Protein AF-A0A3M0ZTR0-F1 (afdb_monomer)

Foldseek 3Di:
DDDDDDDPPALADRLLVVLCVVPVPDQDFFDLLLQLLLLLLLLLLLVLCVVVVNADPLLNVLLNVLSVCSNVPVRVVNRRHHLPTWLLCQSSNSSSLSNSQQSSCVVVVHDGPPCVSPPSCVRSVQLAASLQSLLQSLLLSLLLLCVPFQLVLLVVVLVVLLVVLVVQVPAKDFDDDPNDTHDIDTPSVVSNVLSVLSVVLSVQLVVLNVVSLEGLRQCHPQHPSPNHDPCSQVSSQVSSCVVSVHRHYHHPGNLCSFQFNVSLLSNLVSLLSNLVSLLVVLVVVQQCCPDDPPHNNVDHDDADDDPDPPDPPDGHSVVSVLSNVLSVLSNVLSVVLVVQRVQGDRRHRRNSSSSSRSSSSSSNSSSVD

pLDDT: mean 97.6, std 2.54, range [79.19, 98.94]

Secondary structure (DSSP, 8-state):
-------TT-SS-HHHHHHHHH--S-S----HHHHHHHHHHHHHHHHHHHHTT-S-HHHHHHHHHHHHHHHTTTTGGG----SSS-TT-HHHHHHHHHHHHHHHHHHTTPPTT-TTT--IIIIITTT--HHHHHHHHHHHHHHHHIIIIIHHHHHHHHHHHHHHHHHTTT-EEEEEETTEEEEEEEHHHHHHHHHHHHHHHHHHHHHHHHHHTEE-TT-TTTTS-TTS-TTHHHHHHHHHHHHHTS--EE-S-HHHHHH--HHHHHHHHHHHHHHHHHHHHHHHHHHHT--SSSS---S-----S-S-SSSTT----HHHHHHHHHHHHHHHHHHHHHHHHHTEETTEES-HHHHHHHHHHHHHHHHH-

Structure (mmCIF, N/CA/C/O backbone):
data_AF-A0A3M0ZTR0-F1
#
_entry.id   AF-A0A3M0ZTR0-F1
#
loop_
_atom_site.group_PDB
_atom_site.id
_atom_site.type_symbol
_atom_site.label_atom_id
_atom_site.label_alt_id
_atom_site.label_comp_id
_atom_site.label_asym_id
_atom_site.label_entity_id
_atom_site.label_seq_id
_atom_site.pdbx_PDB_ins_code
_atom_site.Cartn_x
_atom_site.Cartn_y
_atom_site.Cartn_z
_atom_site.occupancy
_atom_site.B_iso_or_equiv
_atom_site.auth_seq_id
_atom_site.auth_comp_id
_atom_site.auth_asym_id
_atom_site.auth_atom_id
_atom_site.pdbx_PDB_model_num
ATOM 1 N N . MET A 1 1 ? -28.632 1.135 16.410 1.00 79.75 1 MET A N 1
ATOM 2 C CA . MET A 1 1 ? -29.666 1.414 15.386 1.00 79.75 1 MET A CA 1
ATOM 3 C C . MET A 1 1 ? -30.698 0.276 15.312 1.00 79.75 1 MET A C 1
ATOM 5 O O . MET A 1 1 ? -31.203 -0.009 14.234 1.00 79.75 1 MET A O 1
ATOM 9 N N . GLY A 1 2 ? -31.023 -0.368 16.443 1.00 91.38 2 GLY A N 1
ATOM 10 C CA . GLY A 1 2 ? -31.858 -1.576 16.468 1.00 91.38 2 GLY A CA 1
ATOM 11 C C . GLY A 1 2 ? -31.108 -2.860 16.096 1.00 91.38 2 GLY A C 1
ATOM 12 O O . GLY A 1 2 ? -29.885 -2.843 15.910 1.00 91.38 2 GLY A O 1
ATOM 13 N N . GLU A 1 3 ? -31.865 -3.948 16.003 1.00 92.38 3 GLU A N 1
ATOM 14 C CA . GLU A 1 3 ? -31.409 -5.298 15.648 1.00 92.38 3 GLU A CA 1
ATOM 15 C C . GLU A 1 3 ? -30.917 -5.377 14.191 1.00 92.38 3 GLU A C 1
ATOM 17 O O . GLU A 1 3 ? -31.199 -4.492 13.376 1.00 92.38 3 GLU A O 1
ATOM 22 N N . MET A 1 4 ? -30.099 -6.389 13.890 1.00 94.44 4 MET A N 1
ATOM 23 C CA . MET A 1 4 ? -29.533 -6.647 12.564 1.00 94.44 4 MET A CA 1
ATOM 24 C C . MET A 1 4 ? -29.267 -8.145 12.413 1.00 94.44 4 MET A C 1
ATOM 26 O O . MET A 1 4 ? -28.553 -8.707 13.240 1.00 94.44 4 MET A O 1
ATOM 30 N N . GLU A 1 5 ? -29.791 -8.764 11.358 1.00 94.38 5 GLU A N 1
ATOM 31 C CA . GLU A 1 5 ? -29.457 -10.147 11.001 1.00 94.38 5 GLU A CA 1
ATOM 32 C C . GLU A 1 5 ? -28.071 -10.201 10.355 1.00 94.38 5 GLU A C 1
ATOM 34 O O . GLU A 1 5 ? -27.748 -9.361 9.513 1.00 94.38 5 GLU A O 1
ATOM 39 N N . VAL A 1 6 ? -27.254 -11.172 10.758 1.00 95.69 6 VAL A N 1
ATOM 40 C CA . VAL A 1 6 ? -25.873 -11.385 10.302 1.00 95.69 6 VAL A CA 1
ATOM 41 C C . VAL A 1 6 ? -25.719 -12.874 9.962 1.00 95.69 6 VAL A C 1
ATOM 43 O O . VAL A 1 6 ? -26.340 -13.682 10.650 1.00 95.69 6 VAL A O 1
ATOM 46 N N . PRO A 1 7 ? -24.951 -13.264 8.924 1.00 95.19 7 PRO A N 1
ATOM 47 C CA . PRO A 1 7 ? -24.752 -14.678 8.600 1.00 95.19 7 PRO A CA 1
ATOM 48 C C . PRO A 1 7 ? -24.148 -15.481 9.760 1.00 95.19 7 PRO A C 1
ATOM 50 O O . PRO A 1 7 ? -23.220 -15.008 10.412 1.00 95.19 7 PRO A O 1
ATOM 53 N N . ASP A 1 8 ? -24.625 -16.713 9.963 1.00 93.12 8 ASP A N 1
ATOM 54 C CA . ASP A 1 8 ? -24.207 -17.581 11.080 1.00 93.12 8 ASP A CA 1
ATOM 55 C C . ASP A 1 8 ? -22.705 -17.898 11.082 1.00 93.12 8 ASP A C 1
ATOM 57 O O . ASP A 1 8 ? -22.109 -18.135 12.128 1.00 93.12 8 ASP A O 1
ATOM 61 N N . ASP A 1 9 ? -22.079 -17.918 9.905 1.00 94.12 9 ASP A N 1
ATOM 62 C CA . ASP A 1 9 ? -20.667 -18.245 9.746 1.00 94.12 9 ASP A CA 1
ATOM 63 C C . ASP A 1 9 ? -19.750 -17.012 9.774 1.00 94.12 9 ASP A C 1
ATOM 65 O O . ASP A 1 9 ? -18.550 -17.157 9.526 1.00 94.12 9 ASP A O 1
ATOM 69 N N . ALA A 1 10 ? -20.285 -15.810 10.028 1.00 96.38 10 ALA A N 1
ATOM 70 C CA . ALA A 1 10 ? -19.553 -14.550 9.984 1.00 96.38 10 ALA A CA 1
ATOM 71 C C . ALA A 1 10 ? -19.001 -14.123 11.352 1.00 96.38 10 ALA A C 1
ATOM 73 O O . ALA A 1 10 ? -19.743 -13.910 12.303 1.00 96.38 10 ALA A O 1
ATOM 74 N N . LEU A 1 11 ? -17.696 -13.832 11.418 1.00 97.50 11 LEU A N 1
ATOM 75 C CA . LEU A 1 11 ? -17.093 -13.214 12.605 1.00 97.50 11 LEU A CA 1
ATOM 76 C C . LEU A 1 11 ? -17.418 -11.718 12.752 1.00 97.50 11 LEU A C 1
ATOM 78 O O . LEU A 1 11 ? -17.311 -11.177 13.848 1.00 97.50 11 LEU A O 1
ATOM 82 N N . TYR A 1 12 ? -17.805 -11.018 11.684 1.00 97.94 12 TYR A N 1
ATOM 83 C CA . TYR A 1 12 ? -18.178 -9.599 11.758 1.00 97.94 12 TYR A CA 1
ATOM 84 C C . TYR A 1 12 ? -19.602 -9.417 12.286 1.00 97.94 12 TYR A C 1
ATOM 86 O O . TYR A 1 12 ? -20.407 -10.323 12.162 1.00 97.94 12 TYR A O 1
ATOM 94 N N . GLY A 1 13 ? -19.942 -8.241 12.820 1.00 97.25 13 GLY A N 1
ATOM 95 C CA . GLY A 1 13 ? -21.218 -8.000 13.493 1.00 97.25 13 GLY A CA 1
ATOM 96 C C . GLY A 1 13 ? -22.156 -7.035 12.764 1.00 97.25 13 GLY A C 1
ATOM 97 O O . GLY A 1 13 ? -22.056 -6.764 11.564 1.00 97.25 13 GLY A O 1
ATOM 98 N N . ALA A 1 14 ? -23.100 -6.490 13.534 1.00 96.88 14 ALA A N 1
ATOM 99 C CA . ALA A 1 14 ? -24.184 -5.652 13.033 1.00 96.88 14 ALA A CA 1
ATOM 100 C C . ALA A 1 14 ? -23.709 -4.386 12.297 1.00 96.88 14 ALA A C 1
ATOM 102 O O . ALA A 1 14 ? -24.375 -3.941 11.361 1.00 96.88 14 ALA A O 1
ATOM 103 N N . SER A 1 15 ? -22.597 -3.773 12.711 1.00 97.56 15 SER A N 1
ATOM 104 C CA . SER A 1 15 ? -22.095 -2.538 12.088 1.00 97.56 15 SER A CA 1
ATOM 105 C C . SER A 1 15 ? -21.523 -2.829 10.706 1.00 97.56 15 SER A C 1
ATOM 107 O O . SER A 1 15 ? -21.798 -2.096 9.755 1.00 97.56 15 SER A O 1
ATOM 109 N N . THR A 1 16 ? -20.782 -3.931 10.589 1.00 98.25 16 THR A N 1
ATOM 110 C CA . THR A 1 16 ? -20.243 -4.412 9.316 1.00 98.25 16 THR A CA 1
ATOM 111 C C . THR A 1 16 ? -21.357 -4.797 8.361 1.00 98.25 16 THR A C 1
ATOM 113 O O . THR A 1 16 ? -21.372 -4.329 7.225 1.00 98.25 16 THR A O 1
ATOM 116 N N . GLN A 1 17 ? -22.345 -5.565 8.824 1.00 97.94 17 GLN A N 1
ATOM 117 C CA . GLN A 1 17 ? -23.449 -5.982 7.967 1.00 97.94 17 GLN A CA 1
ATOM 118 C C . GLN A 1 17 ? -24.281 -4.789 7.472 1.00 97.94 17 GLN A C 1
ATOM 120 O O . GLN A 1 17 ? -24.676 -4.739 6.308 1.00 97.94 17 GLN A O 1
ATOM 125 N N . ARG A 1 18 ? -24.490 -3.765 8.311 1.00 97.69 18 ARG A N 1
ATOM 126 C CA . ARG A 1 18 ? -25.102 -2.504 7.859 1.00 97.69 18 ARG A CA 1
ATOM 127 C C . ARG A 1 18 ? -24.265 -1.81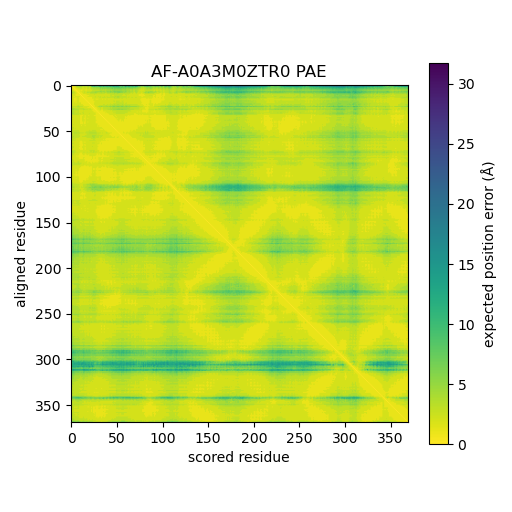8 6.784 1.00 97.69 18 ARG A C 1
ATOM 129 O O . ARG A 1 18 ? -24.832 -1.310 5.825 1.00 97.69 18 ARG A O 1
ATOM 136 N N . ALA A 1 19 ? -22.939 -1.804 6.919 1.00 97.69 19 ALA A N 1
ATOM 137 C CA . ALA A 1 19 ? -22.062 -1.236 5.899 1.00 97.69 19 ALA A CA 1
ATOM 138 C C . ALA A 1 19 ? -22.154 -2.003 4.570 1.00 97.69 19 ALA A C 1
ATOM 140 O O . ALA A 1 19 ? -22.252 -1.370 3.524 1.00 97.69 19 ALA A O 1
ATOM 141 N N . VAL A 1 20 ? -22.204 -3.339 4.608 1.00 97.44 20 VAL A N 1
ATOM 142 C CA . VAL A 1 20 ? -22.400 -4.180 3.412 1.00 97.44 20 VAL A CA 1
ATOM 143 C C . VAL A 1 20 ? -23.689 -3.809 2.677 1.00 97.44 20 VAL A C 1
ATOM 145 O O . VAL A 1 20 ? -23.669 -3.640 1.460 1.00 97.44 20 VAL A O 1
ATOM 148 N N . LEU A 1 21 ? -24.797 -3.627 3.402 1.00 97.06 21 LEU A N 1
ATOM 149 C CA . LEU A 1 21 ? -26.080 -3.254 2.796 1.00 97.06 21 LEU A CA 1
ATOM 150 C C . LEU A 1 21 ? -26.131 -1.796 2.318 1.00 97.06 21 LEU A C 1
ATOM 152 O O . LEU A 1 21 ? -26.802 -1.502 1.332 1.00 97.06 21 LEU A O 1
ATOM 156 N N . ASN A 1 22 ? -25.440 -0.885 3.004 1.00 97.31 22 ASN A N 1
ATOM 157 C CA . ASN A 1 22 ? -25.443 0.539 2.666 1.00 97.31 22 ASN A CA 1
ATOM 158 C C . ASN A 1 22 ? -24.520 0.883 1.488 1.00 97.31 22 ASN A C 1
ATOM 160 O O . ASN A 1 22 ? -24.757 1.884 0.813 1.00 97.31 22 ASN A O 1
ATOM 164 N N . PHE A 1 23 ? -23.475 0.085 1.247 1.00 97.38 23 PHE A N 1
ATOM 165 C CA . PHE A 1 23 ? -22.444 0.371 0.246 1.00 97.38 23 PHE A CA 1
ATOM 166 C C . PHE A 1 23 ? -22.261 -0.760 -0.792 1.00 97.38 23 PHE A C 1
ATOM 168 O O . PHE A 1 23 ? -21.149 -1.268 -0.948 1.00 97.38 23 PHE A O 1
ATOM 175 N N . PRO A 1 24 ? -23.304 -1.159 -1.550 1.00 96.31 24 PRO A N 1
ATOM 176 C CA . PRO A 1 24 ? -23.200 -2.191 -2.586 1.00 96.31 24 PRO A CA 1
ATOM 177 C C . PRO A 1 24 ? -22.641 -1.619 -3.904 1.00 96.31 24 PRO A C 1
ATOM 179 O O . PRO A 1 24 ? -23.262 -1.738 -4.959 1.00 96.31 24 PRO A O 1
ATOM 182 N N . ILE A 1 25 ? -21.502 -0.922 -3.842 1.00 98.12 25 ILE A N 1
ATOM 183 C CA . ILE A 1 25 ? -20.968 -0.148 -4.974 1.00 98.12 25 ILE A CA 1
ATOM 184 C C . ILE A 1 25 ? -20.142 -1.024 -5.923 1.00 98.12 25 ILE A C 1
ATOM 186 O O . ILE A 1 25 ? -20.227 -0.863 -7.140 1.00 98.12 25 ILE A O 1
ATOM 190 N N . SER A 1 26 ? -19.330 -1.938 -5.388 1.00 97.50 26 SER A N 1
ATOM 191 C CA . SER A 1 26 ? -18.408 -2.765 -6.163 1.00 97.50 26 SER A CA 1
ATOM 192 C C . SER A 1 26 ? -18.121 -4.118 -5.488 1.00 97.50 26 SER A C 1
ATOM 194 O O . SER A 1 26 ? -18.749 -4.520 -4.506 1.00 97.50 26 SER A O 1
ATOM 196 N N . SER A 1 27 ? -17.157 -4.859 -6.033 1.00 95.75 27 SER A N 1
ATOM 197 C CA . SER A 1 27 ? -16.574 -6.042 -5.391 1.00 95.75 27 SER A CA 1
ATOM 198 C C . SER A 1 27 ? -15.198 -5.766 -4.778 1.00 95.75 27 SER A C 1
ATOM 200 O O . SER A 1 27 ? -14.538 -6.697 -4.324 1.00 95.75 27 SER A O 1
ATOM 202 N N . LEU A 1 28 ? -14.729 -4.513 -4.795 1.00 97.94 28 LEU A N 1
ATOM 203 C CA . LEU A 1 28 ? -13.403 -4.159 -4.299 1.00 97.94 28 LEU A CA 1
ATOM 204 C C . LEU A 1 28 ? -13.374 -4.232 -2.778 1.00 97.94 28 LEU A C 1
ATOM 206 O O . LEU A 1 28 ? -14.295 -3.768 -2.104 1.00 97.94 28 LEU A O 1
ATOM 210 N N . ARG A 1 29 ? -12.298 -4.803 -2.243 1.00 97.31 29 ARG A N 1
ATOM 211 C CA . ARG A 1 29 ? -12.030 -4.939 -0.809 1.00 97.31 29 ARG A CA 1
ATOM 212 C C . ARG A 1 29 ? -10.601 -4.505 -0.527 1.00 97.31 29 ARG A C 1
ATOM 214 O O . ARG A 1 29 ? -9.778 -4.431 -1.441 1.00 97.31 29 ARG A O 1
ATOM 221 N N . PHE A 1 30 ? -10.314 -4.200 0.732 1.00 98.12 30 PHE A N 1
ATOM 222 C CA . PHE A 1 30 ? -8.949 -3.889 1.132 1.00 98.12 30 PHE A CA 1
ATOM 223 C C . PHE A 1 30 ? -8.031 -5.095 0.895 1.00 98.12 30 PHE A C 1
ATOM 225 O O . PHE A 1 30 ? -8.417 -6.216 1.233 1.00 98.12 30 PHE A O 1
ATOM 232 N N . PRO A 1 31 ? -6.827 -4.888 0.333 1.00 96.88 31 PRO A N 1
ATOM 233 C CA . PRO A 1 31 ? -5.868 -5.968 0.174 1.00 96.88 31 PRO A CA 1
ATOM 234 C C . PRO A 1 31 ? -5.384 -6.451 1.544 1.00 96.88 31 PRO A C 1
ATOM 236 O O . PRO A 1 31 ? -5.426 -5.728 2.546 1.00 96.88 31 PRO A O 1
ATOM 239 N N . ARG A 1 32 ? -4.864 -7.678 1.580 1.00 96.50 32 ARG A N 1
ATOM 240 C CA . ARG A 1 32 ? -4.410 -8.342 2.807 1.00 96.50 32 ARG A CA 1
ATOM 241 C C . ARG A 1 32 ? -3.397 -7.521 3.612 1.00 96.50 32 ARG A C 1
ATOM 243 O O . ARG A 1 32 ? -3.468 -7.527 4.837 1.00 96.50 32 ARG A O 1
ATOM 250 N N . GLY A 1 33 ? -2.492 -6.789 2.953 1.00 97.81 33 GLY A N 1
ATOM 251 C CA . GLY A 1 33 ? -1.525 -5.910 3.627 1.00 97.81 33 GLY A CA 1
ATOM 252 C C . GLY A 1 33 ? -2.196 -4.882 4.549 1.00 97.81 33 GLY A C 1
ATOM 253 O O . GLY A 1 33 ? -1.742 -4.657 5.671 1.00 97.81 33 GLY A O 1
ATOM 254 N N . PHE A 1 34 ? -3.346 -4.341 4.137 1.00 98.81 34 PHE A N 1
ATOM 255 C CA . PHE A 1 34 ? -4.139 -3.410 4.941 1.00 98.81 34 PHE A CA 1
ATOM 256 C C . PHE A 1 34 ? -4.844 -4.101 6.118 1.00 98.81 34 PHE A C 1
ATOM 258 O O . PHE A 1 34 ? -4.825 -3.592 7.238 1.00 98.81 34 PHE A O 1
ATOM 265 N N . ILE A 1 35 ? -5.426 -5.284 5.893 1.00 98.81 35 ILE A N 1
ATOM 266 C CA . ILE A 1 35 ? -6.074 -6.085 6.948 1.00 98.81 35 ILE A CA 1
ATOM 267 C C . ILE A 1 35 ? -5.048 -6.488 8.017 1.00 98.81 35 ILE A C 1
ATOM 269 O O . ILE A 1 35 ? -5.287 -6.313 9.214 1.00 98.81 35 ILE A O 1
ATOM 273 N N . LYS A 1 36 ? -3.862 -6.932 7.589 1.00 98.75 36 LYS A N 1
ATOM 274 C CA . LYS A 1 36 ? -2.732 -7.225 8.474 1.00 98.75 36 LYS A CA 1
ATOM 275 C C . LYS A 1 36 ? -2.337 -5.998 9.298 1.00 98.75 36 LYS A C 1
ATOM 277 O O . LYS A 1 36 ? -2.152 -6.122 10.506 1.00 98.75 36 LYS A O 1
ATOM 282 N N . ALA A 1 37 ? -2.245 -4.817 8.680 1.00 98.88 37 ALA A N 1
ATOM 283 C CA . ALA A 1 37 ? -1.935 -3.575 9.389 1.00 98.88 37 ALA A CA 1
ATOM 284 C C . ALA A 1 37 ? -2.986 -3.232 10.460 1.00 98.88 37 ALA A C 1
ATOM 286 O O . ALA A 1 37 ? -2.616 -2.839 11.567 1.00 98.88 37 ALA A O 1
ATOM 287 N N . LEU A 1 38 ? -4.279 -3.449 10.189 1.00 98.81 38 LEU A N 1
ATOM 288 C CA . LEU A 1 38 ? -5.326 -3.314 11.209 1.00 98.81 38 LEU A CA 1
ATOM 289 C C . LEU A 1 38 ? -5.109 -4.291 12.368 1.00 98.81 38 LEU A C 1
ATOM 291 O O . LEU A 1 38 ? -5.151 -3.868 13.521 1.00 98.81 38 LEU A O 1
ATOM 295 N N . GLY A 1 39 ? -4.821 -5.564 12.084 1.00 98.81 39 GLY A N 1
ATOM 296 C CA . GLY A 1 39 ? -4.494 -6.558 13.112 1.00 98.81 39 GLY A CA 1
ATOM 297 C C . GLY A 1 39 ? -3.314 -6.128 13.994 1.00 98.81 39 GLY A C 1
ATOM 298 O O . GLY A 1 39 ? -3.417 -6.173 15.222 1.00 98.81 39 GLY A O 1
ATOM 299 N N . ILE A 1 40 ? -2.234 -5.622 13.382 1.00 98.94 40 ILE A N 1
ATOM 300 C CA . ILE A 1 40 ? -1.063 -5.075 14.090 1.00 98.94 40 ILE A CA 1
ATOM 301 C C . ILE A 1 40 ? -1.472 -3.908 14.996 1.00 98.94 40 ILE A C 1
ATOM 303 O O . ILE A 1 40 ? -1.132 -3.907 16.179 1.00 98.94 40 ILE A O 1
ATOM 307 N N . ILE A 1 41 ? -2.234 -2.934 14.485 1.00 98.94 41 ILE A N 1
ATOM 308 C CA . ILE A 1 41 ? -2.685 -1.782 15.281 1.00 98.94 41 ILE A CA 1
ATOM 309 C C . ILE A 1 41 ? -3.514 -2.247 16.480 1.00 98.94 41 ILE A C 1
ATOM 311 O O . ILE A 1 41 ? -3.264 -1.804 17.600 1.00 98.94 41 ILE A O 1
ATOM 315 N N . LYS A 1 42 ? -4.476 -3.156 16.275 1.00 98.88 42 LYS A N 1
ATOM 316 C CA . LYS A 1 42 ? -5.366 -3.625 17.347 1.00 98.88 42 LYS A CA 1
ATOM 317 C C . LYS A 1 42 ? -4.615 -4.419 18.416 1.00 98.88 42 LYS A C 1
ATOM 319 O O . LYS A 1 42 ? -4.839 -4.186 19.605 1.00 98.88 42 LYS A O 1
ATOM 324 N N . LYS A 1 43 ? -3.669 -5.280 18.026 1.00 98.88 43 LYS A N 1
ATOM 325 C CA . LYS A 1 43 ? -2.787 -6.003 18.962 1.00 98.88 43 LYS A CA 1
ATOM 326 C C . LYS A 1 43 ? -1.928 -5.044 19.787 1.00 98.88 43 LYS A C 1
ATOM 328 O O . LYS A 1 43 ? -1.851 -5.158 21.013 1.00 98.88 43 LYS A O 1
ATOM 333 N N . SER A 1 44 ? -1.319 -4.067 19.126 1.00 98.88 44 SER A N 1
ATOM 334 C CA . SER A 1 44 ? -0.460 -3.070 19.764 1.00 98.88 44 SER A CA 1
ATOM 335 C C . SER A 1 44 ? -1.235 -2.139 20.693 1.00 98.88 44 SER A C 1
ATOM 337 O O . SER A 1 44 ? -0.777 -1.851 21.799 1.00 98.88 44 SER A O 1
ATOM 339 N N . ALA A 1 45 ? -2.447 -1.735 20.308 1.00 98.88 45 ALA A N 1
ATOM 340 C CA . ALA A 1 45 ? -3.344 -0.963 21.159 1.00 98.88 45 ALA A CA 1
ATOM 341 C C . ALA A 1 45 ? -3.769 -1.755 22.406 1.00 98.88 45 ALA A C 1
ATOM 343 O O . ALA A 1 45 ? -3.700 -1.227 23.516 1.00 98.88 45 ALA A O 1
ATOM 344 N N . ALA A 1 46 ? -4.140 -3.032 22.258 1.00 98.88 46 ALA A N 1
ATOM 345 C CA . ALA A 1 46 ? -4.456 -3.903 23.393 1.00 98.88 46 ALA A CA 1
ATOM 346 C C . ALA A 1 46 ? -3.254 -4.054 24.344 1.00 98.88 46 ALA A C 1
ATOM 348 O O . ALA A 1 46 ? -3.405 -3.965 25.563 1.00 98.88 46 ALA A O 1
ATOM 349 N N . THR A 1 47 ? -2.047 -4.199 23.789 1.00 98.81 47 THR A N 1
ATOM 350 C CA . THR A 1 47 ? -0.792 -4.292 24.551 1.00 98.81 47 THR A CA 1
ATOM 351 C C . THR A 1 47 ? -0.501 -3.009 25.328 1.00 98.81 47 THR A C 1
ATOM 353 O O . THR A 1 47 ? -0.185 -3.066 26.520 1.00 98.81 47 THR A O 1
ATOM 356 N N . ALA A 1 48 ? -0.662 -1.846 24.693 1.00 98.75 48 ALA A N 1
ATOM 357 C CA . ALA A 1 48 ? -0.504 -0.548 25.339 1.00 98.75 48 ALA A CA 1
ATOM 358 C C . ALA A 1 48 ? -1.543 -0.342 26.453 1.00 98.75 48 ALA A C 1
ATOM 360 O O . ALA A 1 48 ? -1.180 0.013 27.573 1.00 98.75 48 ALA A O 1
ATOM 361 N N . ASN A 1 49 ? -2.819 -0.633 26.191 1.00 98.81 49 ASN A N 1
ATOM 362 C CA . ASN A 1 49 ? -3.888 -0.499 27.182 1.00 98.81 49 ASN A CA 1
ATOM 363 C C . ASN A 1 49 ? -3.688 -1.438 28.383 1.00 98.81 49 ASN A C 1
ATOM 365 O O . ASN A 1 49 ? -3.898 -1.020 29.522 1.00 98.81 49 ASN A O 1
ATOM 369 N N . ARG A 1 50 ? -3.205 -2.669 28.168 1.00 98.75 50 ARG A N 1
ATOM 370 C CA . ARG A 1 50 ? -2.817 -3.587 29.253 1.00 98.75 50 ARG A CA 1
ATOM 371 C C . ARG A 1 50 ? -1.648 -3.032 30.067 1.00 98.75 50 ARG A C 1
ATOM 373 O O . ARG A 1 50 ? -1.685 -3.052 31.294 1.00 98.75 50 ARG A O 1
ATOM 380 N N . ALA A 1 51 ? -0.614 -2.504 29.410 1.00 98.50 51 ALA A N 1
ATOM 381 C CA . ALA A 1 51 ? 0.534 -1.892 30.087 1.00 98.50 51 ALA A CA 1
ATOM 382 C C . ALA A 1 51 ? 0.153 -0.651 30.917 1.00 98.50 51 ALA A C 1
ATOM 384 O O . ALA A 1 51 ? 0.822 -0.341 31.901 1.00 98.50 51 ALA A O 1
ATOM 385 N N . LEU A 1 52 ? -0.929 0.032 30.540 1.00 98.50 52 LEU A N 1
ATOM 386 C CA . LEU A 1 52 ? -1.496 1.177 31.253 1.00 98.50 52 LEU A CA 1
ATOM 387 C C . LEU A 1 52 ? -2.520 0.790 32.332 1.00 98.50 52 LEU A C 1
ATOM 389 O O . LEU A 1 52 ? -3.037 1.673 33.012 1.00 98.50 52 LEU A O 1
ATOM 393 N N . GLY A 1 53 ? -2.820 -0.503 32.498 1.00 98.38 53 GLY A N 1
ATOM 394 C CA . GLY A 1 53 ? -3.816 -0.991 33.456 1.00 98.38 53 GLY A CA 1
ATOM 395 C C . GLY A 1 53 ? -5.269 -0.697 33.064 1.00 98.38 53 GLY A C 1
ATOM 396 O O . GLY A 1 53 ? -6.148 -0.782 33.915 1.00 98.38 53 GLY A O 1
ATOM 397 N N . LEU A 1 54 ? -5.527 -0.343 31.801 1.00 98.25 54 LEU A N 1
ATOM 398 C CA . LEU A 1 54 ? -6.865 -0.029 31.285 1.00 98.25 54 LEU A CA 1
ATOM 399 C C . LEU A 1 54 ? -7.605 -1.275 30.780 1.00 98.25 54 LEU A C 1
ATOM 401 O O . LEU A 1 54 ? -8.829 -1.334 30.851 1.00 98.25 54 LEU A O 1
ATOM 405 N N . LEU A 1 55 ? -6.866 -2.272 30.281 1.00 98.56 55 LEU A N 1
ATOM 406 C CA . LEU A 1 55 ? -7.422 -3.519 29.757 1.00 98.56 55 LEU A CA 1
ATOM 407 C C . LEU A 1 55 ? -7.083 -4.697 30.691 1.00 98.56 55 LEU A C 1
ATOM 409 O O . LEU A 1 55 ? -5.895 -4.951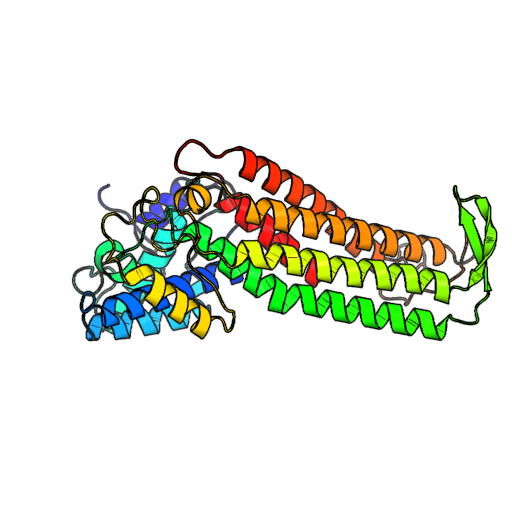 30.912 1.00 98.56 55 LEU A O 1
ATOM 413 N N . PRO A 1 56 ? -8.089 -5.425 31.218 1.00 98.38 56 PRO A N 1
ATOM 414 C CA . PRO A 1 56 ? -7.878 -6.632 32.016 1.00 98.38 56 PRO A CA 1
ATOM 415 C C . PRO A 1 56 ? -7.071 -7.716 31.285 1.00 98.38 56 PRO A C 1
ATOM 417 O O . PRO A 1 56 ? -7.156 -7.858 30.065 1.00 98.38 56 PRO A O 1
ATOM 420 N N . GLU A 1 57 ? -6.291 -8.491 32.044 1.00 98.19 57 GLU A N 1
ATOM 421 C CA . GLU A 1 57 ? -5.335 -9.475 31.512 1.00 98.19 57 GLU A CA 1
ATOM 422 C C . GLU A 1 57 ? -6.002 -10.610 30.716 1.00 98.19 57 GLU A C 1
ATOM 424 O O . GLU A 1 57 ? -5.471 -11.053 29.701 1.00 98.19 57 GLU A O 1
ATOM 429 N N . ASP A 1 58 ? -7.165 -11.079 31.161 1.00 97.94 58 ASP A N 1
ATOM 430 C CA . ASP A 1 58 ? -7.959 -12.113 30.492 1.00 97.94 58 ASP A CA 1
ATOM 431 C C . ASP A 1 58 ? -8.437 -11.651 29.107 1.00 97.94 58 ASP A C 1
ATOM 433 O O . ASP A 1 58 ? -8.198 -12.335 28.110 1.00 97.94 58 ASP A O 1
ATOM 437 N N . LYS A 1 59 ? -9.009 -10.443 29.025 1.00 98.56 59 LYS A N 1
ATOM 438 C CA . LYS A 1 59 ? -9.440 -9.835 27.757 1.00 98.56 59 LYS A CA 1
ATOM 439 C C . LYS A 1 59 ? -8.256 -9.534 26.848 1.00 98.56 59 LYS A C 1
ATOM 441 O O . LYS A 1 59 ? -8.330 -9.772 25.647 1.00 98.56 59 LYS A O 1
ATOM 446 N N . PHE A 1 60 ? -7.153 -9.037 27.412 1.00 98.69 60 PHE A N 1
ATOM 447 C CA . PHE A 1 60 ? -5.921 -8.790 26.666 1.00 98.69 60 PHE A CA 1
ATOM 448 C C . PHE A 1 60 ? -5.420 -10.058 25.967 1.00 98.69 60 PHE A C 1
ATOM 450 O O . PHE A 1 60 ? -5.121 -9.997 24.776 1.00 98.69 60 PHE A O 1
ATOM 457 N N . LYS A 1 61 ? -5.353 -11.196 26.670 1.00 98.69 61 LYS A N 1
ATOM 458 C CA . LYS A 1 61 ? -4.891 -12.463 26.083 1.00 98.69 61 LYS A CA 1
ATOM 459 C C . LYS A 1 61 ? -5.754 -12.885 24.897 1.00 98.69 61 LYS A C 1
ATOM 461 O O . LYS A 1 61 ? -5.208 -13.107 23.820 1.00 98.69 61 LYS A O 1
ATOM 466 N N . ALA A 1 62 ? -7.075 -12.905 25.071 1.00 98.75 62 ALA A N 1
ATOM 467 C CA . ALA A 1 62 ? -8.004 -13.312 24.019 1.00 98.75 62 ALA A CA 1
ATOM 468 C C . ALA A 1 62 ? -7.982 -12.361 22.807 1.00 98.75 62 ALA A C 1
ATOM 470 O O . ALA A 1 62 ? -7.933 -12.811 21.664 1.00 98.75 62 ALA A O 1
ATOM 471 N N . ILE A 1 63 ? -7.947 -11.042 23.039 1.00 98.88 63 ILE A N 1
ATOM 472 C CA . ILE A 1 63 ? -7.837 -10.042 21.964 1.00 98.88 63 ILE A CA 1
ATOM 473 C C . ILE A 1 63 ? -6.494 -10.174 21.236 1.00 98.88 63 ILE A C 1
ATOM 475 O O . ILE A 1 63 ? -6.452 -10.111 20.012 1.00 98.88 63 ILE A O 1
ATOM 479 N N . SER A 1 64 ? -5.390 -10.362 21.962 1.00 98.81 64 SER A N 1
ATOM 480 C CA . SER A 1 64 ? -4.052 -10.501 21.373 1.00 98.81 64 SER A CA 1
ATOM 481 C C . SER A 1 64 ? -3.928 -11.752 20.495 1.00 98.81 64 SER A C 1
ATOM 483 O O . SER A 1 64 ? -3.318 -11.702 19.422 1.00 98.81 64 SER A O 1
ATOM 485 N N . GLU A 1 65 ? -4.536 -12.861 20.920 1.00 98.81 65 GLU A N 1
ATOM 486 C CA . GLU A 1 65 ? -4.612 -14.097 20.139 1.00 98.81 65 GLU A CA 1
ATOM 487 C C . GLU A 1 65 ? -5.461 -13.904 18.874 1.00 98.81 65 GLU A C 1
ATOM 489 O O . GLU A 1 65 ? -4.957 -14.116 17.773 1.00 98.81 65 GLU A O 1
ATOM 494 N N . ALA A 1 66 ? -6.677 -13.358 18.999 1.00 98.81 66 ALA A N 1
ATOM 495 C CA . ALA A 1 66 ? -7.534 -13.045 17.852 1.00 98.81 66 ALA A CA 1
ATOM 496 C C . ALA A 1 66 ? -6.862 -12.086 16.848 1.00 98.81 66 ALA A C 1
ATOM 498 O O . ALA A 1 66 ? -6.950 -12.277 15.635 1.00 98.81 66 ALA A O 1
ATOM 499 N N . CYS A 1 67 ? -6.148 -11.063 17.330 1.00 98.88 67 CYS A N 1
ATOM 500 C CA . CYS A 1 67 ? -5.384 -10.171 16.460 1.00 98.88 67 CYS A CA 1
ATOM 501 C C . CYS A 1 67 ? -4.244 -10.903 15.741 1.00 98.88 67 CYS A C 1
ATOM 503 O O . CYS A 1 67 ? -4.006 -10.619 14.571 1.00 98.88 67 CYS A O 1
ATOM 505 N N . SER A 1 68 ? -3.547 -11.833 16.403 1.00 98.75 68 SER A N 1
ATOM 506 C CA . SER A 1 68 ? -2.507 -12.647 15.755 1.00 98.75 68 SER A CA 1
ATOM 507 C C . SER A 1 68 ? -3.088 -13.484 14.612 1.00 98.75 68 SER A C 1
ATOM 509 O O . SER A 1 68 ? -2.530 -13.469 13.519 1.00 98.75 68 SER A O 1
ATOM 511 N N . GLU A 1 69 ? -4.264 -14.089 14.795 1.00 98.75 69 GLU A N 1
ATOM 512 C CA . GLU A 1 69 ? -4.957 -14.823 13.725 1.00 98.75 69 GLU A CA 1
ATOM 513 C C . GLU A 1 69 ? -5.364 -13.910 12.543 1.00 98.75 69 GLU A C 1
ATOM 515 O O . GLU A 1 69 ? -5.322 -14.331 11.384 1.00 98.75 69 GLU A O 1
ATOM 520 N N . VAL A 1 70 ? -5.719 -12.641 12.798 1.00 98.75 70 VAL A N 1
ATOM 521 C CA . VAL A 1 70 ? -5.956 -11.630 11.742 1.00 98.75 70 VAL A CA 1
ATOM 522 C C . VAL A 1 70 ? -4.655 -11.244 11.028 1.00 98.75 70 VAL A C 1
ATOM 524 O O . VAL A 1 70 ? -4.644 -11.109 9.809 1.00 98.75 70 VAL A O 1
ATOM 527 N N . ILE A 1 71 ? -3.542 -11.095 11.751 1.00 98.75 71 ILE A N 1
ATOM 528 C CA . ILE A 1 71 ? -2.218 -10.790 11.173 1.00 98.75 71 ILE A CA 1
ATOM 529 C C . ILE A 1 71 ? -1.730 -11.942 10.277 1.00 98.75 71 ILE A C 1
ATOM 531 O O . ILE A 1 71 ? -1.159 -11.709 9.208 1.00 98.75 71 ILE A O 1
ATOM 535 N N . GLU A 1 72 ? -1.986 -13.180 10.697 1.00 98.31 72 GLU A N 1
ATOM 536 C CA . GLU A 1 72 ? -1.756 -14.417 9.940 1.00 98.31 72 GLU A CA 1
ATOM 537 C C . GLU A 1 72 ? -2.786 -14.628 8.820 1.00 98.31 72 GLU A C 1
ATOM 539 O O . GLU A 1 72 ? -2.616 -15.507 7.974 1.00 98.31 72 GLU A O 1
ATOM 544 N N . GLY A 1 73 ? -3.825 -13.790 8.781 1.00 98.19 73 GLY A N 1
ATOM 545 C CA . GLY A 1 73 ? -4.896 -13.739 7.793 1.00 98.19 73 GLY A CA 1
ATOM 546 C C . GLY A 1 73 ? -5.721 -15.016 7.679 1.00 98.19 73 GLY A C 1
ATOM 547 O O . GLY A 1 73 ? -6.207 -15.352 6.600 1.00 98.19 73 GLY A O 1
ATOM 548 N N . THR A 1 74 ? -5.894 -15.705 8.806 1.00 98.12 74 THR A N 1
ATOM 549 C CA . THR A 1 74 ? -6.843 -16.814 8.985 1.00 98.12 74 THR A CA 1
ATOM 550 C C . THR A 1 74 ? -8.283 -16.354 8.728 1.00 98.12 74 THR A C 1
ATOM 552 O O . THR A 1 74 ? -9.118 -17.124 8.256 1.00 98.12 74 THR A O 1
ATOM 555 N N . HIS A 1 75 ? -8.559 -15.068 8.975 1.00 98.00 75 HIS A N 1
ATOM 556 C CA . HIS A 1 75 ? -9.906 -14.490 8.988 1.00 98.00 75 HIS A CA 1
ATOM 557 C C . HIS A 1 75 ? -10.190 -13.497 7.858 1.00 98.00 75 HIS A C 1
ATOM 559 O O . HIS A 1 75 ? -11.193 -12.788 7.921 1.00 98.00 75 HIS A O 1
ATOM 565 N N . ASP A 1 76 ? -9.361 -13.446 6.809 1.00 98.12 76 ASP A N 1
ATOM 566 C CA . ASP A 1 76 ? -9.482 -12.456 5.721 1.00 98.12 76 ASP A CA 1
ATOM 567 C C . ASP A 1 76 ? -10.885 -12.436 5.083 1.00 98.12 76 ASP A C 1
ATOM 569 O O . ASP A 1 76 ? -11.406 -11.371 4.752 1.00 98.12 76 ASP A O 1
ATOM 573 N N . ARG A 1 77 ? -11.556 -13.596 4.993 1.00 97.81 77 ARG A N 1
ATOM 574 C CA . ARG A 1 77 ? -12.924 -13.714 4.445 1.00 97.81 77 ARG A CA 1
ATOM 575 C C . ARG A 1 77 ? -13.975 -12.891 5.202 1.00 97.81 77 ARG A C 1
ATOM 577 O O . ARG A 1 77 ? -15.052 -12.645 4.668 1.00 97.81 77 ARG A O 1
ATOM 584 N N . HIS A 1 78 ? -13.687 -12.494 6.442 1.00 98.50 78 HIS A N 1
ATOM 585 C CA . HIS A 1 78 ? -14.594 -11.725 7.292 1.00 98.50 78 HIS A CA 1
ATOM 586 C C . HIS A 1 78 ? -14.447 -10.209 7.131 1.00 98.50 78 HIS A C 1
ATOM 588 O O . HIS A 1 78 ? -15.207 -9.458 7.742 1.00 98.50 78 HIS A O 1
ATOM 594 N N . PHE A 1 79 ? -13.517 -9.746 6.295 1.00 98.50 79 PHE A N 1
ATOM 595 C CA . PHE A 1 79 ? -13.337 -8.334 5.970 1.00 98.50 79 PHE A CA 1
ATOM 596 C C . PHE A 1 79 ? -14.082 -8.001 4.675 1.00 98.50 79 PHE A C 1
ATOM 598 O O . PHE A 1 79 ? -13.535 -8.027 3.575 1.00 98.50 79 PHE A O 1
ATOM 605 N N . VAL A 1 80 ? -15.381 -7.734 4.813 1.00 97.94 80 VAL A N 1
ATOM 606 C CA . VAL A 1 80 ? -16.350 -7.764 3.701 1.00 97.94 80 VAL A CA 1
ATOM 607 C C . VAL A 1 80 ? -16.805 -6.387 3.220 1.00 97.94 80 VAL A C 1
ATOM 609 O O . VAL A 1 80 ? -17.628 -6.307 2.305 1.00 97.94 80 VAL A O 1
ATOM 612 N N . VAL A 1 81 ? -16.300 -5.306 3.817 1.00 98.25 81 VAL A N 1
ATOM 613 C CA . VAL A 1 81 ? -16.717 -3.931 3.498 1.00 98.25 81 VAL A CA 1
ATOM 614 C C . VAL A 1 81 ? -16.077 -3.445 2.196 1.00 98.25 81 VAL A C 1
ATOM 616 O O . VAL A 1 81 ? -14.878 -3.609 1.980 1.00 98.25 81 VAL A O 1
ATOM 619 N N . ASP A 1 82 ? -16.885 -2.815 1.343 1.00 98.50 82 ASP A N 1
ATOM 620 C CA . ASP A 1 82 ? -16.446 -2.209 0.083 1.00 98.50 82 ASP A CA 1
ATOM 621 C C . ASP A 1 82 ? -15.460 -1.057 0.284 1.00 98.50 82 ASP A C 1
ATOM 623 O O . ASP A 1 82 ? -15.565 -0.311 1.252 1.00 98.50 82 ASP A O 1
ATOM 627 N N . ILE A 1 83 ? -14.532 -0.856 -0.650 1.00 98.56 83 ILE A N 1
ATOM 628 C CA . ILE A 1 83 ? -13.674 0.336 -0.668 1.00 98.56 83 ILE A CA 1
ATOM 629 C C . ILE A 1 83 ? -14.506 1.627 -0.705 1.00 98.56 83 ILE A C 1
ATOM 631 O O . ILE A 1 83 ? -14.178 2.586 -0.010 1.00 98.56 83 ILE A O 1
ATOM 635 N N . PHE A 1 84 ? -15.613 1.661 -1.445 1.00 98.44 84 PHE A N 1
ATOM 636 C CA . PHE A 1 84 ? -16.499 2.823 -1.538 1.00 98.44 84 PHE A CA 1
ATOM 637 C C . PHE A 1 84 ? -17.493 2.877 -0.366 1.00 98.44 84 PHE A C 1
ATOM 639 O O . PHE A 1 84 ? -18.697 2.701 -0.528 1.00 98.44 84 PHE A O 1
ATOM 646 N N . GLN A 1 85 ? -16.960 3.115 0.830 1.00 98.25 85 GLN A N 1
ATOM 647 C CA . GLN A 1 85 ? -17.679 3.156 2.109 1.00 98.25 85 GLN A CA 1
ATOM 648 C C . GLN A 1 85 ? -17.644 4.560 2.744 1.00 98.25 85 GLN A C 1
ATOM 650 O O . GLN A 1 85 ? -17.356 5.556 2.082 1.00 98.25 85 GLN A O 1
ATOM 655 N N . THR A 1 86 ? -17.892 4.652 4.059 1.00 97.31 86 THR A N 1
ATOM 656 C CA . THR A 1 86 ? -17.628 5.875 4.834 1.00 97.31 86 THR A CA 1
ATOM 657 C C . THR A 1 86 ? -16.210 6.383 4.577 1.00 97.31 86 THR A C 1
ATOM 659 O O . THR A 1 86 ? -15.246 5.635 4.750 1.00 97.31 86 THR A O 1
ATOM 662 N N . GLY A 1 87 ? -16.071 7.664 4.253 1.00 97.19 87 GLY A N 1
ATOM 663 C CA . GLY A 1 87 ? -14.803 8.263 3.847 1.00 97.19 87 GLY A CA 1
ATOM 664 C C . GLY A 1 87 ? -13.658 8.216 4.866 1.00 97.19 87 GLY A C 1
ATOM 665 O O . GLY A 1 87 ? -12.486 8.238 4.502 1.00 97.19 87 GLY A O 1
ATOM 666 N N . SER A 1 88 ? -13.994 8.109 6.150 1.00 97.19 88 SER A N 1
ATOM 667 C CA . SER A 1 88 ? -13.055 7.913 7.259 1.00 97.19 88 SER A CA 1
ATOM 668 C C . SER A 1 88 ? -12.590 6.460 7.426 1.00 97.19 88 SER A C 1
ATOM 670 O O . SER A 1 88 ? -11.746 6.185 8.271 1.00 97.19 88 SER A O 1
ATOM 672 N N . GLY A 1 89 ? -13.183 5.508 6.696 1.00 98.25 89 GLY A N 1
ATOM 673 C CA . GLY A 1 89 ? -12.978 4.071 6.895 1.00 98.25 89 GLY A CA 1
ATOM 674 C C . GLY A 1 89 ? -13.585 3.517 8.192 1.00 98.25 89 GLY A C 1
ATOM 675 O O . GLY A 1 89 ? -13.213 2.425 8.620 1.00 98.25 89 GLY A O 1
ATOM 676 N N . THR A 1 90 ? -14.520 4.231 8.835 1.00 98.56 90 THR A N 1
ATOM 677 C CA . THR A 1 90 ? -15.157 3.788 10.090 1.00 98.56 90 THR A CA 1
ATOM 678 C C . THR A 1 90 ? -15.799 2.409 9.964 1.00 98.56 90 THR A C 1
ATOM 680 O O . THR A 1 90 ? -15.654 1.599 10.879 1.00 98.56 90 THR A O 1
ATOM 683 N N . SER A 1 91 ? -16.452 2.102 8.839 1.00 98.56 91 SER A N 1
ATOM 684 C CA . SER A 1 91 ? -17.029 0.772 8.607 1.00 98.56 91 SER A CA 1
ATOM 685 C C . SER A 1 91 ? -15.972 -0.336 8.634 1.00 98.56 91 SER A C 1
ATOM 687 O O . SER A 1 91 ? -16.197 -1.368 9.257 1.00 98.56 91 SER A O 1
ATOM 689 N N . THR A 1 92 ? -14.793 -0.106 8.057 1.00 98.75 92 THR A N 1
ATOM 690 C CA . THR A 1 92 ? -13.675 -1.063 8.100 1.00 98.75 92 THR A CA 1
ATOM 691 C C . THR A 1 92 ? -13.030 -1.162 9.480 1.00 98.75 92 THR A C 1
ATOM 693 O O . THR A 1 92 ? -12.729 -2.264 9.933 1.00 98.75 92 THR A O 1
ATOM 696 N N . ASN A 1 93 ? -12.863 -0.044 10.196 1.00 98.81 93 ASN A N 1
ATOM 697 C CA . ASN A 1 93 ? -12.392 -0.083 11.585 1.00 98.81 93 ASN A CA 1
ATOM 698 C C . ASN A 1 93 ? -13.342 -0.911 12.466 1.00 98.81 93 ASN A C 1
ATOM 700 O O . ASN A 1 93 ? -12.898 -1.757 13.239 1.00 98.81 93 ASN A O 1
ATOM 704 N N . MET A 1 94 ? -14.654 -0.710 12.308 1.00 98.69 94 MET A N 1
ATOM 705 C CA . MET A 1 94 ? -15.662 -1.502 13.009 1.00 98.69 94 MET A CA 1
ATOM 706 C C . MET A 1 94 ? -15.677 -2.962 12.570 1.00 98.69 94 MET A C 1
ATOM 708 O O . MET A 1 94 ? -15.854 -3.823 13.424 1.00 98.69 94 MET A O 1
ATOM 712 N N . ASN A 1 95 ? -15.425 -3.256 11.295 1.00 98.81 95 ASN A N 1
ATOM 713 C CA . ASN A 1 95 ? -15.266 -4.629 10.828 1.00 98.81 95 ASN A CA 1
ATOM 714 C C . ASN A 1 95 ? -14.120 -5.339 11.546 1.00 98.81 95 ASN A C 1
ATOM 716 O O . ASN A 1 95 ? -14.329 -6.446 12.039 1.00 98.81 95 ASN A O 1
ATOM 720 N N . ALA A 1 96 ? -12.954 -4.700 11.671 1.00 98.88 96 ALA A N 1
ATOM 721 C CA . ALA A 1 96 ? -11.850 -5.254 12.449 1.00 98.88 96 ALA A CA 1
ATOM 722 C C . ALA A 1 96 ? -12.245 -5.447 13.920 1.00 98.88 96 ALA A C 1
ATOM 724 O O . ALA A 1 96 ? -12.035 -6.522 14.476 1.00 98.88 96 ALA A O 1
ATOM 725 N N . ASN A 1 97 ? -12.866 -4.433 14.534 1.00 98.88 97 ASN A N 1
ATOM 726 C CA . ASN A 1 97 ? -13.286 -4.496 15.933 1.00 98.88 97 ASN A CA 1
ATOM 727 C C . ASN A 1 97 ? -14.268 -5.645 16.199 1.00 98.88 97 ASN A C 1
ATOM 729 O O . ASN A 1 97 ? -14.121 -6.345 17.195 1.00 98.88 97 ASN A O 1
ATOM 733 N N . GLU A 1 98 ? -15.267 -5.834 15.334 1.00 98.81 98 GLU A N 1
ATOM 734 C CA . GLU A 1 98 ? -16.281 -6.882 15.480 1.00 98.81 98 GLU A CA 1
ATOM 735 C C . GLU A 1 98 ? -15.692 -8.279 15.253 1.00 98.81 98 GLU A C 1
ATOM 737 O O . GLU A 1 98 ? -15.927 -9.156 16.079 1.00 98.81 98 GLU A O 1
ATOM 742 N N . VAL A 1 99 ? -14.873 -8.468 14.209 1.00 98.81 99 VAL A N 1
ATOM 743 C CA . VAL A 1 99 ? -14.199 -9.752 13.936 1.00 98.81 99 VAL A CA 1
ATOM 744 C C . VAL A 1 99 ? -13.313 -10.165 15.107 1.00 98.81 99 VAL A C 1
ATOM 746 O O . VAL A 1 99 ? -13.419 -11.286 15.598 1.00 98.81 99 VAL A O 1
ATOM 749 N N . ILE A 1 100 ? -12.472 -9.250 15.593 1.00 98.88 100 ILE A N 1
ATOM 750 C CA . ILE A 1 100 ? -11.561 -9.518 16.710 1.00 98.88 100 ILE A CA 1
ATOM 751 C C . ILE A 1 100 ? -12.343 -9.760 18.003 1.00 98.88 100 ILE A C 1
ATOM 753 O O . ILE A 1 100 ? -11.996 -10.666 18.755 1.00 98.88 100 ILE A O 1
ATOM 757 N N . ALA A 1 101 ? -13.397 -8.983 18.272 1.00 98.81 101 ALA A N 1
ATOM 758 C CA . ALA A 1 101 ? -14.206 -9.152 19.476 1.00 98.81 101 ALA A CA 1
ATOM 759 C C . ALA A 1 101 ? -14.904 -10.514 19.505 1.00 98.81 101 ALA A C 1
ATOM 761 O O . ALA A 1 101 ? -14.761 -11.240 20.483 1.00 98.81 101 ALA A O 1
ATOM 762 N N . ASN A 1 102 ? -15.607 -10.882 18.431 1.00 98.56 102 ASN A N 1
ATOM 763 C CA . ASN A 1 102 ? -16.297 -12.168 18.355 1.00 98.56 102 ASN A CA 1
ATOM 764 C C . ASN A 1 102 ? -15.315 -13.335 18.431 1.00 98.56 102 ASN A C 1
ATOM 766 O O . ASN A 1 102 ? -15.561 -14.289 19.164 1.00 98.56 102 ASN A O 1
ATOM 770 N N . ARG A 1 103 ? -14.156 -13.224 17.775 1.00 98.56 103 ARG A N 1
ATOM 771 C CA . ARG A 1 103 ? -13.132 -14.260 17.881 1.00 98.56 103 ARG A CA 1
ATOM 772 C C . ARG A 1 103 ? -12.547 -14.371 19.292 1.00 98.56 103 ARG A C 1
ATOM 774 O O . ARG A 1 103 ? -12.363 -15.473 19.796 1.00 98.56 103 ARG A O 1
ATOM 781 N N . ALA A 1 104 ? -12.304 -13.248 19.964 1.00 98.69 104 ALA A N 1
ATOM 782 C CA . ALA A 1 104 ? -11.854 -13.242 21.354 1.00 98.69 104 ALA A CA 1
ATOM 783 C C . ALA A 1 104 ? -12.904 -13.846 22.306 1.00 98.69 104 ALA A C 1
ATOM 785 O O . ALA A 1 104 ? -12.538 -14.544 23.248 1.00 98.69 104 ALA A O 1
ATOM 786 N N . ILE A 1 105 ? -14.198 -13.631 22.049 1.00 98.56 105 ILE A N 1
ATOM 787 C CA . ILE A 1 105 ? -15.289 -14.254 22.812 1.00 98.56 105 ILE A CA 1
ATOM 788 C C . ILE A 1 105 ? -15.252 -15.780 22.671 1.00 98.56 105 ILE A C 1
ATOM 790 O O . ILE A 1 105 ? -15.300 -16.479 23.683 1.00 98.56 105 ILE A O 1
ATOM 794 N N . GLU A 1 106 ? -15.091 -16.296 21.450 1.00 97.69 106 GLU A N 1
ATOM 795 C CA . GLU A 1 106 ? -14.943 -17.738 21.210 1.00 97.69 106 GLU A CA 1
ATOM 796 C C . GLU A 1 106 ? -13.724 -18.323 21.939 1.00 97.69 106 GLU A C 1
ATOM 798 O O . GLU A 1 106 ? -13.827 -19.380 22.559 1.00 97.69 106 GLU A O 1
ATOM 803 N N . ILE A 1 107 ? -12.580 -17.625 21.920 1.00 98.19 107 ILE A N 1
ATOM 804 C CA . ILE A 1 107 ? -11.359 -18.030 22.644 1.00 98.19 107 ILE A CA 1
ATOM 805 C C . ILE A 1 107 ? -11.612 -18.103 24.159 1.00 98.19 107 ILE A C 1
ATOM 807 O O . ILE A 1 107 ? -11.088 -18.984 24.841 1.00 98.19 107 ILE A O 1
ATOM 811 N N . MET A 1 108 ? -12.450 -17.212 24.693 1.00 98.06 108 MET A N 1
ATOM 812 C CA . MET A 1 108 ? -12.863 -17.213 26.101 1.00 98.06 108 MET A CA 1
ATOM 813 C C . MET A 1 108 ? -13.964 -18.243 26.421 1.00 98.06 108 MET A C 1
ATOM 815 O O . MET A 1 108 ? -14.376 -18.342 27.577 1.00 98.06 108 MET A O 1
ATOM 819 N N . GLY A 1 109 ? -14.434 -19.014 25.433 1.00 97.25 109 GLY A N 1
ATOM 820 C CA . GLY A 1 109 ? -15.506 -20.001 25.590 1.00 97.25 109 GLY A CA 1
ATOM 821 C C . GLY A 1 109 ? -16.908 -19.396 25.710 1.00 97.25 109 GLY A C 1
ATOM 822 O O . GLY A 1 109 ? -17.810 -20.063 26.214 1.00 97.25 109 GLY A O 1
ATOM 823 N N . GLY A 1 110 ? -17.083 -18.138 25.299 1.00 96.06 110 GLY A N 1
ATOM 824 C CA . GLY A 1 110 ? -18.375 -17.458 25.279 1.00 96.06 110 GLY A CA 1
ATOM 825 C C . GLY A 1 110 ? -19.176 -17.706 24.002 1.00 96.06 110 GLY A C 1
ATOM 826 O O . GLY A 1 110 ? -18.684 -18.280 23.031 1.00 96.06 110 GLY A O 1
ATOM 827 N N . GLU A 1 111 ? -20.421 -17.232 24.000 1.00 94.00 111 GLU A N 1
ATOM 828 C CA . GLU A 1 111 ? -21.299 -17.284 22.829 1.00 94.00 111 GLU A CA 1
ATOM 829 C C . GLU A 1 111 ? -21.078 -16.077 21.913 1.00 94.00 111 GLU A C 1
ATOM 831 O O . GLU A 1 111 ? -20.851 -14.955 22.371 1.00 94.00 111 GLU A O 1
ATOM 836 N N . TYR A 1 112 ? -21.176 -16.301 20.602 1.00 90.38 112 TYR A N 1
ATOM 837 C CA . TYR A 1 112 ? -21.021 -15.259 19.591 1.00 90.38 112 TYR A CA 1
ATOM 838 C C . TYR A 1 112 ? -21.867 -14.016 19.912 1.00 90.38 112 TYR A C 1
ATOM 840 O O . TYR A 1 112 ? -23.062 -14.103 20.196 1.00 90.38 112 TYR A O 1
ATOM 848 N N . GLY A 1 113 ? -21.251 -12.835 19.837 1.00 89.56 113 GLY A N 1
ATOM 849 C CA . GLY A 1 113 ? -21.925 -11.573 20.116 1.00 89.56 113 GLY A CA 1
ATOM 850 C C . GLY A 1 113 ? -22.099 -11.232 21.600 1.00 89.56 113 GLY A C 1
ATOM 851 O O . GLY A 1 113 ? -22.637 -10.157 21.879 1.00 89.56 113 GLY A O 1
ATOM 852 N N . ASP A 1 114 ? -21.623 -12.052 22.550 1.00 93.75 114 ASP A N 1
ATOM 853 C CA . ASP A 1 114 ? -21.618 -11.702 23.977 1.00 93.75 114 ASP A CA 1
ATOM 854 C C . ASP A 1 114 ? -20.632 -10.562 24.282 1.00 93.75 114 ASP A C 1
ATOM 856 O O . ASP A 1 114 ? -19.463 -10.733 24.646 1.00 93.75 114 ASP A O 1
ATOM 860 N N . ARG A 1 115 ? -21.143 -9.336 24.173 1.00 93.38 115 ARG A N 1
ATOM 861 C CA . ARG A 1 115 ? -20.343 -8.127 24.372 1.00 93.38 115 ARG A CA 1
ATOM 862 C C . ARG A 1 115 ? -19.943 -7.883 25.828 1.00 93.38 115 ARG A C 1
ATOM 864 O O . ARG A 1 115 ? -19.139 -6.979 26.068 1.00 93.38 115 ARG A O 1
ATOM 871 N N . SER A 1 116 ? -20.485 -8.635 26.791 1.00 94.62 116 SER A N 1
ATOM 872 C CA . SER A 1 116 ? -20.070 -8.530 28.194 1.00 94.62 116 SER A CA 1
ATOM 873 C C . SER A 1 116 ? -18.650 -9.082 28.395 1.00 94.62 116 SER A C 1
ATOM 875 O O . SER A 1 116 ? -17.852 -8.507 29.147 1.00 94.62 116 SER A O 1
ATOM 877 N N . LEU A 1 117 ? -18.291 -10.114 27.622 1.00 97.00 117 LEU A N 1
ATOM 878 C CA . LEU A 1 117 ? -16.950 -10.689 27.572 1.00 97.00 117 LEU A CA 1
ATOM 879 C C . LEU A 1 117 ? -15.993 -9.785 26.796 1.00 97.00 117 LEU A C 1
ATOM 881 O O . LEU A 1 117 ? -15.036 -9.277 27.380 1.00 97.00 117 LEU A O 1
ATOM 885 N N . VAL A 1 118 ? -16.271 -9.485 25.524 1.00 98.38 118 VAL A N 1
ATOM 886 C CA . VAL A 1 118 ? -15.453 -8.548 24.732 1.00 98.38 118 VAL A CA 1
ATOM 887 C C . VAL A 1 118 ? -16.334 -7.629 23.887 1.00 98.38 118 VAL A C 1
ATOM 889 O O . VAL A 1 118 ? -16.819 -7.974 22.818 1.00 98.38 118 VAL A O 1
ATOM 892 N N . HIS A 1 119 ? -16.518 -6.397 24.355 1.00 98.50 119 HIS A N 1
ATOM 893 C CA . HIS A 1 119 ? -17.141 -5.325 23.573 1.00 98.50 119 HIS A CA 1
ATOM 894 C C . HIS A 1 119 ? -16.203 -4.806 22.454 1.00 98.50 119 HIS A C 1
ATOM 896 O O . HIS A 1 119 ? -15.070 -4.408 22.759 1.00 98.50 119 HIS A O 1
ATOM 902 N N . PRO A 1 120 ? -16.665 -4.709 21.190 1.00 98.25 120 PRO A N 1
ATOM 903 C CA . PRO A 1 120 ? -15.847 -4.231 20.071 1.00 98.25 120 PRO A CA 1
ATOM 904 C C . PRO A 1 120 ? -15.389 -2.775 20.233 1.00 98.25 120 PRO A C 1
ATOM 906 O O . PRO A 1 120 ? -14.272 -2.442 19.850 1.00 98.25 120 PRO A O 1
ATOM 909 N N . ASN A 1 121 ? -16.197 -1.903 20.845 1.00 98.25 121 ASN A N 1
ATOM 910 C CA . ASN A 1 121 ? -15.784 -0.514 21.077 1.00 98.25 121 ASN A CA 1
ATOM 911 C C . ASN A 1 121 ? -14.997 -0.339 22.378 1.00 98.25 121 ASN A C 1
ATOM 913 O O . ASN A 1 121 ? -13.984 0.353 22.392 1.00 98.25 121 ASN A O 1
ATOM 917 N N . ASP A 1 122 ? -15.441 -0.980 23.458 1.00 98.25 122 ASP A N 1
ATOM 918 C CA . ASP A 1 122 ? -14.974 -0.619 24.803 1.00 98.25 122 ASP A CA 1
ATOM 919 C C . ASP A 1 122 ? -13.670 -1.340 25.136 1.00 98.25 122 ASP A C 1
ATOM 921 O O . ASP A 1 122 ? -12.920 -0.876 25.986 1.00 98.25 122 ASP A O 1
ATOM 925 N N . HIS A 1 123 ? -13.387 -2.457 24.453 1.00 98.69 123 HIS A N 1
ATOM 926 C CA . HIS A 1 123 ? -12.163 -3.232 24.641 1.00 98.69 123 HIS A CA 1
ATOM 927 C C . HIS A 1 123 ? -11.282 -3.221 23.389 1.00 98.69 123 HIS A C 1
ATOM 929 O O . HIS A 1 123 ? -10.125 -2.821 23.474 1.00 98.69 123 HIS A O 1
ATOM 935 N N . VAL A 1 124 ? -11.807 -3.610 22.218 1.00 98.75 124 VAL A N 1
ATOM 936 C CA . VAL A 1 124 ? -10.982 -3.710 20.994 1.00 98.75 124 VAL A CA 1
ATOM 937 C C . VAL A 1 124 ? -10.626 -2.326 20.431 1.00 98.75 124 VAL A C 1
ATOM 939 O O . VAL A 1 124 ? -9.485 -2.087 20.032 1.00 98.75 124 VAL A O 1
ATOM 942 N N . ASN A 1 125 ? -11.569 -1.381 20.459 1.00 98.81 125 ASN A N 1
ATOM 943 C CA . ASN A 1 125 ? -11.358 0.009 20.038 1.00 98.81 125 ASN A CA 1
ATOM 944 C C . ASN A 1 125 ? -10.975 0.959 21.190 1.00 98.81 125 ASN A C 1
ATOM 946 O O . ASN A 1 125 ? -11.013 2.178 21.020 1.00 98.81 125 ASN A O 1
ATOM 950 N N . MET A 1 126 ? -10.615 0.429 22.363 1.00 98.62 126 MET A N 1
ATOM 951 C CA . MET A 1 126 ? -10.228 1.241 23.519 1.00 98.62 126 MET A CA 1
ATOM 952 C C . MET A 1 126 ? -9.065 2.179 23.156 1.00 98.62 126 MET A C 1
ATOM 954 O O . MET A 1 126 ? -8.084 1.738 22.547 1.00 98.62 126 MET A O 1
ATOM 958 N N . SER A 1 127 ? -9.167 3.451 23.558 1.00 98.38 127 SER A N 1
ATOM 959 C CA . SER A 1 127 ? -8.159 4.506 23.335 1.00 98.38 127 SER A CA 1
ATOM 960 C C . SER A 1 127 ? -7.941 4.912 21.867 1.00 98.38 127 SER A C 1
ATOM 962 O O . SER A 1 127 ? -6.947 5.568 21.561 1.00 98.38 127 SER A O 1
ATOM 964 N N . GLN A 1 128 ? -8.848 4.527 20.961 1.00 98.69 128 GLN A N 1
ATOM 965 C CA . GLN A 1 128 ? -8.707 4.704 19.510 1.00 98.69 128 GLN A CA 1
ATOM 966 C C . GLN A 1 128 ? -9.928 5.382 18.878 1.00 98.69 128 GLN A C 1
ATOM 968 O O . GLN A 1 128 ? -11.046 5.332 19.395 1.00 98.69 128 GLN A O 1
ATOM 973 N N . SER A 1 129 ? -9.731 5.919 17.679 1.00 98.56 129 SER A N 1
ATOM 974 C CA . SER A 1 129 ? -10.764 6.391 16.760 1.00 98.56 129 SER A CA 1
ATOM 975 C C . SER A 1 129 ? -10.581 5.731 15.390 1.00 98.56 129 SER A C 1
ATOM 977 O O . SER A 1 129 ? -9.499 5.289 15.028 1.00 98.56 129 SER A O 1
ATOM 979 N N . SER A 1 130 ? -11.612 5.684 14.543 1.00 98.06 130 SER A N 1
ATOM 980 C CA . SER A 1 130 ? -11.347 5.365 13.129 1.00 98.06 130 SER A CA 1
ATOM 981 C C . SER A 1 130 ? -10.431 6.408 12.484 1.00 98.06 130 SER A C 1
ATOM 983 O O . SER A 1 130 ? -9.668 6.083 11.580 1.00 98.06 130 SER A O 1
ATOM 985 N N . ASN A 1 131 ? -10.501 7.650 12.968 1.00 98.50 131 ASN A N 1
ATOM 986 C CA . ASN A 1 131 ? -9.839 8.799 12.364 1.00 98.50 131 ASN A CA 1
ATOM 987 C C . ASN A 1 131 ? -8.332 8.840 12.635 1.00 98.50 131 ASN A C 1
ATOM 989 O O . ASN A 1 131 ? -7.647 9.592 11.954 1.00 98.50 131 ASN A O 1
ATOM 993 N N . ASP A 1 132 ? -7.825 8.041 13.575 1.00 98.50 132 ASP A N 1
ATOM 994 C CA . ASP A 1 132 ? -6.392 7.854 13.808 1.00 98.50 132 ASP A CA 1
ATOM 995 C C . ASP A 1 132 ? -5.913 6.427 13.472 1.00 98.50 132 ASP A C 1
ATOM 997 O O . ASP A 1 132 ? -4.774 6.245 13.040 1.00 98.50 132 ASP A O 1
ATOM 1001 N N . VAL A 1 133 ? -6.790 5.418 13.555 1.00 98.81 133 VAL A N 1
ATOM 1002 C CA . VAL A 1 133 ? -6.485 4.032 13.153 1.00 98.81 133 VAL A CA 1
ATOM 1003 C C . VAL A 1 133 ? -6.358 3.878 11.640 1.00 98.81 133 VAL A C 1
ATOM 1005 O O . VAL A 1 133 ? -5.375 3.312 11.172 1.00 98.81 133 VAL A O 1
ATOM 1008 N N . ILE A 1 134 ? -7.334 4.354 10.860 1.00 98.75 134 ILE A N 1
ATOM 1009 C CA . ILE A 1 134 ? -7.341 4.170 9.402 1.00 98.75 134 ILE A CA 1
ATOM 1010 C C . ILE A 1 134 ? -6.142 4.847 8.726 1.00 98.75 134 ILE A C 1
ATOM 1012 O O . ILE A 1 134 ? -5.445 4.138 8.003 1.00 98.75 134 ILE A O 1
ATOM 1016 N N . PRO A 1 135 ? -5.811 6.133 8.968 1.00 98.69 135 PRO A N 1
ATOM 1017 C CA . PRO A 1 135 ? -4.591 6.715 8.400 1.00 98.69 135 PRO A CA 1
ATOM 1018 C C . PRO A 1 135 ? -3.322 5.958 8.815 1.00 98.69 135 PRO A C 1
ATOM 1020 O O . PRO A 1 135 ? -2.467 5.696 7.972 1.00 98.69 135 PRO A O 1
ATOM 1023 N N . SER A 1 136 ? -3.231 5.512 10.073 1.00 98.88 136 SER A N 1
ATOM 1024 C CA . SER A 1 136 ? -2.099 4.694 10.528 1.00 98.88 136 SER A CA 1
ATOM 1025 C C . SER A 1 136 ? -2.021 3.348 9.798 1.00 98.88 136 SER A C 1
ATOM 1027 O O . SER A 1 136 ? -0.931 2.897 9.460 1.00 98.88 136 SER A O 1
ATOM 1029 N N . ALA A 1 137 ? -3.158 2.715 9.497 1.00 98.94 137 ALA A N 1
ATOM 1030 C CA . ALA A 1 137 ? -3.201 1.464 8.741 1.00 98.94 137 ALA A CA 1
ATOM 1031 C C . ALA A 1 137 ? -2.724 1.653 7.295 1.00 98.94 137 ALA A C 1
ATOM 1033 O O . ALA A 1 137 ? -2.003 0.795 6.784 1.00 98.94 137 ALA A O 1
ATOM 1034 N N . ILE A 1 138 ? -3.065 2.780 6.655 1.00 98.88 138 ILE A N 1
ATOM 1035 C CA . ILE A 1 138 ? -2.558 3.136 5.316 1.00 98.88 138 ILE A CA 1
ATOM 1036 C C . ILE A 1 138 ? -1.034 3.226 5.348 1.00 98.88 138 ILE A C 1
ATOM 1038 O O . ILE A 1 138 ? -0.359 2.620 4.521 1.00 98.88 138 ILE A O 1
ATOM 1042 N N . HIS A 1 139 ? -0.499 3.942 6.334 1.00 98.94 139 HIS A N 1
ATOM 1043 C CA . HIS A 1 139 ? 0.934 4.162 6.480 1.00 98.94 139 HIS A CA 1
ATOM 1044 C C . HIS A 1 139 ? 1.694 2.860 6.743 1.00 98.94 139 HIS A C 1
ATOM 1046 O O . HIS A 1 139 ? 2.631 2.533 6.016 1.00 98.94 139 HIS A O 1
ATOM 1052 N N . ILE A 1 140 ? 1.239 2.063 7.713 1.00 98.94 140 ILE A N 1
ATOM 1053 C CA . ILE A 1 140 ? 1.864 0.779 8.052 1.00 98.94 140 ILE A CA 1
ATOM 1054 C C . ILE A 1 140 ? 1.837 -0.171 6.854 1.00 98.94 140 ILE A C 1
ATOM 1056 O O . ILE A 1 140 ? 2.876 -0.717 6.493 1.00 98.94 140 ILE A O 1
ATOM 1060 N N . SER A 1 141 ? 0.676 -0.354 6.218 1.00 98.88 141 SER A N 1
ATOM 1061 C CA . SER A 1 141 ? 0.554 -1.276 5.081 1.00 98.88 141 SER A CA 1
ATOM 1062 C C . SER A 1 141 ? 1.409 -0.843 3.891 1.00 98.88 141 SER A C 1
ATOM 1064 O O . SER A 1 141 ? 2.164 -1.658 3.372 1.00 98.88 141 SER A O 1
ATOM 1066 N N . ALA A 1 142 ? 1.385 0.439 3.514 1.00 98.88 142 ALA A N 1
ATOM 1067 C CA . ALA A 1 142 ? 2.178 0.936 2.394 1.00 98.88 142 ALA A CA 1
ATOM 1068 C C . ALA A 1 142 ? 3.686 0.816 2.653 1.00 98.88 142 ALA A C 1
ATOM 1070 O O . ALA A 1 142 ? 4.423 0.371 1.776 1.00 98.88 142 ALA A O 1
ATOM 1071 N N . VAL A 1 143 ? 4.159 1.165 3.855 1.00 98.94 143 VAL A N 1
ATOM 1072 C CA . VAL A 1 143 ? 5.580 1.037 4.210 1.00 98.94 143 VAL A CA 1
ATOM 1073 C C . VAL A 1 143 ? 6.004 -0.431 4.232 1.00 98.94 143 VAL A C 1
ATOM 1075 O O . VAL A 1 143 ? 7.036 -0.772 3.654 1.00 98.94 143 VAL A O 1
ATOM 1078 N N . CYS A 1 144 ? 5.208 -1.315 4.839 1.00 98.75 144 CYS A N 1
ATOM 1079 C CA . CYS A 1 144 ? 5.489 -2.749 4.831 1.00 98.75 144 CYS A CA 1
ATOM 1080 C C . CYS A 1 144 ? 5.553 -3.311 3.405 1.00 98.75 144 CYS A C 1
ATOM 1082 O O . CYS A 1 144 ? 6.520 -3.996 3.080 1.00 98.75 144 CYS A O 1
ATOM 1084 N N . ASP A 1 145 ? 4.584 -2.993 2.545 1.00 98.75 145 ASP A N 1
ATOM 1085 C CA . ASP A 1 145 ? 4.526 -3.521 1.178 1.00 98.75 145 ASP A CA 1
ATOM 1086 C C . ASP A 1 145 ? 5.647 -2.948 0.298 1.00 98.75 145 ASP A C 1
ATOM 1088 O O . ASP A 1 145 ? 6.255 -3.675 -0.488 1.00 98.75 145 ASP A O 1
ATOM 1092 N N . VAL A 1 146 ? 6.014 -1.673 0.470 1.00 98.88 146 VAL A N 1
ATOM 1093 C CA . VAL A 1 146 ? 7.174 -1.094 -0.224 1.00 98.88 146 VAL A CA 1
ATOM 1094 C C . VAL A 1 146 ? 8.461 -1.826 0.153 1.00 98.88 146 VAL A C 1
ATOM 1096 O O . VAL A 1 146 ? 9.246 -2.182 -0.728 1.00 98.88 146 VAL A O 1
ATOM 1099 N N . MET A 1 147 ? 8.682 -2.060 1.447 1.00 98.69 147 MET A N 1
ATOM 1100 C CA . MET A 1 147 ? 9.911 -2.683 1.941 1.00 98.69 147 MET A CA 1
ATOM 1101 C C . MET A 1 147 ? 9.975 -4.182 1.629 1.00 98.69 147 MET A C 1
ATOM 1103 O O . MET A 1 147 ? 11.053 -4.698 1.342 1.00 98.69 147 MET A O 1
ATOM 1107 N N . ALA A 1 148 ? 8.840 -4.882 1.681 1.00 98.25 148 ALA A N 1
ATOM 1108 C CA . ALA A 1 148 ? 8.780 -6.329 1.497 1.00 98.25 148 ALA A CA 1
ATOM 1109 C C . ALA A 1 148 ? 8.622 -6.759 0.031 1.00 98.25 148 ALA A C 1
ATOM 1111 O O . ALA A 1 148 ? 9.084 -7.842 -0.326 1.00 98.25 148 ALA A O 1
ATOM 1112 N N . LEU A 1 149 ? 7.971 -5.944 -0.807 1.00 98.62 149 LEU A N 1
ATOM 1113 C CA . LEU A 1 149 ? 7.622 -6.304 -2.186 1.00 98.62 149 LEU A CA 1
ATOM 1114 C C . LEU A 1 149 ? 8.364 -5.427 -3.198 1.00 98.62 149 LEU A C 1
ATOM 1116 O O . LEU A 1 149 ? 9.156 -5.932 -3.997 1.00 98.62 149 LEU A O 1
ATOM 1120 N N . LEU A 1 150 ? 8.153 -4.110 -3.140 1.00 98.88 150 LEU A N 1
ATOM 1121 C CA . LEU A 1 150 ? 8.557 -3.213 -4.224 1.00 98.88 150 LEU A CA 1
ATOM 1122 C C . LEU A 1 150 ? 10.064 -3.001 -4.301 1.00 98.88 150 LEU A C 1
ATOM 1124 O O . LEU A 1 150 ? 10.649 -3.124 -5.376 1.00 98.88 150 LEU A O 1
ATOM 1128 N N . VAL A 1 151 ? 10.708 -2.672 -3.180 1.00 98.88 151 VAL A N 1
ATOM 1129 C CA . VAL A 1 151 ? 12.156 -2.429 -3.159 1.00 98.88 151 VAL A CA 1
ATOM 1130 C C . VAL A 1 151 ? 12.924 -3.677 -3.617 1.00 98.88 151 VAL A C 1
ATOM 1132 O O . VAL A 1 151 ? 13.701 -3.542 -4.565 1.00 98.88 151 VAL A O 1
ATOM 1135 N N . PRO A 1 152 ? 12.662 -4.891 -3.087 1.00 98.88 152 PRO A N 1
ATOM 1136 C CA . PRO A 1 152 ? 13.314 -6.105 -3.579 1.00 98.88 152 PRO A CA 1
ATOM 1137 C C . PRO A 1 152 ? 13.074 -6.379 -5.073 1.00 98.88 152 PRO A C 1
ATOM 1139 O O . PRO A 1 152 ? 13.999 -6.782 -5.785 1.00 98.88 152 PRO A O 1
ATOM 1142 N N . ALA A 1 153 ? 11.856 -6.143 -5.578 1.00 98.88 153 ALA A N 1
ATOM 1143 C CA . ALA A 1 153 ? 11.537 -6.321 -6.996 1.00 98.88 153 ALA A CA 1
ATOM 1144 C C . ALA A 1 153 ? 12.338 -5.357 -7.889 1.00 98.88 153 ALA A C 1
ATOM 1146 O O . ALA A 1 153 ? 12.962 -5.774 -8.870 1.00 98.88 153 ALA A O 1
ATOM 1147 N N . LEU A 1 154 ? 12.402 -4.078 -7.510 1.00 98.88 154 LEU A N 1
ATOM 1148 C CA . LEU A 1 154 ? 13.175 -3.070 -8.234 1.00 98.88 154 LEU A CA 1
ATOM 1149 C C . LEU A 1 154 ? 14.686 -3.323 -8.141 1.00 98.88 154 LEU A C 1
ATOM 1151 O O . LEU A 1 154 ? 15.397 -3.107 -9.122 1.00 98.88 154 LEU A O 1
ATOM 1155 N N . GLU A 1 155 ? 15.196 -3.802 -7.006 1.00 98.88 155 GLU A N 1
ATOM 1156 C CA . GLU A 1 155 ? 16.604 -4.193 -6.860 1.00 98.88 155 GLU A CA 1
ATOM 1157 C C . GLU A 1 155 ? 16.958 -5.359 -7.784 1.00 98.88 155 GLU A C 1
ATOM 1159 O O . GLU A 1 155 ? 17.979 -5.314 -8.478 1.00 98.88 155 GLU A O 1
ATOM 1164 N N . LYS A 1 156 ? 16.082 -6.367 -7.866 1.00 98.81 156 LYS A N 1
ATOM 1165 C CA . LYS A 1 156 ? 16.230 -7.489 -8.797 1.00 98.81 156 LYS A CA 1
ATOM 1166 C C . LYS A 1 156 ? 16.236 -7.014 -10.252 1.00 98.81 156 LYS A C 1
ATOM 1168 O O . LYS A 1 156 ? 17.097 -7.441 -11.026 1.00 98.81 156 LYS A O 1
ATOM 1173 N N . LEU A 1 157 ? 15.324 -6.112 -10.625 1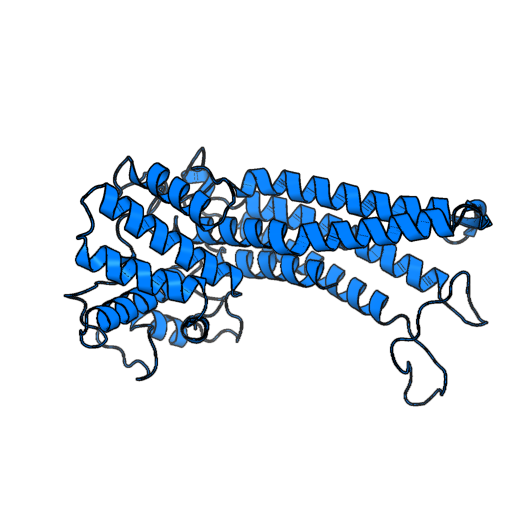.00 98.81 157 LEU A N 1
ATOM 1174 C CA . LEU A 1 157 ? 15.287 -5.521 -11.965 1.00 98.81 157 LEU A CA 1
ATOM 1175 C C . LEU A 1 157 ? 16.565 -4.723 -12.260 1.00 98.81 157 LEU A C 1
ATOM 1177 O O . LEU A 1 157 ? 17.181 -4.914 -13.309 1.00 98.81 157 LEU A O 1
ATOM 1181 N N . ALA A 1 158 ? 17.008 -3.875 -11.329 1.00 98.88 158 ALA A N 1
ATOM 1182 C CA . ALA A 1 158 ? 18.236 -3.100 -11.475 1.00 98.88 158 ALA A CA 1
ATOM 1183 C C . ALA A 1 158 ? 19.464 -4.004 -11.650 1.00 98.88 158 ALA A C 1
ATOM 1185 O O . ALA A 1 158 ? 20.277 -3.754 -12.537 1.00 98.88 158 ALA A O 1
ATOM 1186 N N . ALA A 1 159 ? 19.585 -5.071 -10.855 1.00 98.88 159 ALA A N 1
ATOM 1187 C CA . ALA A 1 159 ? 20.673 -6.038 -10.974 1.00 98.88 159 ALA A CA 1
ATOM 1188 C C . ALA A 1 159 ? 20.654 -6.769 -12.327 1.00 98.88 159 ALA A C 1
ATOM 1190 O O . ALA A 1 159 ? 21.702 -6.954 -12.943 1.00 98.88 159 ALA A O 1
ATOM 1191 N N . SER A 1 160 ? 19.469 -7.140 -12.825 1.00 98.75 160 SER A N 1
ATOM 1192 C CA . SER A 1 160 ? 19.324 -7.774 -14.141 1.00 98.75 160 SER A CA 1
ATOM 1193 C C . SER A 1 160 ? 19.723 -6.833 -15.286 1.00 98.75 160 SER A C 1
ATOM 1195 O O . SER A 1 160 ? 20.469 -7.232 -16.184 1.00 98.75 160 SER A O 1
ATOM 1197 N N . LEU A 1 161 ? 19.293 -5.567 -15.226 1.00 98.81 161 LEU A N 1
ATOM 1198 C CA . LEU A 1 161 ? 19.673 -4.537 -16.197 1.00 98.81 161 LEU A CA 1
ATOM 1199 C C . LEU A 1 161 ? 21.178 -4.246 -16.161 1.00 98.81 161 LEU A C 1
ATOM 1201 O O . LEU A 1 161 ? 21.790 -4.083 -17.214 1.00 98.81 161 LEU A O 1
ATOM 1205 N N . ASP A 1 162 ? 21.786 -4.220 -14.974 1.00 98.81 162 ASP A N 1
ATOM 1206 C CA . ASP A 1 162 ? 23.231 -4.033 -14.804 1.00 98.81 162 ASP A CA 1
ATOM 1207 C C . ASP A 1 162 ? 24.022 -5.208 -15.396 1.00 98.81 162 ASP A C 1
ATOM 1209 O O . ASP A 1 162 ? 24.969 -5.007 -16.153 1.00 98.81 162 ASP A O 1
ATOM 1213 N N . ALA A 1 163 ? 23.583 -6.445 -15.149 1.00 98.88 163 ALA A N 1
ATOM 1214 C CA . ALA A 1 163 ? 24.194 -7.629 -15.749 1.00 98.88 163 ALA A CA 1
ATOM 1215 C C . ALA A 1 163 ? 24.145 -7.574 -17.286 1.00 98.88 163 ALA A C 1
ATOM 1217 O O . ALA A 1 163 ? 25.161 -7.806 -17.945 1.00 98.88 163 ALA A O 1
ATOM 1218 N N . LYS A 1 164 ? 22.998 -7.186 -17.867 1.00 98.62 164 LYS A N 1
ATOM 1219 C CA . LYS A 1 164 ? 22.878 -6.977 -19.319 1.00 98.62 164 LYS A CA 1
ATOM 1220 C C . LYS A 1 164 ? 23.720 -5.812 -19.825 1.00 98.62 164 LYS A C 1
ATOM 1222 O O . LYS A 1 164 ? 24.323 -5.923 -20.888 1.00 98.62 164 LYS A O 1
ATOM 1227 N N . SER A 1 165 ? 23.845 -4.738 -19.051 1.00 98.69 165 SER A N 1
ATOM 1228 C CA . SER A 1 165 ? 24.755 -3.636 -19.366 1.00 98.69 165 SER A CA 1
ATOM 1229 C C . SER A 1 165 ? 26.207 -4.115 -19.499 1.00 98.69 165 SER A C 1
ATOM 1231 O O . SER A 1 165 ? 26.907 -3.680 -20.413 1.00 98.69 165 SER A O 1
ATOM 1233 N N . GLN A 1 166 ? 26.668 -5.013 -18.621 1.00 98.69 166 GLN A N 1
ATOM 1234 C CA . GLN A 1 166 ? 28.023 -5.577 -18.699 1.00 98.69 166 GLN A CA 1
ATOM 1235 C C . GLN A 1 166 ? 28.179 -6.543 -19.879 1.00 98.69 166 GLN A C 1
ATOM 1237 O O . GLN A 1 166 ? 29.153 -6.443 -20.629 1.00 98.69 166 GLN A O 1
ATOM 1242 N N . GLU A 1 167 ? 27.201 -7.431 -20.085 1.00 98.56 167 GLU A N 1
ATOM 1243 C CA . GLU A 1 167 ? 27.161 -8.370 -21.217 1.00 98.56 167 GLU A CA 1
ATOM 1244 C C . GLU A 1 167 ? 27.248 -7.638 -22.565 1.00 98.56 167 GLU A C 1
ATOM 1246 O O . GLU A 1 167 ? 27.942 -8.081 -23.478 1.00 98.56 167 GLU A O 1
ATOM 1251 N N . PHE A 1 168 ? 26.598 -6.478 -22.674 1.00 98.56 168 PHE A N 1
ATOM 1252 C CA . PHE A 1 168 ? 26.525 -5.684 -23.900 1.00 98.56 168 PHE A CA 1
ATOM 1253 C C . PHE A 1 168 ? 27.569 -4.562 -23.994 1.00 98.56 168 PHE A C 1
ATOM 1255 O O . PHE A 1 168 ? 27.501 -3.725 -24.899 1.00 98.56 168 PHE A O 1
ATOM 1262 N N . SER A 1 169 ? 28.551 -4.533 -23.090 1.00 98.31 169 SER A N 1
ATOM 1263 C CA . SER A 1 169 ? 29.538 -3.447 -22.979 1.00 98.31 169 SER A CA 1
ATOM 1264 C C . SER A 1 169 ? 30.345 -3.196 -24.258 1.00 98.31 169 SER A C 1
ATOM 1266 O O . SER A 1 169 ? 30.700 -2.050 -24.527 1.00 98.31 169 SER A O 1
ATOM 1268 N N . SER A 1 170 ? 30.587 -4.231 -25.067 1.00 98.38 170 SER A N 1
ATOM 1269 C CA . SER A 1 170 ? 31.345 -4.161 -26.325 1.00 98.38 170 SER A CA 1
ATOM 1270 C C . SER A 1 170 ? 30.478 -4.117 -27.591 1.00 98.38 170 SER A C 1
ATOM 1272 O O . SER A 1 170 ? 31.010 -3.964 -28.691 1.00 98.38 170 SER A O 1
ATOM 1274 N N . VAL A 1 171 ? 29.151 -4.237 -27.469 1.00 98.62 171 VAL A N 1
ATOM 1275 C CA . VAL A 1 171 ? 28.231 -4.282 -28.616 1.00 98.62 171 VAL A CA 1
ATOM 1276 C C . VAL A 1 171 ? 27.942 -2.860 -29.085 1.00 98.62 171 VAL A C 1
ATOM 1278 O O . VAL A 1 171 ? 27.141 -2.158 -28.475 1.00 98.62 171 VAL A O 1
ATOM 1281 N N . VAL A 1 172 ? 28.597 -2.421 -30.160 1.00 98.56 172 VAL A N 1
ATOM 1282 C CA . VAL A 1 172 ? 28.377 -1.092 -30.754 1.00 98.56 172 VAL A CA 1
ATOM 1283 C C . VAL A 1 172 ? 27.088 -1.085 -31.579 1.00 98.56 172 VAL A C 1
ATOM 1285 O O . VAL A 1 172 ? 26.868 -1.970 -32.403 1.00 98.56 172 VAL A O 1
ATOM 1288 N N . LYS A 1 173 ? 26.265 -0.053 -31.395 1.00 98.12 173 LYS A N 1
ATOM 1289 C CA . LYS A 1 173 ? 25.042 0.222 -32.160 1.00 98.12 173 LYS A CA 1
ATOM 1290 C C . LYS A 1 173 ? 24.958 1.700 -32.546 1.00 98.12 173 LYS A C 1
ATOM 1292 O O . LYS A 1 173 ? 25.673 2.538 -31.995 1.00 98.12 173 LYS A O 1
ATOM 1297 N N . SER A 1 174 ? 24.068 2.035 -33.478 1.00 97.69 174 SER A N 1
ATOM 1298 C CA . SER A 1 174 ? 23.730 3.437 -33.747 1.00 97.69 174 SER A CA 1
ATOM 1299 C C . SER A 1 174 ? 22.845 3.971 -32.617 1.00 97.69 174 SER A C 1
ATOM 1301 O O . SER A 1 174 ? 21.847 3.343 -32.251 1.00 97.69 174 SER A O 1
ATOM 1303 N N . GLY A 1 175 ? 23.219 5.112 -32.035 1.00 98.19 175 GLY A N 1
ATOM 1304 C CA . GLY A 1 175 ? 22.315 5.860 -31.167 1.00 98.19 175 GLY A CA 1
ATOM 1305 C C . GLY A 1 175 ? 21.167 6.456 -31.983 1.00 98.19 175 GLY A C 1
ATOM 1306 O O . GLY A 1 175 ? 21.312 6.675 -33.184 1.00 98.19 175 GLY A O 1
ATOM 1307 N N . ARG A 1 176 ? 20.032 6.751 -31.340 1.00 98.50 176 ARG A N 1
ATOM 1308 C CA . ARG A 1 176 ? 18.915 7.451 -31.992 1.00 98.50 176 ARG A CA 1
ATOM 1309 C C . ARG A 1 176 ? 18.396 8.597 -31.143 1.00 98.50 176 ARG A C 1
ATOM 1311 O O . ARG A 1 176 ? 18.048 8.408 -29.980 1.00 98.50 176 ARG A O 1
ATOM 1318 N N . THR A 1 177 ? 18.287 9.775 -31.744 1.00 97.56 177 THR A N 1
ATOM 1319 C CA . THR A 1 177 ? 17.591 10.937 -31.175 1.00 97.56 177 THR A CA 1
ATOM 1320 C C . THR A 1 177 ? 16.536 11.388 -32.178 1.00 97.56 177 THR A C 1
ATOM 1322 O O . THR A 1 177 ? 16.747 11.306 -33.383 1.00 97.56 177 THR A O 1
ATOM 1325 N N . HIS A 1 178 ? 15.343 11.768 -31.708 1.00 97.62 178 HIS A N 1
ATOM 1326 C CA . HIS A 1 178 ? 14.184 12.016 -32.590 1.00 97.62 178 HIS A CA 1
ATOM 1327 C C . HIS A 1 178 ? 13.839 10.831 -33.523 1.00 97.62 178 HIS A C 1
ATOM 1329 O O . HIS A 1 178 ? 13.273 11.028 -34.596 1.00 97.62 178 HIS A O 1
ATOM 1335 N N . LEU A 1 179 ? 14.200 9.602 -33.123 1.00 96.56 179 LEU A N 1
ATOM 1336 C CA . LEU A 1 179 ? 14.114 8.377 -33.934 1.00 96.56 179 LEU A CA 1
ATOM 1337 C C . LEU A 1 179 ? 14.940 8.399 -35.239 1.00 96.56 179 LEU A C 1
ATOM 1339 O O . LEU A 1 179 ? 14.731 7.549 -36.098 1.00 96.56 179 LEU A O 1
ATOM 1343 N N . GLN A 1 180 ? 15.877 9.339 -35.387 1.00 98.19 180 GLN A N 1
ATOM 1344 C CA . GLN A 1 180 ? 16.828 9.407 -36.499 1.00 98.19 180 GLN A CA 1
ATOM 1345 C C . GLN A 1 180 ? 18.183 8.820 -36.092 1.00 98.19 180 GLN A C 1
ATOM 1347 O O . GLN A 1 180 ? 18.522 8.817 -34.905 1.00 98.19 180 GLN A O 1
ATOM 1352 N N . ASP A 1 181 ? 18.956 8.353 -37.073 1.00 98.12 181 ASP A N 1
ATOM 1353 C CA . ASP A 1 181 ? 20.312 7.840 -36.863 1.00 98.12 181 ASP A CA 1
ATOM 1354 C C . ASP A 1 181 ? 21.217 8.914 -36.240 1.00 98.12 181 ASP A C 1
ATOM 1356 O O . ASP A 1 181 ? 21.228 10.073 -36.662 1.00 98.12 181 ASP A O 1
ATOM 1360 N N . ALA A 1 182 ? 21.997 8.521 -35.235 1.00 98.38 182 ALA A N 1
ATOM 1361 C CA . ALA A 1 182 ? 22.933 9.390 -34.533 1.00 98.38 182 ALA A CA 1
ATOM 1362 C C . ALA A 1 182 ? 24.310 8.723 -34.374 1.00 98.38 182 ALA A C 1
ATOM 1364 O O . ALA A 1 182 ? 24.617 7.687 -34.974 1.00 98.38 182 ALA A O 1
ATOM 1365 N N . THR A 1 183 ? 25.178 9.340 -33.569 1.00 98.06 183 THR A N 1
ATOM 1366 C CA . THR A 1 183 ? 26.522 8.820 -33.297 1.00 98.06 183 THR A CA 1
ATOM 1367 C C . THR A 1 183 ? 26.478 7.458 -32.592 1.00 98.06 183 THR A C 1
ATOM 1369 O O . THR A 1 183 ? 25.535 7.189 -31.840 1.00 98.06 183 THR A O 1
ATOM 1372 N N . PRO A 1 184 ? 27.497 6.600 -32.785 1.00 98.12 184 PRO A N 1
ATOM 1373 C CA . PRO A 1 184 ? 27.544 5.291 -32.145 1.00 98.12 184 PRO A CA 1
ATOM 1374 C C . PRO A 1 184 ? 27.578 5.359 -30.615 1.00 98.12 184 PRO A C 1
ATOM 1376 O O . PRO A 1 184 ? 28.217 6.236 -30.034 1.00 98.12 184 PRO A O 1
ATOM 1379 N N . ILE A 1 185 ? 26.940 4.374 -29.988 1.00 98.50 185 ILE A N 1
ATOM 1380 C CA . ILE A 1 185 ? 27.026 4.053 -28.556 1.00 98.50 185 ILE A CA 1
ATOM 1381 C C . ILE A 1 185 ? 27.210 2.540 -28.410 1.00 98.50 185 ILE A C 1
ATOM 1383 O O . ILE A 1 185 ? 27.039 1.800 -29.381 1.00 98.50 185 ILE A O 1
ATOM 1387 N N . THR A 1 186 ? 27.506 2.048 -27.210 1.00 98.75 186 THR A N 1
ATOM 1388 C CA . THR A 1 186 ? 27.353 0.614 -26.927 1.00 98.75 186 THR A CA 1
ATOM 1389 C C . THR A 1 186 ? 25.968 0.315 -26.363 1.00 98.75 186 THR A C 1
ATOM 1391 O O . THR A 1 186 ? 25.378 1.127 -25.649 1.00 98.75 186 THR A O 1
ATOM 1394 N N . LEU A 1 187 ? 25.436 -0.869 -26.657 1.00 98.56 187 LEU A N 1
ATOM 1395 C CA . LEU A 1 187 ? 24.184 -1.348 -26.071 1.00 98.56 187 LEU A CA 1
ATOM 1396 C C . LEU A 1 187 ? 24.308 -1.457 -24.538 1.00 98.56 187 LEU A C 1
ATOM 1398 O O . LEU A 1 187 ? 23.347 -1.205 -23.815 1.00 98.56 187 LEU A O 1
ATOM 1402 N N . GLY A 1 188 ? 25.516 -1.717 -24.027 1.00 98.75 188 GLY A N 1
ATOM 1403 C CA . GLY A 1 188 ? 25.823 -1.611 -22.603 1.00 98.75 188 GLY A CA 1
ATOM 1404 C C . GLY A 1 188 ? 25.608 -0.202 -22.039 1.00 98.75 188 GLY A C 1
ATOM 1405 O O . GLY A 1 188 ? 24.955 -0.054 -21.011 1.00 98.75 188 GLY A O 1
ATOM 1406 N N . GLN A 1 189 ? 26.078 0.853 -22.720 1.00 98.81 189 GLN A N 1
ATOM 1407 C CA . GLN A 1 189 ? 25.826 2.239 -22.292 1.00 98.81 189 GLN A CA 1
ATOM 1408 C C . GLN A 1 189 ? 24.324 2.548 -22.211 1.00 98.81 189 GLN A C 1
ATOM 1410 O O . GLN A 1 189 ? 23.882 3.156 -21.236 1.00 98.81 189 GLN A O 1
ATOM 1415 N N . GLU A 1 190 ? 23.537 2.093 -23.186 1.00 98.81 190 GLU A N 1
ATOM 1416 C CA . GLU A 1 190 ? 22.078 2.255 -23.197 1.00 98.81 190 GLU A CA 1
ATOM 1417 C C . GLU A 1 190 ? 21.420 1.558 -21.988 1.00 98.81 190 GLU A C 1
ATOM 1419 O O . GLU A 1 190 ? 20.711 2.201 -21.208 1.00 98.81 190 GLU A O 1
ATOM 1424 N N . PHE A 1 191 ? 21.749 0.284 -21.740 1.00 98.81 191 PHE A N 1
ATOM 1425 C CA . PHE A 1 191 ? 21.217 -0.480 -20.602 1.00 98.81 191 PHE A CA 1
ATOM 1426 C C . PHE A 1 191 ? 21.670 0.059 -19.235 1.00 98.81 191 PHE A C 1
ATOM 1428 O O . PHE A 1 191 ? 20.912 -0.002 -18.260 1.00 98.81 191 PHE A O 1
ATOM 1435 N N . SER A 1 192 ? 22.863 0.658 -19.151 1.00 98.81 192 SER A N 1
ATOM 1436 C CA . SER A 1 192 ? 23.327 1.338 -17.934 1.00 98.81 192 SER A CA 1
ATOM 1437 C C . SER A 1 192 ? 22.416 2.515 -17.543 1.00 98.81 192 SER A C 1
ATOM 1439 O O . SER A 1 192 ? 22.201 2.784 -16.353 1.00 98.81 192 SER A O 1
ATOM 1441 N N . GLY A 1 193 ? 21.812 3.179 -18.537 1.00 98.88 193 GLY A N 1
ATOM 1442 C CA . GLY A 1 193 ? 20.805 4.218 -18.339 1.00 98.88 193 GLY A CA 1
ATOM 1443 C C . GLY A 1 193 ? 19.542 3.667 -17.678 1.00 98.88 193 GLY A C 1
ATOM 1444 O O . GLY A 1 193 ? 19.088 4.221 -16.675 1.00 98.88 193 GLY A O 1
ATOM 1445 N N . TYR A 1 194 ? 19.034 2.532 -18.167 1.00 98.88 194 TYR A N 1
ATOM 1446 C CA . TYR A 1 194 ? 17.859 1.854 -17.605 1.00 98.88 194 TYR A CA 1
ATOM 1447 C C . TYR A 1 194 ? 18.088 1.440 -16.148 1.00 98.88 194 TYR A C 1
ATOM 1449 O O . TYR A 1 194 ? 17.291 1.775 -15.271 1.00 98.88 194 TYR A O 1
ATOM 1457 N N . CYS A 1 195 ? 19.224 0.794 -15.863 1.00 98.81 195 CYS A N 1
ATOM 1458 C CA . CYS A 1 195 ? 19.624 0.430 -14.500 1.00 98.81 195 CYS A CA 1
ATOM 1459 C C . CYS A 1 195 ? 19.656 1.662 -13.575 1.00 98.81 195 CYS A C 1
ATOM 1461 O O . CYS A 1 195 ? 19.114 1.649 -12.465 1.00 98.81 195 CYS A O 1
ATOM 1463 N N . THR A 1 196 ? 20.223 2.770 -14.058 1.00 98.88 196 THR A N 1
ATOM 1464 C CA . THR A 1 196 ? 20.286 4.030 -13.308 1.00 98.88 196 THR A CA 1
ATOM 1465 C C . THR A 1 196 ? 18.898 4.610 -13.021 1.00 98.88 196 THR A C 1
ATOM 1467 O O . THR A 1 196 ? 18.680 5.136 -11.925 1.00 98.88 196 THR A O 1
ATOM 1470 N N . GLN A 1 197 ? 17.949 4.525 -13.961 1.00 98.88 197 GLN A N 1
ATOM 1471 C CA . GLN A 1 197 ? 16.571 4.976 -13.735 1.00 98.88 197 GLN A CA 1
ATOM 1472 C C . GLN A 1 197 ? 15.910 4.205 -12.586 1.00 98.88 197 GLN A C 1
ATOM 1474 O O . GLN A 1 197 ? 15.339 4.840 -11.697 1.00 98.88 197 GLN A O 1
ATOM 1479 N N . ILE A 1 198 ? 16.058 2.876 -12.555 1.00 98.88 198 ILE A N 1
ATOM 1480 C CA . ILE A 1 198 ? 15.488 2.030 -11.496 1.00 98.88 198 ILE A CA 1
ATOM 1481 C C . ILE A 1 198 ? 16.148 2.309 -10.141 1.00 98.88 198 ILE A C 1
ATOM 1483 O O . ILE A 1 198 ? 15.444 2.587 -9.172 1.00 98.88 198 ILE A O 1
ATOM 1487 N N . ARG A 1 199 ? 17.488 2.366 -10.068 1.00 98.88 199 ARG A N 1
ATOM 1488 C CA . ARG A 1 199 ? 18.211 2.703 -8.822 1.00 98.88 199 ARG A CA 1
ATOM 1489 C C . ARG A 1 199 ? 17.797 4.068 -8.256 1.00 98.88 199 ARG A C 1
ATOM 1491 O O . ARG A 1 199 ? 17.607 4.219 -7.050 1.00 98.88 199 ARG A O 1
ATOM 1498 N N . LYS A 1 200 ? 17.612 5.075 -9.119 1.00 98.88 200 LYS A N 1
ATOM 1499 C CA . LYS A 1 200 ? 17.090 6.390 -8.702 1.00 98.88 200 LYS A CA 1
ATOM 1500 C C . LYS A 1 200 ? 15.620 6.323 -8.282 1.00 98.88 200 LYS A C 1
ATOM 1502 O O . LYS A 1 200 ? 15.229 7.072 -7.394 1.00 98.88 200 LYS A O 1
ATOM 1507 N N . GLY A 1 201 ? 14.820 5.463 -8.910 1.00 98.88 201 GLY A N 1
ATOM 1508 C CA . GLY A 1 201 ? 13.446 5.163 -8.507 1.00 98.88 201 GLY A CA 1
ATOM 1509 C C . GLY A 1 201 ? 13.369 4.643 -7.072 1.00 98.88 201 GLY A C 1
ATOM 1510 O O . GLY A 1 201 ? 12.672 5.240 -6.259 1.00 98.88 201 GLY A O 1
ATOM 1511 N N . ILE A 1 202 ? 14.179 3.634 -6.735 1.00 98.94 202 ILE A N 1
ATOM 1512 C CA . ILE A 1 202 ? 14.282 3.081 -5.372 1.00 98.94 202 ILE A CA 1
ATOM 1513 C C . ILE A 1 202 ? 14.602 4.187 -4.361 1.00 98.94 202 ILE A C 1
ATOM 1515 O O . ILE A 1 202 ? 13.890 4.346 -3.374 1.00 98.94 202 ILE A O 1
ATOM 1519 N N . LYS A 1 203 ? 15.622 5.015 -4.634 1.00 98.88 203 LYS A N 1
ATOM 1520 C CA . LYS A 1 203 ? 15.996 6.124 -3.740 1.00 98.88 203 LYS A CA 1
ATOM 1521 C C . LYS A 1 203 ? 14.842 7.107 -3.500 1.00 98.88 203 LYS A C 1
ATOM 1523 O O . LYS A 1 203 ? 14.690 7.596 -2.387 1.00 98.88 203 LYS A O 1
ATOM 1528 N N . ARG A 1 204 ? 14.060 7.424 -4.535 1.00 98.75 204 ARG A N 1
ATOM 1529 C CA . ARG A 1 204 ? 12.907 8.333 -4.423 1.00 98.75 204 ARG A CA 1
ATOM 1530 C C . ARG A 1 204 ? 11.801 7.737 -3.562 1.00 98.75 204 ARG A C 1
ATOM 1532 O O . ARG A 1 204 ? 11.314 8.416 -2.668 1.00 98.75 204 ARG A O 1
ATOM 1539 N N . VAL A 1 205 ? 11.454 6.475 -3.812 1.00 98.88 205 VAL A N 1
ATOM 1540 C CA . VAL A 1 205 ? 10.445 5.748 -3.032 1.00 98.88 205 VAL A CA 1
ATOM 1541 C C . VAL A 1 205 ? 10.857 5.674 -1.562 1.00 98.88 205 VAL A C 1
ATOM 1543 O O . VAL A 1 205 ? 10.070 6.042 -0.700 1.00 98.88 205 VAL A O 1
ATOM 1546 N N . LEU A 1 206 ? 12.108 5.298 -1.273 1.00 98.81 206 LEU A N 1
ATOM 1547 C CA . LEU A 1 206 ? 12.628 5.260 0.098 1.00 98.81 206 LEU A CA 1
ATOM 1548 C C . LEU A 1 206 ? 12.639 6.639 0.773 1.00 98.81 206 LEU A C 1
ATOM 1550 O O . LEU A 1 206 ? 12.426 6.720 1.975 1.00 98.81 206 LEU A O 1
ATOM 1554 N N . GLY A 1 207 ? 12.847 7.720 0.016 1.00 98.69 207 GLY A N 1
ATOM 1555 C CA . GLY A 1 207 ? 12.699 9.080 0.537 1.00 98.69 207 GLY A CA 1
ATOM 1556 C C . GLY A 1 207 ? 11.272 9.369 1.012 1.00 98.69 207 GLY A C 1
ATOM 1557 O O . GLY A 1 207 ? 11.092 9.821 2.136 1.00 98.69 207 GLY A O 1
ATOM 1558 N N . ALA A 1 208 ? 10.266 9.040 0.197 1.00 98.56 208 ALA A N 1
ATOM 1559 C CA . ALA A 1 208 ? 8.856 9.234 0.551 1.00 98.56 208 ALA A CA 1
ATOM 1560 C C . ALA A 1 208 ? 8.370 8.290 1.672 1.00 98.56 208 ALA A C 1
ATOM 1562 O O . ALA A 1 208 ? 7.445 8.621 2.412 1.00 98.56 208 ALA A O 1
ATOM 1563 N N . VAL A 1 209 ? 9.002 7.120 1.835 1.00 98.50 209 VAL A N 1
ATOM 1564 C CA . VAL A 1 209 ? 8.725 6.200 2.953 1.00 98.50 209 VAL A CA 1
ATOM 1565 C C . VAL A 1 209 ? 8.985 6.858 4.309 1.00 98.50 209 VAL A C 1
ATOM 1567 O O . VAL A 1 209 ? 8.281 6.548 5.267 1.00 98.50 209 VAL A O 1
ATOM 1570 N N . GLU A 1 210 ? 9.940 7.784 4.415 1.00 98.19 210 GLU A N 1
ATOM 1571 C CA . GLU A 1 210 ? 10.220 8.453 5.690 1.00 98.19 210 GLU A CA 1
ATOM 1572 C C . GLU A 1 210 ? 9.057 9.330 6.169 1.00 98.19 210 GLU A C 1
ATOM 1574 O O . GLU A 1 210 ? 8.779 9.343 7.371 1.00 98.19 210 GLU A O 1
ATOM 1579 N N . SER A 1 211 ? 8.331 9.978 5.251 1.00 97.25 211 SER A N 1
ATOM 1580 C CA . SER A 1 211 ? 7.085 10.707 5.542 1.00 97.25 211 SER A CA 1
ATOM 1581 C C . SER A 1 211 ? 5.970 9.752 5.994 1.00 97.25 211 SER A C 1
ATOM 1583 O O . SER A 1 211 ? 5.185 10.058 6.884 1.00 97.25 211 SER A O 1
ATOM 1585 N N . MET A 1 212 ? 5.930 8.544 5.426 1.00 98.38 212 MET A N 1
ATOM 1586 C CA . MET A 1 212 ? 4.925 7.522 5.744 1.00 98.38 212 MET A CA 1
ATOM 1587 C C . MET A 1 212 ? 5.182 6.786 7.069 1.00 98.38 212 MET A C 1
ATOM 1589 O O . MET A 1 212 ? 4.315 6.056 7.539 1.00 98.38 212 MET A O 1
ATOM 1593 N N . LYS A 1 213 ? 6.352 6.953 7.697 1.00 98.56 213 LYS A N 1
ATOM 1594 C CA . LYS A 1 213 ? 6.661 6.336 9.003 1.00 98.56 213 LYS A CA 1
ATOM 1595 C C . LYS A 1 213 ? 6.030 7.060 10.197 1.00 98.56 213 LYS A C 1
ATOM 1597 O O . LYS A 1 213 ? 6.145 6.577 11.325 1.00 98.56 213 LYS A O 1
ATOM 1602 N N . GLU A 1 214 ? 5.370 8.191 9.969 1.00 98.12 214 GLU A N 1
ATOM 1603 C CA . GLU A 1 214 ? 4.603 8.910 10.989 1.00 98.12 214 GLU A CA 1
ATOM 1604 C C . GLU A 1 214 ? 3.187 8.363 11.097 1.00 98.12 214 GLU A C 1
ATOM 1606 O O . GLU A 1 214 ? 2.514 8.178 10.088 1.00 98.12 214 GLU A O 1
ATOM 1611 N N . LEU A 1 215 ? 2.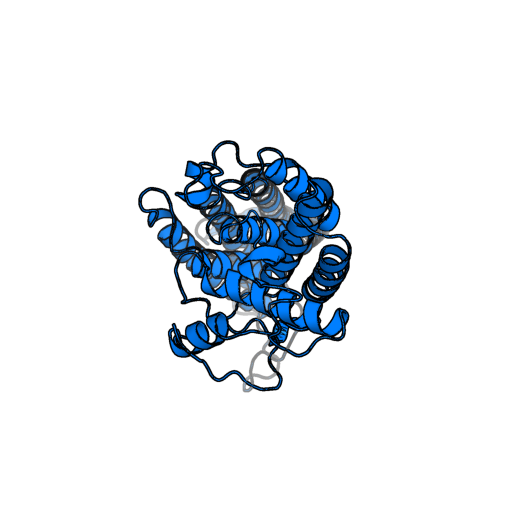720 8.090 12.313 1.00 98.75 215 LEU A N 1
ATOM 1612 C CA . LEU A 1 215 ? 1.402 7.515 12.557 1.00 98.75 215 LEU A CA 1
ATOM 1613 C C . LEU A 1 215 ? 0.507 8.511 13.291 1.00 98.75 215 LEU A C 1
ATOM 1615 O O . LEU A 1 215 ? 0.889 9.067 14.319 1.00 98.75 215 LEU A O 1
ATOM 1619 N N . ALA A 1 216 ? -0.721 8.660 12.791 1.00 98.38 216 ALA A N 1
ATOM 1620 C CA . ALA A 1 216 ? -1.760 9.486 13.409 1.00 98.38 216 ALA A CA 1
ATOM 1621 C C . ALA A 1 216 ? -2.297 8.893 14.727 1.00 98.38 216 ALA A C 1
ATOM 1623 O O . ALA A 1 216 ? -3.035 9.561 15.449 1.00 98.38 216 ALA A O 1
ATOM 1624 N N . LEU A 1 217 ? -1.990 7.622 15.020 1.00 98.50 217 LEU A N 1
ATOM 1625 C CA . LEU A 1 217 ? -2.492 6.890 16.182 1.00 98.50 217 LEU A CA 1
ATOM 1626 C C . LEU A 1 217 ? -2.228 7.667 17.475 1.00 98.50 217 LEU A C 1
ATOM 1628 O O . LEU A 1 217 ? -1.076 7.905 17.829 1.00 98.50 217 LEU A O 1
ATOM 1632 N N . GLY A 1 218 ? -3.295 8.015 18.198 1.00 97.88 218 GLY A N 1
ATOM 1633 C CA . GLY A 1 218 ? -3.209 8.884 19.369 1.00 97.88 218 GLY A CA 1
ATOM 1634 C C . GLY A 1 218 ? -3.920 10.221 19.210 1.00 97.88 218 GLY A C 1
ATOM 1635 O O . GLY A 1 218 ? -4.338 10.788 20.217 1.00 97.88 218 GLY A O 1
ATOM 1636 N N . GLY A 1 219 ? -4.134 10.691 17.979 1.00 97.69 219 GLY A N 1
ATOM 1637 C CA . GLY A 1 219 ? -4.893 11.914 17.703 1.00 97.69 219 GLY A CA 1
ATOM 1638 C C . GLY A 1 219 ? -6.401 11.787 17.965 1.00 97.69 219 GLY A C 1
ATOM 1639 O O . GLY A 1 219 ? -7.103 12.790 18.121 1.00 97.69 219 GLY A O 1
ATOM 1640 N N . THR A 1 220 ? -6.905 10.555 18.080 1.00 97.94 220 THR A N 1
ATOM 1641 C CA . THR A 1 220 ? -8.309 10.203 18.316 1.00 97.94 220 THR A CA 1
ATOM 1642 C C . THR A 1 220 ? -9.270 10.851 17.313 1.00 97.94 220 THR A C 1
ATOM 1644 O O . THR A 1 220 ? -9.189 10.601 16.110 1.00 97.94 220 THR A O 1
ATOM 1647 N N . ALA A 1 221 ? -10.271 11.603 17.767 1.00 97.50 221 ALA A N 1
ATOM 1648 C CA . ALA A 1 221 ? -11.353 12.075 16.907 1.00 97.50 221 ALA A CA 1
ATOM 1649 C C . ALA A 1 221 ? -10.900 13.166 15.924 1.00 97.50 221 ALA A C 1
ATOM 1651 O O . ALA A 1 221 ? -11.272 13.102 14.752 1.00 97.50 221 ALA A O 1
ATOM 1652 N N . VAL A 1 222 ? -10.131 14.144 16.412 1.00 97.81 222 VAL A N 1
ATOM 1653 C CA . VAL A 1 222 ? -9.836 15.412 15.711 1.00 97.81 222 VAL A CA 1
ATOM 1654 C C . VAL A 1 222 ? -8.396 15.913 15.917 1.00 97.81 222 VAL A C 1
ATOM 1656 O O . VAL A 1 222 ? -8.109 17.069 15.637 1.00 97.81 222 VAL A O 1
ATOM 1659 N N . GLY A 1 223 ? -7.504 15.090 16.468 1.00 97.50 223 GLY A N 1
ATOM 1660 C CA . GLY A 1 223 ? -6.089 15.419 16.673 1.00 97.50 223 GLY A CA 1
ATOM 1661 C C . GLY A 1 223 ? -5.704 15.850 18.086 1.00 97.50 223 GLY A C 1
ATOM 1662 O O . GLY A 1 223 ? -4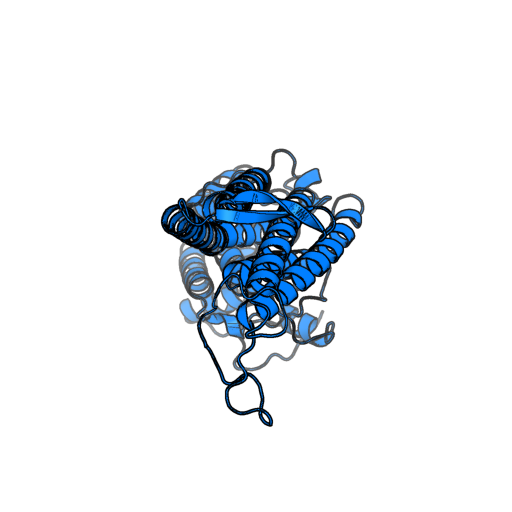.533 16.082 18.365 1.00 97.50 223 GLY A O 1
ATOM 1663 N N . THR A 1 224 ? -6.660 15.947 19.010 1.00 97.75 224 THR A N 1
ATOM 1664 C CA . THR A 1 224 ? -6.410 16.443 20.376 1.00 97.75 224 THR A CA 1
ATOM 1665 C C . THR A 1 224 ? -5.966 15.369 21.362 1.00 97.75 224 THR A C 1
ATOM 1667 O O . THR A 1 224 ? -5.525 15.708 22.460 1.00 97.75 224 THR A O 1
ATOM 1670 N N . GLY A 1 225 ? -6.145 14.089 21.031 1.00 97.06 225 GLY A N 1
ATOM 1671 C CA . GLY A 1 225 ? -5.947 13.000 21.988 1.00 97.06 225 GLY A CA 1
ATOM 1672 C C . GLY A 1 225 ? -7.028 12.922 23.074 1.00 97.06 225 GLY A C 1
ATOM 1673 O O . GLY A 1 225 ? -6.814 12.346 24.142 1.00 97.06 225 GLY A O 1
ATOM 1674 N N . LEU A 1 226 ? -8.218 13.487 22.833 1.00 96.31 226 LEU A N 1
ATOM 1675 C CA . LEU A 1 226 ? -9.349 13.332 23.752 1.00 96.31 226 LEU A CA 1
ATOM 1676 C C . LEU A 1 226 ? -9.715 11.847 23.907 1.00 96.31 226 LEU A C 1
ATOM 1678 O O . LEU A 1 226 ? -9.770 11.120 22.916 1.00 96.31 226 LEU A O 1
ATOM 1682 N N . ASN A 1 227 ? -10.023 11.420 25.136 1.00 94.56 227 ASN A N 1
ATOM 1683 C CA . ASN A 1 227 ? -10.376 10.038 25.494 1.00 94.56 227 ASN A CA 1
ATOM 1684 C C . ASN A 1 227 ? -9.280 8.993 25.212 1.00 94.56 227 ASN A C 1
ATOM 1686 O O . ASN A 1 227 ? -9.581 7.806 25.090 1.00 94.56 227 ASN A O 1
ATOM 1690 N N . THR A 1 228 ? -8.011 9.405 25.156 1.00 96.00 228 THR A N 1
ATOM 1691 C CA . THR A 1 228 ? -6.870 8.485 25.201 1.00 96.00 228 THR A CA 1
ATOM 1692 C C . THR A 1 228 ? -5.932 8.832 26.353 1.00 96.00 228 THR A C 1
ATOM 1694 O O . THR A 1 228 ? -5.916 9.954 26.863 1.00 96.00 228 THR A O 1
ATOM 1697 N N . HIS A 1 229 ? -5.163 7.850 26.818 1.00 97.75 229 HIS A N 1
ATOM 1698 C CA . HIS A 1 229 ? -4.165 8.081 27.855 1.00 97.75 229 HIS A CA 1
ATOM 1699 C C . HIS A 1 229 ? -2.927 8.766 27.240 1.00 97.75 229 HIS A C 1
ATOM 1701 O O . HIS A 1 229 ? -2.458 8.303 26.203 1.00 97.75 229 HIS A O 1
ATOM 1707 N N . PRO A 1 230 ? -2.293 9.769 27.881 1.00 96.88 230 PRO A N 1
ATOM 1708 C CA . PRO A 1 230 ? -1.170 10.512 27.282 1.00 96.88 230 PRO A CA 1
ATOM 1709 C C . PRO A 1 230 ? 0.039 9.661 26.856 1.00 96.88 230 PRO A C 1
ATOM 1711 O O . PRO A 1 230 ? 0.813 10.055 25.997 1.00 96.88 230 PRO A O 1
ATOM 1714 N N . LYS A 1 231 ? 0.223 8.487 27.4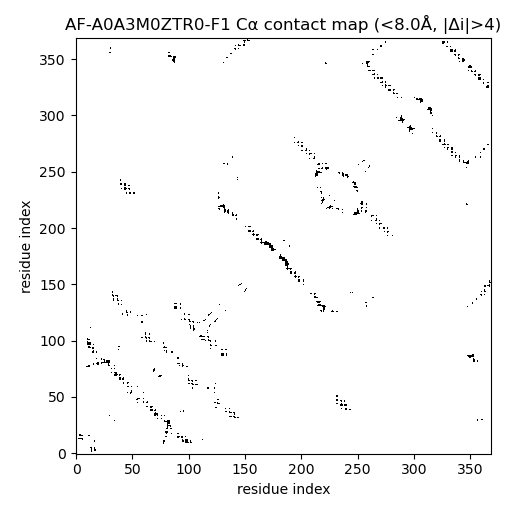72 1.00 98.12 231 LYS A N 1
ATOM 1715 C CA . LYS A 1 231 ? 1.290 7.523 27.127 1.00 98.12 231 LYS A CA 1
ATOM 1716 C C . LYS A 1 231 ? 0.870 6.451 26.112 1.00 98.12 231 LYS A C 1
ATOM 1718 O O . LYS A 1 231 ? 1.704 5.635 25.729 1.00 98.12 231 LYS A O 1
ATOM 1723 N N . PHE A 1 232 ? -0.407 6.393 25.732 1.00 98.69 232 PHE A N 1
ATOM 1724 C CA . PHE A 1 232 ? -0.917 5.386 24.800 1.00 98.69 232 PHE A CA 1
ATOM 1725 C C . PHE A 1 232 ? -0.220 5.440 23.430 1.00 98.69 232 PHE A C 1
ATOM 1727 O O . PHE A 1 232 ? 0.261 4.383 23.019 1.00 98.69 232 PHE A O 1
ATOM 1734 N N . PRO A 1 233 ? -0.079 6.609 22.764 1.00 98.12 233 PRO A N 1
ATOM 1735 C CA . PRO A 1 233 ? 0.494 6.673 21.415 1.00 98.12 233 PRO A CA 1
ATOM 1736 C C . PRO A 1 233 ? 1.911 6.097 21.378 1.00 98.12 233 PRO A C 1
ATOM 1738 O O . PRO A 1 233 ? 2.186 5.146 20.648 1.00 98.12 233 PRO A O 1
ATOM 1741 N N . GLN A 1 234 ? 2.780 6.566 22.280 1.00 98.19 234 GLN A N 1
ATOM 1742 C CA . GLN A 1 234 ? 4.165 6.106 22.386 1.00 98.19 234 GLN A CA 1
ATOM 1743 C C . GLN A 1 234 ? 4.279 4.591 22.633 1.00 98.19 234 GLN A C 1
ATOM 1745 O O . GLN A 1 234 ? 5.131 3.927 22.042 1.00 98.19 234 GLN A O 1
ATOM 1750 N N . LEU A 1 235 ? 3.443 4.027 23.512 1.00 98.69 235 LEU A N 1
ATOM 1751 C CA . LEU A 1 235 ? 3.471 2.593 23.818 1.00 98.69 235 LEU A CA 1
ATOM 1752 C C . LEU A 1 235 ? 2.947 1.753 22.650 1.00 98.69 235 LEU A C 1
ATOM 1754 O O . LEU A 1 235 ? 3.562 0.744 22.306 1.00 98.69 235 LEU A O 1
ATOM 1758 N N . ALA A 1 236 ? 1.841 2.173 22.032 1.00 98.88 236 ALA A N 1
ATOM 1759 C CA . ALA A 1 236 ? 1.238 1.460 20.915 1.00 98.88 236 ALA A CA 1
ATOM 1760 C C . ALA A 1 236 ? 2.147 1.494 19.680 1.00 98.88 236 ALA A C 1
ATOM 1762 O O . ALA A 1 236 ? 2.404 0.450 19.092 1.00 98.88 236 ALA A O 1
ATOM 1763 N N . ILE A 1 237 ? 2.706 2.653 19.325 1.00 98.88 237 ILE A N 1
ATOM 1764 C CA . ILE A 1 237 ? 3.591 2.807 18.158 1.00 98.88 237 ILE A CA 1
ATOM 1765 C C . ILE A 1 237 ? 4.898 2.028 18.336 1.00 98.88 237 ILE A C 1
ATOM 1767 O O . ILE A 1 237 ? 5.401 1.421 17.387 1.00 98.88 237 ILE A O 1
ATOM 1771 N N . LYS A 1 238 ? 5.421 1.960 19.566 1.00 98.75 238 LYS A N 1
ATOM 1772 C CA . LYS A 1 238 ? 6.575 1.110 19.878 1.00 98.75 238 LYS A CA 1
ATOM 1773 C C . LYS A 1 238 ? 6.273 -0.371 19.636 1.00 98.75 238 LYS A C 1
ATOM 1775 O O . LYS A 1 238 ? 7.113 -1.074 19.078 1.00 98.75 238 LYS A O 1
ATOM 1780 N N . GLU A 1 239 ? 5.095 -0.845 20.036 1.00 98.75 239 GLU A N 1
ATOM 1781 C CA . GLU A 1 239 ? 4.695 -2.233 19.781 1.00 98.75 239 GLU A CA 1
ATOM 1782 C C . GLU A 1 239 ? 4.400 -2.473 18.291 1.00 98.75 239 GLU A C 1
ATOM 1784 O O . GLU A 1 239 ? 4.832 -3.489 17.758 1.00 98.75 239 GLU A O 1
ATOM 1789 N N . ILE A 1 240 ? 3.794 -1.512 17.578 1.00 98.88 240 ILE A N 1
ATOM 1790 C CA . ILE A 1 240 ? 3.632 -1.560 16.110 1.00 98.88 240 ILE A CA 1
ATOM 1791 C C . ILE A 1 240 ? 4.992 -1.733 15.434 1.00 98.88 240 ILE A C 1
ATOM 1793 O O . ILE A 1 240 ? 5.143 -2.578 14.551 1.00 98.88 240 ILE A O 1
ATOM 1797 N N . SER A 1 241 ? 5.993 -0.968 15.870 1.00 98.81 241 SER A N 1
ATOM 1798 C CA . SER A 1 241 ? 7.339 -1.053 15.306 1.00 98.81 241 SER A CA 1
ATOM 1799 C C . SER A 1 241 ? 7.973 -2.424 15.534 1.00 98.81 241 SER A C 1
ATOM 1801 O O . SER A 1 241 ? 8.599 -2.995 14.644 1.00 98.81 241 SER A O 1
ATOM 1803 N N . LYS A 1 242 ? 7.760 -2.997 16.722 1.00 98.44 242 LYS A N 1
ATOM 1804 C CA . LYS A 1 242 ? 8.237 -4.338 17.066 1.00 98.44 242 LYS A CA 1
ATOM 1805 C C . LYS A 1 242 ? 7.539 -5.432 16.252 1.00 98.44 242 LYS A C 1
ATOM 1807 O O . LYS A 1 242 ? 8.220 -6.318 15.749 1.00 98.44 242 LYS A O 1
ATOM 1812 N N . GLU A 1 243 ? 6.216 -5.375 16.123 1.00 97.81 243 GLU A N 1
ATOM 1813 C CA . GLU A 1 243 ? 5.416 -6.390 15.422 1.00 97.81 243 GLU A CA 1
ATOM 1814 C C . GLU A 1 243 ? 5.650 -6.358 13.901 1.00 97.81 243 GLU A C 1
ATOM 1816 O O . GLU A 1 243 ? 5.688 -7.398 13.248 1.00 97.81 243 GLU A O 1
ATOM 1821 N N . SER A 1 244 ? 5.835 -5.164 13.329 1.00 97.25 244 SER A N 1
ATOM 1822 C CA . SER A 1 244 ? 6.111 -4.988 11.895 1.00 97.25 244 SER A CA 1
ATOM 1823 C C . SER A 1 244 ? 7.584 -5.180 11.518 1.00 97.25 244 SER A C 1
ATOM 1825 O O . SER A 1 244 ? 7.881 -5.438 10.352 1.00 97.25 244 SER A O 1
ATOM 1827 N N . GLY A 1 245 ? 8.506 -5.038 12.476 1.00 97.81 245 GLY A N 1
ATOM 1828 C CA . GLY A 1 245 ? 9.948 -5.010 12.222 1.00 97.81 245 GLY A CA 1
ATOM 1829 C C . GLY A 1 245 ? 10.444 -3.714 11.568 1.00 97.81 245 GLY A C 1
ATOM 1830 O O . GLY A 1 245 ? 11.585 -3.669 11.110 1.00 97.81 245 GLY A O 1
ATOM 1831 N N . ILE A 1 246 ? 9.610 -2.671 11.506 1.00 98.19 246 ILE A N 1
ATOM 1832 C CA . ILE A 1 246 ? 9.925 -1.372 10.902 1.00 98.19 246 ILE A CA 1
ATOM 1833 C C . ILE A 1 246 ? 9.732 -0.286 11.954 1.00 98.19 246 ILE A C 1
ATOM 1835 O O . ILE A 1 246 ? 8.737 -0.276 12.664 1.00 98.19 246 ILE A O 1
ATOM 1839 N N . GLU A 1 247 ? 10.671 0.648 12.056 1.00 98.44 247 GLU A N 1
ATOM 1840 C CA . GLU A 1 247 ? 10.540 1.770 12.982 1.00 98.44 247 GLU A CA 1
ATOM 1841 C C . GLU A 1 247 ? 9.485 2.773 12.490 1.00 98.44 247 GLU A C 1
ATOM 1843 O O . GLU A 1 247 ? 9.629 3.366 11.418 1.00 98.44 247 GLU A O 1
ATOM 1848 N N . PHE A 1 248 ? 8.446 2.964 13.301 1.00 98.81 248 PHE A N 1
ATOM 1849 C CA . PHE A 1 248 ? 7.428 4.000 13.150 1.00 98.81 248 PHE A CA 1
ATOM 1850 C C . PHE A 1 248 ? 7.510 4.991 14.312 1.00 98.81 248 PHE A C 1
ATOM 1852 O O . PHE A 1 248 ? 7.981 4.663 15.404 1.00 98.81 248 PHE A O 1
ATOM 1859 N N . ARG A 1 249 ? 7.005 6.205 14.092 1.00 98.62 249 ARG A N 1
ATOM 1860 C CA . ARG A 1 249 ? 6.960 7.270 15.100 1.00 98.62 249 ARG A CA 1
ATOM 1861 C C . ARG A 1 249 ? 5.588 7.932 15.142 1.00 98.62 249 ARG A C 1
ATOM 1863 O O . ARG A 1 249 ? 4.806 7.821 14.204 1.00 98.62 249 ARG A O 1
ATOM 1870 N N . GLU A 1 250 ? 5.287 8.579 16.260 1.00 98.50 250 GLU A N 1
ATOM 1871 C CA . GLU A 1 250 ? 4.099 9.427 16.369 1.00 98.50 250 GLU A CA 1
ATOM 1872 C C . GLU A 1 250 ? 4.228 10.610 15.412 1.00 98.50 250 GLU A C 1
ATOM 1874 O O . GLU A 1 250 ? 5.333 11.124 15.228 1.00 98.50 250 GLU A O 1
ATOM 1879 N N . ALA A 1 251 ? 3.118 11.004 14.789 1.00 97.81 251 ALA A N 1
ATOM 1880 C CA . ALA A 1 251 ? 3.085 12.189 13.948 1.00 97.81 251 ALA A CA 1
ATOM 1881 C C . ALA A 1 251 ? 3.520 13.430 14.731 1.00 97.81 251 ALA A C 1
ATOM 1883 O O . ALA A 1 251 ? 3.084 13.643 15.865 1.00 97.81 251 ALA A O 1
ATOM 1884 N N . GLU A 1 252 ? 4.335 14.283 14.106 1.00 97.25 252 GLU A N 1
ATOM 1885 C CA . GLU A 1 252 ? 4.733 15.553 14.725 1.00 97.25 252 GLU A CA 1
ATOM 1886 C C . GLU A 1 252 ? 3.517 16.452 15.005 1.00 97.25 252 GLU A C 1
ATOM 1888 O O . GLU A 1 252 ? 3.503 17.227 15.966 1.00 97.25 252 GLU A O 1
ATOM 1893 N N . ASN A 1 253 ? 2.475 16.334 14.176 1.00 98.38 253 ASN A N 1
ATOM 1894 C CA . ASN A 1 253 ? 1.225 17.059 14.326 1.00 98.38 253 ASN A CA 1
ATOM 1895 C C . ASN A 1 253 ? 0.016 16.198 13.923 1.00 98.38 253 ASN A C 1
ATOM 1897 O O . ASN A 1 253 ? -0.195 15.903 12.749 1.00 98.38 253 ASN A O 1
ATOM 1901 N N . HIS A 1 254 ? -0.839 15.857 14.890 1.00 98.06 254 HIS A N 1
ATOM 1902 C CA . HIS A 1 254 ? -2.029 15.036 14.632 1.00 98.06 254 HIS A CA 1
ATOM 1903 C C . HIS A 1 254 ? -3.094 15.721 13.759 1.00 98.06 254 HIS A C 1
ATOM 1905 O O . HIS A 1 254 ? -3.843 15.031 13.071 1.00 98.06 254 HIS A O 1
ATOM 1911 N N . PHE A 1 255 ? -3.174 17.056 13.742 1.00 98.25 255 PHE A N 1
ATOM 1912 C CA . PHE A 1 255 ? -4.130 17.765 12.881 1.00 98.25 255 PHE A CA 1
ATOM 1913 C C . PHE A 1 255 ? -3.753 17.638 11.404 1.00 98.25 255 PHE A C 1
ATOM 1915 O O . PHE A 1 255 ? -4.632 17.436 10.570 1.00 98.25 255 PHE A O 1
ATOM 1922 N N . GLU A 1 256 ? -2.458 17.700 11.083 1.00 98.12 256 GLU A N 1
ATOM 1923 C CA . GLU A 1 256 ? -1.955 17.397 9.738 1.00 98.12 256 GLU A CA 1
ATOM 1924 C C . GLU A 1 256 ? -2.228 15.928 9.396 1.00 98.12 256 GLU A C 1
ATOM 1926 O O . GLU A 1 256 ? -2.916 15.646 8.413 1.00 98.12 256 GLU A O 1
ATOM 1931 N N . ALA A 1 257 ? -1.824 15.008 10.278 1.00 97.38 257 ALA A N 1
ATOM 1932 C CA . ALA A 1 257 ? -1.916 13.574 10.024 1.00 97.38 257 ALA A CA 1
ATOM 1933 C C . ALA A 1 257 ? -3.360 13.076 9.830 1.00 97.38 257 ALA A C 1
ATOM 1935 O O . ALA A 1 257 ? -3.588 12.044 9.188 1.00 97.38 257 ALA A O 1
ATOM 1936 N N . GLN A 1 258 ? -4.358 13.787 10.371 1.00 97.62 258 GLN A N 1
ATOM 1937 C CA . GLN A 1 258 ? -5.782 13.480 10.210 1.00 97.62 258 GLN A CA 1
ATOM 1938 C C . GLN A 1 258 ? -6.452 14.303 9.098 1.00 97.62 258 GLN A C 1
ATOM 1940 O O . GLN A 1 258 ? -7.150 13.716 8.259 1.00 97.62 258 GLN A O 1
ATOM 1945 N N . GLY A 1 259 ? -6.218 15.617 9.057 1.00 97.25 259 GLY A N 1
ATOM 1946 C CA . GLY A 1 259 ? -6.858 16.559 8.134 1.00 97.25 259 GLY A CA 1
ATOM 1947 C C . GLY A 1 259 ? -6.331 16.496 6.699 1.00 97.25 259 GLY A C 1
ATOM 1948 O O . GLY A 1 259 ? -7.109 16.654 5.756 1.00 97.25 259 GLY A O 1
ATOM 1949 N N . ALA A 1 260 ? -5.043 16.196 6.529 1.00 96.19 260 ALA A N 1
ATOM 1950 C CA . ALA A 1 260 ? -4.370 16.026 5.243 1.00 96.19 260 ALA A CA 1
ATOM 1951 C C . ALA A 1 260 ? -3.954 14.563 5.018 1.00 96.19 260 ALA A C 1
ATOM 1953 O O . ALA A 1 260 ? -4.192 13.698 5.866 1.00 96.19 260 ALA A O 1
ATOM 1954 N N . LYS A 1 261 ? -3.391 14.265 3.839 1.00 97.75 261 LYS A N 1
ATOM 1955 C CA . LYS A 1 261 ? -2.825 12.948 3.476 1.00 97.75 261 LYS A CA 1
ATOM 1956 C C . LYS A 1 261 ? -1.619 13.104 2.546 1.00 97.75 261 LYS A C 1
ATOM 1958 O O . LYS A 1 261 ? -1.450 12.350 1.585 1.00 97.75 261 LYS A O 1
ATOM 1963 N N . ASP A 1 262 ? -0.787 14.097 2.829 1.00 98.56 262 ASP A N 1
ATOM 1964 C CA . ASP A 1 262 ? 0.257 14.551 1.911 1.00 98.56 262 ASP A CA 1
ATOM 1965 C C . ASP A 1 262 ? 1.355 13.499 1.733 1.00 98.56 262 ASP A C 1
ATOM 1967 O O . ASP A 1 262 ? 1.791 13.267 0.609 1.00 98.56 262 ASP A O 1
ATOM 1971 N N . ALA A 1 263 ? 1.708 12.761 2.792 1.00 98.56 263 ALA A N 1
ATOM 1972 C CA . ALA A 1 263 ? 2.646 11.638 2.706 1.00 98.56 263 ALA A CA 1
ATOM 1973 C C . ALA A 1 263 ? 2.172 10.543 1.723 1.00 98.56 263 ALA A C 1
ATOM 1975 O O . ALA A 1 263 ? 2.966 9.998 0.953 1.00 98.56 263 ALA A O 1
ATOM 1976 N N . CYS A 1 264 ? 0.862 10.260 1.679 1.00 98.75 264 CYS A N 1
ATOM 1977 C CA . CYS A 1 264 ? 0.286 9.303 0.729 1.00 98.75 264 CYS A CA 1
ATOM 1978 C C . CYS A 1 264 ? 0.368 9.823 -0.716 1.00 98.75 264 CYS A C 1
ATOM 1980 O O . CYS A 1 264 ? 0.689 9.060 -1.632 1.00 98.75 264 CYS A O 1
ATOM 1982 N N . VAL A 1 265 ? 0.104 11.119 -0.922 1.00 98.81 265 VAL A N 1
ATOM 1983 C CA . VAL A 1 265 ? 0.226 11.780 -2.233 1.00 98.81 265 VAL A CA 1
ATOM 1984 C C . VAL A 1 265 ? 1.684 11.805 -2.696 1.00 98.81 265 VAL A C 1
ATOM 1986 O O . VAL A 1 265 ? 1.968 11.505 -3.856 1.00 98.81 265 VAL A O 1
ATOM 1989 N N . GLU A 1 266 ? 2.620 12.103 -1.795 1.00 98.88 266 GLU A N 1
ATOM 1990 C CA . GLU A 1 266 ? 4.053 12.099 -2.075 1.00 98.88 266 GLU A CA 1
ATOM 1991 C C . GLU A 1 266 ? 4.527 10.710 -2.513 1.00 98.88 266 GLU A C 1
ATOM 1993 O O . GLU A 1 266 ? 5.146 10.585 -3.577 1.00 98.88 266 GLU A O 1
ATOM 1998 N N . LEU A 1 267 ? 4.207 9.664 -1.739 1.00 98.94 267 LEU A N 1
ATOM 1999 C CA . LEU A 1 267 ? 4.586 8.290 -2.068 1.00 98.94 267 LEU A CA 1
ATOM 2000 C C . LEU A 1 267 ? 4.015 7.874 -3.426 1.00 98.94 267 LEU A C 1
ATOM 2002 O O . LEU A 1 267 ? 4.763 7.392 -4.278 1.00 98.94 267 LEU A O 1
ATOM 2006 N N . SER A 1 268 ? 2.724 8.122 -3.660 1.00 98.94 268 SER A N 1
ATOM 2007 C CA . SER A 1 268 ? 2.073 7.850 -4.946 1.00 98.94 268 SER A CA 1
ATOM 2008 C C . SER A 1 268 ? 2.780 8.546 -6.116 1.00 98.94 268 SER A C 1
ATOM 2010 O O . SER A 1 268 ? 3.082 7.916 -7.135 1.00 98.94 268 SER A O 1
ATOM 2012 N N . GLY A 1 269 ? 3.173 9.810 -5.937 1.00 98.88 269 GLY A N 1
ATOM 2013 C CA . GLY A 1 269 ? 3.927 10.556 -6.938 1.00 98.88 269 GLY A CA 1
ATOM 2014 C C . GLY A 1 269 ? 5.282 9.918 -7.267 1.00 98.88 269 GLY A C 1
ATOM 2015 O O . GLY A 1 269 ? 5.702 9.933 -8.429 1.00 98.88 269 GLY A O 1
ATOM 2016 N N . GLN A 1 270 ? 5.958 9.308 -6.285 1.00 98.88 270 GLN A N 1
ATOM 2017 C CA . GLN A 1 270 ? 7.195 8.559 -6.533 1.00 98.88 270 GLN A CA 1
ATOM 2018 C C . GLN A 1 270 ? 6.936 7.230 -7.252 1.00 98.88 270 GLN A C 1
ATOM 2020 O O . GLN A 1 270 ? 7.701 6.879 -8.156 1.00 98.88 270 GLN A O 1
ATOM 2025 N N . LEU A 1 271 ? 5.843 6.527 -6.932 1.00 98.94 271 LEU A N 1
ATOM 2026 C CA . LEU A 1 271 ? 5.421 5.325 -7.665 1.00 98.94 271 LEU A CA 1
ATOM 2027 C C . LEU A 1 271 ? 5.135 5.649 -9.138 1.00 98.94 271 LEU A C 1
ATOM 2029 O O . LEU A 1 271 ? 5.605 4.936 -10.026 1.00 98.94 271 LEU A O 1
ATOM 2033 N N . ARG A 1 272 ? 4.478 6.782 -9.423 1.00 98.88 272 ARG A N 1
ATOM 2034 C CA . ARG A 1 272 ? 4.285 7.284 -10.794 1.00 98.88 272 ARG A CA 1
ATOM 2035 C C . ARG A 1 272 ? 5.618 7.495 -11.518 1.00 98.88 272 ARG A C 1
ATOM 2037 O O . ARG A 1 272 ? 5.750 7.143 -12.688 1.00 98.88 272 ARG A O 1
ATOM 2044 N N . VAL A 1 273 ? 6.631 8.057 -10.853 1.00 98.88 273 VAL A N 1
ATOM 2045 C CA . VAL A 1 273 ? 7.965 8.256 -11.459 1.00 98.88 273 VAL A CA 1
ATOM 2046 C C . VAL A 1 273 ? 8.637 6.921 -11.806 1.00 98.88 273 VAL A C 1
ATOM 2048 O O . VAL A 1 273 ? 9.273 6.809 -12.863 1.00 98.88 273 VAL A O 1
ATOM 2051 N N . VAL A 1 274 ? 8.494 5.905 -10.948 1.00 98.88 274 VAL A N 1
ATOM 2052 C CA . VAL A 1 274 ? 8.965 4.539 -11.229 1.00 98.88 274 VAL A CA 1
ATOM 2053 C C . VAL A 1 274 ? 8.219 3.954 -12.430 1.00 98.88 274 VAL A C 1
ATOM 2055 O O . VAL A 1 274 ? 8.870 3.511 -13.376 1.00 98.88 274 VAL A O 1
ATOM 2058 N N . ALA A 1 275 ? 6.888 4.059 -12.462 1.00 98.88 275 ALA A N 1
ATOM 2059 C CA . ALA A 1 275 ? 6.056 3.601 -13.575 1.00 98.88 275 ALA A CA 1
ATOM 2060 C C . ALA A 1 275 ? 6.459 4.238 -14.918 1.00 98.88 275 ALA A C 1
ATOM 2062 O O . ALA A 1 275 ? 6.671 3.527 -15.899 1.00 98.88 275 ALA A O 1
ATOM 2063 N N . CYS A 1 276 ? 6.666 5.559 -14.963 1.00 98.88 276 CYS A N 1
ATOM 2064 C CA . CYS A 1 276 ? 7.154 6.249 -16.164 1.00 98.88 276 CYS A CA 1
ATOM 2065 C C . CYS A 1 276 ? 8.526 5.727 -16.623 1.00 98.88 276 CYS A C 1
ATOM 2067 O O . CYS A 1 276 ? 8.785 5.612 -17.822 1.00 98.88 276 CYS A O 1
ATOM 2069 N N . SER A 1 277 ? 9.409 5.402 -15.674 1.00 98.88 277 SER A N 1
ATOM 2070 C CA . SER A 1 277 ? 10.727 4.841 -15.983 1.00 98.88 277 SER A CA 1
ATOM 2071 C C . SER A 1 277 ? 10.610 3.432 -16.565 1.00 98.88 277 SER A C 1
ATOM 2073 O O . SER A 1 277 ? 11.215 3.156 -17.598 1.00 98.88 277 SER A O 1
ATOM 2075 N N . MET A 1 278 ? 9.797 2.565 -15.956 1.00 98.75 278 MET A N 1
ATOM 2076 C CA . MET A 1 278 ? 9.551 1.203 -16.442 1.00 98.75 278 MET A CA 1
ATOM 2077 C C . MET A 1 278 ? 8.876 1.194 -17.815 1.00 98.75 278 MET A C 1
ATOM 2079 O O . MET A 1 278 ? 9.292 0.429 -18.679 1.00 98.75 278 MET A O 1
ATOM 2083 N N . LEU A 1 279 ? 7.908 2.085 -18.059 1.00 98.75 279 LEU A N 1
ATOM 2084 C CA . LEU A 1 279 ? 7.264 2.234 -19.367 1.00 98.75 279 LEU A CA 1
ATOM 2085 C C . LEU A 1 279 ? 8.288 2.571 -20.452 1.00 98.75 279 LEU A C 1
ATOM 2087 O O . LEU A 1 279 ? 8.299 1.930 -21.500 1.00 98.75 279 LEU A O 1
ATOM 2091 N N . LYS A 1 280 ? 9.180 3.535 -20.191 1.00 98.81 280 LYS A N 1
ATOM 2092 C CA . LYS A 1 280 ? 10.237 3.909 -21.139 1.00 98.81 280 LYS A CA 1
ATOM 2093 C C . LYS A 1 280 ? 11.185 2.745 -21.436 1.00 98.81 280 LYS A C 1
ATOM 2095 O O . LYS A 1 280 ? 11.544 2.539 -22.591 1.00 98.81 280 LYS A O 1
ATOM 2100 N N . ILE A 1 281 ? 11.590 2.001 -20.407 1.00 98.88 281 ILE A N 1
ATOM 2101 C CA . ILE A 1 281 ? 12.487 0.844 -20.546 1.00 98.88 281 ILE A CA 1
ATOM 2102 C C . ILE A 1 281 ? 11.799 -0.269 -21.348 1.00 98.88 281 ILE A C 1
ATOM 2104 O O . ILE A 1 281 ? 12.385 -0.811 -22.282 1.00 98.88 281 ILE A O 1
ATOM 2108 N N . ALA A 1 282 ? 10.547 -0.591 -21.016 1.00 98.69 282 ALA A N 1
ATOM 2109 C CA . ALA A 1 282 ? 9.772 -1.617 -21.704 1.00 98.69 282 ALA A CA 1
ATOM 2110 C C . ALA A 1 282 ? 9.534 -1.266 -23.180 1.00 98.69 282 ALA A C 1
ATOM 2112 O O . ALA A 1 282 ? 9.661 -2.140 -24.040 1.00 98.69 282 ALA A O 1
ATOM 2113 N N . ASP A 1 283 ? 9.228 -0.001 -23.482 1.00 98.50 283 ASP A N 1
ATOM 2114 C CA . ASP A 1 283 ? 9.004 0.444 -24.857 1.00 98.50 283 ASP A CA 1
ATOM 2115 C C . ASP A 1 283 ? 10.294 0.408 -25.686 1.00 98.50 283 ASP A C 1
ATOM 2117 O O . ASP A 1 283 ? 10.277 -0.077 -26.816 1.00 98.50 283 ASP A O 1
ATOM 2121 N N . ASP A 1 284 ? 11.434 0.808 -25.113 1.00 98.69 284 ASP A N 1
ATOM 2122 C CA . ASP A 1 284 ? 12.727 0.664 -25.786 1.00 98.69 284 ASP A CA 1
ATOM 2123 C C . ASP A 1 284 ? 13.043 -0.797 -26.093 1.00 98.69 284 ASP A C 1
ATOM 2125 O O . ASP A 1 284 ? 13.328 -1.131 -27.238 1.00 98.69 284 ASP A O 1
ATOM 2129 N N . ILE A 1 285 ? 12.955 -1.686 -25.099 1.00 98.56 285 ILE A N 1
ATOM 2130 C CA . ILE A 1 285 ? 13.224 -3.120 -25.287 1.00 98.56 285 ILE A CA 1
ATOM 2131 C C . ILE A 1 285 ? 12.328 -3.690 -26.396 1.00 98.56 285 ILE A C 1
ATOM 2133 O O . ILE A 1 285 ? 12.788 -4.467 -27.238 1.00 98.56 285 ILE A O 1
ATOM 2137 N N . ARG A 1 286 ? 11.063 -3.262 -26.449 1.00 97.06 286 ARG A N 1
ATOM 2138 C CA . ARG A 1 286 ? 10.126 -3.639 -27.506 1.00 97.06 286 ARG A CA 1
ATOM 2139 C C . ARG A 1 286 ? 10.555 -3.128 -28.882 1.00 97.06 286 ARG A C 1
ATOM 2141 O O . ARG A 1 286 ? 10.513 -3.902 -29.836 1.00 97.06 286 ARG A O 1
ATOM 2148 N N . TRP A 1 287 ? 10.968 -1.867 -29.000 1.00 98.06 287 TRP A N 1
ATOM 2149 C CA . TRP A 1 287 ? 11.457 -1.302 -30.261 1.00 98.06 287 TRP A CA 1
ATOM 2150 C C . TRP A 1 287 ? 12.746 -1.972 -30.730 1.00 98.06 287 TRP A C 1
ATOM 2152 O O . TRP A 1 287 ? 12.849 -2.346 -31.896 1.00 98.06 287 TRP A O 1
ATOM 2162 N N . LEU A 1 288 ? 13.697 -2.201 -29.824 1.00 98.12 288 LEU A N 1
ATOM 2163 C CA . LEU A 1 288 ? 14.945 -2.905 -30.119 1.00 98.12 288 LEU A CA 1
ATOM 2164 C C . LEU A 1 288 ? 14.686 -4.343 -30.591 1.00 98.12 288 LEU A C 1
ATOM 2166 O O . LEU A 1 288 ? 15.392 -4.838 -31.467 1.00 98.12 288 LEU A O 1
ATOM 2170 N N . GLY A 1 289 ? 13.670 -5.007 -30.031 1.00 97.00 289 GLY A N 1
ATOM 2171 C CA . GLY A 1 289 ? 13.247 -6.356 -30.411 1.00 97.00 289 GLY A CA 1
ATOM 2172 C C . GLY A 1 289 ? 12.284 -6.426 -31.602 1.00 97.00 289 GLY A C 1
ATOM 2173 O O . GLY A 1 289 ? 11.918 -7.527 -32.019 1.00 97.00 289 GLY A O 1
ATOM 2174 N N . ALA A 1 290 ? 11.845 -5.290 -32.155 1.00 97.00 290 ALA A N 1
ATOM 2175 C CA . ALA A 1 290 ? 10.875 -5.268 -33.243 1.00 97.00 290 ALA A CA 1
ATOM 2176 C C . ALA A 1 290 ? 11.475 -5.905 -34.505 1.00 97.00 290 ALA A C 1
ATOM 2178 O O . ALA A 1 290 ? 12.532 -5.494 -34.979 1.00 97.00 290 ALA A O 1
ATOM 2179 N N . GLY A 1 291 ? 10.801 -6.899 -35.084 1.00 95.12 291 GLY A N 1
ATOM 2180 C CA . GLY A 1 291 ? 11.354 -7.661 -36.202 1.00 95.12 291 GLY A CA 1
ATOM 2181 C C . GLY A 1 291 ? 10.534 -8.913 -36.540 1.00 95.12 291 GLY A C 1
ATOM 2182 O O . GLY A 1 291 ? 9.314 -8.889 -36.387 1.00 95.12 291 GLY A O 1
ATOM 2183 N N . PRO A 1 292 ? 11.157 -9.995 -37.053 1.00 93.31 292 PRO A N 1
ATOM 2184 C CA . PRO A 1 292 ? 12.607 -10.227 -37.130 1.00 93.31 292 PRO A CA 1
ATOM 2185 C C . PRO A 1 292 ? 13.293 -9.681 -38.395 1.00 93.31 292 PRO A C 1
ATOM 2187 O O . PRO A 1 292 ? 14.508 -9.792 -38.507 1.00 93.31 292 PRO A O 1
ATOM 2190 N N . ARG A 1 293 ? 12.548 -9.158 -39.382 1.00 95.12 293 ARG A N 1
ATOM 2191 C CA . ARG A 1 293 ? 13.122 -8.723 -40.680 1.00 95.12 293 ARG A CA 1
ATOM 2192 C C . ARG A 1 293 ? 12.728 -7.321 -41.133 1.00 95.12 293 ARG A C 1
ATOM 2194 O O . ARG A 1 293 ? 13.437 -6.726 -41.931 1.00 95.12 293 ARG A O 1
ATOM 2201 N N . CYS A 1 294 ? 11.583 -6.823 -40.677 1.00 95.56 294 CYS A N 1
ATOM 2202 C CA . CYS A 1 294 ? 10.956 -5.616 -41.223 1.00 95.56 294 CYS A CA 1
ATOM 2203 C C . CYS A 1 294 ? 11.101 -4.394 -40.302 1.00 95.56 294 CYS A C 1
ATOM 2205 O O . CYS A 1 294 ? 10.318 -3.457 -40.420 1.00 95.56 294 CYS A O 1
ATOM 2207 N N . ASN A 1 295 ? 12.021 -4.438 -39.335 1.00 96.25 295 ASN A N 1
ATOM 2208 C CA . ASN A 1 295 ? 12.225 -3.385 -38.340 1.00 96.25 295 ASN A CA 1
ATOM 2209 C C . ASN A 1 295 ? 13.630 -3.524 -37.703 1.00 96.25 295 ASN A C 1
ATOM 2211 O O . ASN A 1 295 ? 14.448 -4.267 -38.243 1.00 96.25 295 ASN A O 1
ATOM 2215 N N . LEU A 1 296 ? 13.910 -2.819 -36.599 1.00 96.06 296 LEU A N 1
ATOM 2216 C CA . LEU A 1 296 ? 15.246 -2.679 -35.997 1.00 96.06 296 LEU A CA 1
ATOM 2217 C C . LEU A 1 296 ? 15.975 -4.007 -35.734 1.00 96.06 296 LEU A C 1
ATOM 2219 O O . LEU A 1 296 ? 17.134 -4.140 -36.117 1.00 96.06 296 LEU A O 1
ATOM 2223 N N . ALA A 1 297 ? 15.304 -4.968 -35.089 1.00 95.75 297 ALA A N 1
ATOM 2224 C CA . ALA A 1 297 ? 15.823 -6.299 -34.760 1.00 95.75 297 ALA A CA 1
ATOM 2225 C C . ALA A 1 297 ? 17.237 -6.298 -34.127 1.00 95.75 297 ALA A C 1
ATOM 2227 O O . ALA A 1 297 ? 18.040 -7.197 -34.383 1.00 95.75 297 ALA A O 1
ATOM 2228 N N . GLU A 1 298 ? 17.538 -5.293 -33.297 1.00 97.44 298 GLU A N 1
ATOM 2229 C CA . GLU A 1 298 ? 18.841 -5.117 -32.637 1.00 97.44 298 GLU A CA 1
ATOM 2230 C C . GLU A 1 298 ? 19.046 -6.108 -31.486 1.00 97.44 298 GLU A C 1
ATOM 2232 O O . GLU A 1 298 ? 20.177 -6.501 -31.204 1.00 97.44 298 GLU A O 1
ATOM 2237 N N . ILE A 1 299 ? 17.960 -6.548 -30.842 1.00 96.94 299 ILE A N 1
ATOM 2238 C CA . ILE A 1 299 ? 17.986 -7.590 -29.809 1.00 96.94 299 ILE A CA 1
ATOM 2239 C C . ILE A 1 299 ? 16.976 -8.696 -30.117 1.00 96.94 299 ILE A C 1
ATOM 2241 O O . ILE A 1 299 ? 16.005 -8.503 -30.847 1.00 96.94 299 ILE A O 1
ATOM 2245 N N . ARG A 1 300 ? 17.188 -9.872 -29.519 1.00 95.00 300 ARG A N 1
ATOM 2246 C CA . ARG A 1 300 ? 16.219 -10.975 -29.537 1.00 95.00 300 ARG A CA 1
ATOM 2247 C C . ARG A 1 300 ? 15.657 -11.181 -28.141 1.00 95.00 300 ARG A C 1
ATOM 2249 O O . ARG A 1 300 ? 16.416 -11.359 -27.191 1.00 95.00 300 ARG A O 1
ATOM 2256 N N . LEU A 1 301 ? 14.334 -11.163 -28.036 1.00 94.81 301 LEU A N 1
ATOM 2257 C CA . LEU A 1 301 ? 13.627 -11.418 -26.785 1.00 94.81 301 LEU A CA 1
ATOM 2258 C C . LEU A 1 301 ? 13.344 -12.920 -26.634 1.00 94.81 301 LEU A C 1
ATOM 2260 O O . LEU A 1 301 ? 13.131 -13.591 -27.646 1.00 94.81 301 LEU A O 1
ATOM 2264 N N . PRO A 1 302 ? 13.322 -13.456 -25.402 1.00 93.75 302 PRO A N 1
ATOM 2265 C CA . PRO A 1 302 ? 12.887 -14.827 -25.160 1.00 93.75 302 PRO A CA 1
ATOM 2266 C C . PRO A 1 302 ? 11.454 -15.071 -25.646 1.00 93.75 302 PRO A C 1
ATOM 2268 O O . PRO A 1 302 ? 10.563 -14.244 -25.440 1.00 93.75 302 PRO A O 1
ATOM 2271 N N . GLU A 1 303 ? 11.220 -16.233 -26.251 1.00 90.38 303 GLU A N 1
ATOM 2272 C CA . GLU A 1 303 ? 9.890 -16.658 -26.684 1.00 90.38 303 GLU A CA 1
ATOM 2273 C C . GLU A 1 303 ? 9.143 -17.278 -25.495 1.00 90.38 303 GLU A C 1
ATOM 2275 O O . GLU A 1 303 ? 9.487 -18.368 -25.044 1.00 90.38 303 GLU A O 1
ATOM 2280 N N . VAL A 1 304 ? 8.146 -16.573 -24.951 1.00 90.44 304 VAL A N 1
ATOM 2281 C CA . VAL A 1 304 ? 7.418 -17.019 -23.742 1.00 90.44 304 VAL A CA 1
ATOM 2282 C C . VAL A 1 304 ? 6.083 -17.704 -24.044 1.00 90.44 304 VAL A C 1
ATOM 2284 O O . VAL A 1 304 ? 5.631 -18.534 -23.262 1.00 90.44 304 VAL A O 1
ATOM 2287 N N . GLN A 1 305 ? 5.452 -17.383 -25.177 1.00 85.19 305 GLN A N 1
ATOM 2288 C CA . GLN A 1 305 ? 4.201 -18.001 -25.630 1.00 85.19 305 GLN A CA 1
ATOM 2289 C C . GLN A 1 305 ? 3.987 -17.793 -27.143 1.00 85.19 305 GLN A C 1
ATOM 2291 O O . GLN A 1 305 ? 4.553 -16.848 -27.707 1.00 85.19 305 GLN A O 1
ATOM 2296 N N . PRO A 1 306 ? 3.142 -18.609 -27.811 1.00 84.31 306 PRO A N 1
ATOM 2297 C CA . PRO A 1 306 ? 2.733 -18.359 -29.193 1.00 84.31 306 PRO A CA 1
ATOM 2298 C C . PRO A 1 306 ? 2.098 -16.968 -29.354 1.00 84.31 306 PRO A C 1
ATOM 2300 O O . PRO A 1 306 ? 1.158 -16.613 -28.646 1.00 84.31 306 PRO A O 1
ATOM 2303 N N . GLY A 1 307 ? 2.599 -16.169 -30.299 1.00 79.19 307 GLY A N 1
ATOM 2304 C CA . GLY A 1 307 ? 2.189 -14.773 -30.491 1.00 79.19 307 GLY A CA 1
ATOM 2305 C C . GLY A 1 307 ? 1.005 -14.567 -31.441 1.00 79.19 307 GLY A C 1
ATOM 2306 O O . GLY A 1 307 ? 0.570 -13.429 -31.646 1.00 79.19 307 GLY A O 1
ATOM 2307 N N . SER A 1 308 ? 0.498 -15.625 -32.078 1.00 89.12 308 SER A N 1
ATOM 2308 C CA . SER A 1 308 ? -0.662 -15.559 -32.968 1.00 89.12 308 SER A CA 1
ATOM 2309 C C . SER A 1 308 ? -1.288 -16.933 -33.174 1.00 89.12 308 SER A C 1
ATOM 2311 O O . SER A 1 308 ? -0.579 -17.912 -33.381 1.00 89.12 308 SER A O 1
ATOM 2313 N N . SER A 1 309 ? -2.620 -16.988 -33.196 1.00 90.44 309 SER A N 1
ATOM 2314 C CA . SER A 1 309 ? -3.373 -18.187 -33.576 1.00 90.44 309 SER A CA 1
ATOM 2315 C C . SER A 1 309 ? -3.327 -18.488 -35.081 1.00 90.44 309 SER A C 1
ATOM 2317 O O . SER A 1 309 ? -3.593 -19.618 -35.474 1.00 90.44 309 SER A O 1
ATOM 2319 N N . ILE A 1 310 ? -2.992 -17.501 -35.924 1.00 95.56 310 ILE A N 1
ATOM 2320 C CA . ILE A 1 310 ? -3.037 -17.601 -37.396 1.00 95.56 310 ILE A CA 1
ATOM 2321 C C . ILE A 1 310 ? -1.654 -17.587 -38.055 1.00 95.56 310 ILE A C 1
ATOM 2323 O O . ILE A 1 310 ? -1.500 -18.107 -39.156 1.00 95.56 310 ILE A O 1
ATOM 2327 N N . MET A 1 311 ? -0.645 -17.000 -37.406 1.00 92.94 311 MET A N 1
ATOM 2328 C CA . MET A 1 311 ? 0.726 -16.931 -37.922 1.00 92.94 311 MET A CA 1
ATOM 2329 C C . MET A 1 311 ? 1.649 -17.848 -37.110 1.00 92.94 311 MET A C 1
ATOM 2331 O O . MET A 1 311 ? 2.181 -17.408 -36.084 1.00 92.94 311 MET A O 1
ATOM 2335 N N . PRO A 1 312 ? 1.868 -19.104 -37.550 1.00 86.19 312 PRO A N 1
ATOM 2336 C CA . PRO A 1 312 ? 2.842 -19.992 -36.931 1.00 86.19 312 PRO A CA 1
ATOM 2337 C C . PRO A 1 312 ? 4.221 -19.330 -36.839 1.00 86.19 312 PRO A C 1
ATOM 2339 O O . PRO A 1 312 ? 4.699 -18.737 -37.805 1.00 86.19 312 PRO A O 1
ATOM 2342 N N . GLY A 1 313 ? 4.856 -19.423 -35.670 1.00 85.50 313 GLY A N 1
ATOM 2343 C CA . GLY A 1 313 ? 6.191 -18.868 -35.424 1.00 85.50 313 GLY A CA 1
ATOM 2344 C C . GLY A 1 313 ? 6.243 -17.364 -35.124 1.00 85.50 313 GLY A C 1
ATOM 2345 O O . GLY A 1 313 ? 7.330 -16.848 -34.882 1.00 85.50 313 GLY A O 1
ATOM 2346 N N . LYS A 1 314 ? 5.110 -16.639 -35.102 1.00 92.25 314 LYS A N 1
ATOM 2347 C CA . LYS A 1 314 ? 5.088 -15.253 -34.601 1.00 92.25 314 LYS A CA 1
ATOM 2348 C C . LYS A 1 314 ? 5.234 -15.244 -33.080 1.00 92.25 314 LYS A C 1
ATOM 2350 O O . LYS A 1 314 ? 4.457 -15.898 -3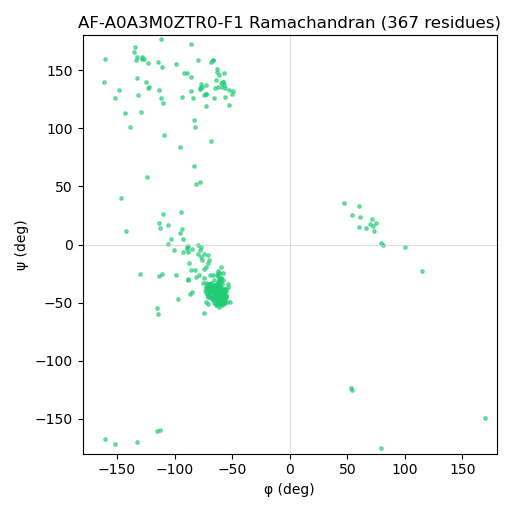2.388 1.00 92.25 314 LYS A O 1
ATOM 2355 N N . VAL A 1 315 ? 6.159 -14.432 -32.576 1.00 92.12 315 VAL A N 1
ATOM 2356 C CA . VAL A 1 315 ? 6.396 -14.205 -31.144 1.00 92.12 315 VAL A CA 1
ATOM 2357 C C . VAL A 1 315 ? 6.238 -12.718 -30.844 1.00 92.12 315 VAL A C 1
ATOM 2359 O O . VAL A 1 315 ? 6.724 -11.882 -31.604 1.00 92.12 315 VAL A O 1
ATOM 2362 N N . ASN A 1 316 ? 5.538 -12.394 -29.754 1.00 95.94 316 ASN A N 1
ATOM 2363 C CA . ASN A 1 316 ? 5.267 -11.015 -29.340 1.00 95.94 316 ASN A CA 1
ATOM 2364 C C . ASN A 1 316 ? 6.036 -10.662 -28.057 1.00 95.94 316 ASN A C 1
ATOM 2366 O O . ASN A 1 316 ? 6.263 -11.544 -27.225 1.00 95.94 316 ASN A O 1
ATOM 2370 N N . PRO A 1 317 ? 6.364 -9.378 -27.844 1.00 96.50 317 PRO A N 1
ATOM 2371 C CA . PRO A 1 317 ? 7.009 -8.873 -26.632 1.00 96.50 317 PRO A CA 1
ATOM 2372 C C . PRO A 1 317 ? 6.004 -8.724 -25.469 1.00 96.50 317 PRO A C 1
ATOM 2374 O O . PRO A 1 317 ? 5.888 -7.659 -24.866 1.00 96.50 317 PRO A O 1
ATOM 2377 N N . VAL A 1 318 ? 5.266 -9.792 -25.143 1.00 97.00 318 VAL A N 1
ATOM 2378 C CA . VAL A 1 318 ? 4.101 -9.742 -24.231 1.00 97.00 318 VAL A CA 1
ATOM 2379 C C . VAL A 1 318 ? 4.440 -9.301 -22.804 1.00 97.00 318 VAL A C 1
ATOM 2381 O O . VAL A 1 318 ? 3.604 -8.709 -22.128 1.00 97.00 318 VAL A O 1
ATOM 2384 N N . ILE A 1 319 ? 5.676 -9.526 -22.344 1.00 97.56 319 ILE A N 1
ATOM 2385 C CA . ILE A 1 319 ? 6.126 -9.045 -21.029 1.00 97.56 319 ILE A CA 1
ATOM 2386 C C . ILE A 1 319 ? 6.256 -7.517 -21.029 1.00 97.56 319 ILE A C 1
ATOM 2388 O O . ILE A 1 319 ? 5.773 -6.863 -20.110 1.00 97.56 319 ILE A O 1
ATOM 2392 N N . CYS A 1 320 ? 6.821 -6.926 -22.090 1.00 98.06 320 CYS A N 1
ATOM 2393 C CA . CYS A 1 320 ? 6.880 -5.470 -22.239 1.00 98.06 320 CYS A CA 1
ATOM 2394 C C . CYS A 1 320 ? 5.469 -4.869 -22.297 1.00 98.06 320 CYS A C 1
ATOM 2396 O O . CYS A 1 320 ? 5.207 -3.861 -21.651 1.00 98.06 320 CYS A O 1
ATOM 2398 N N . GLU A 1 321 ? 4.551 -5.509 -23.027 1.00 98.38 321 GLU A N 1
ATOM 2399 C CA . GLU A 1 321 ? 3.145 -5.089 -23.105 1.00 98.38 321 GLU A CA 1
ATOM 2400 C C . GLU A 1 321 ? 2.478 -5.096 -21.719 1.00 98.38 321 GLU A C 1
ATOM 2402 O O . GLU A 1 321 ? 1.824 -4.119 -21.351 1.00 98.38 321 GLU A O 1
ATOM 2407 N N . SER A 1 322 ? 2.708 -6.144 -20.921 1.00 98.38 322 SER A N 1
ATOM 2408 C CA . SER A 1 322 ? 2.219 -6.238 -19.540 1.00 98.38 322 SER A CA 1
ATOM 2409 C C . SER A 1 322 ? 2.754 -5.108 -18.654 1.00 98.38 322 SER A C 1
ATOM 2411 O O . SER A 1 322 ? 1.972 -4.421 -17.995 1.00 98.38 322 SER A O 1
ATOM 2413 N N . VAL A 1 323 ? 4.067 -4.851 -18.682 1.00 98.69 323 VAL A N 1
ATOM 2414 C CA . VAL A 1 323 ? 4.701 -3.767 -17.905 1.00 98.69 323 VAL A CA 1
ATOM 2415 C C . VAL A 1 323 ? 4.141 -2.396 -18.298 1.00 98.69 323 VAL A C 1
ATOM 2417 O O . VAL A 1 323 ? 3.886 -1.554 -17.438 1.00 98.69 323 VAL A O 1
ATOM 2420 N N . MET A 1 324 ? 3.900 -2.161 -19.591 1.00 98.69 324 MET A N 1
ATOM 2421 C CA . MET A 1 324 ? 3.318 -0.903 -20.067 1.00 98.69 324 MET A CA 1
ATOM 2422 C C . MET A 1 324 ? 1.877 -0.700 -19.578 1.00 98.69 324 MET A C 1
ATOM 2424 O O . MET A 1 324 ? 1.524 0.417 -19.197 1.00 98.69 324 MET A O 1
ATOM 2428 N N . MET A 1 325 ? 1.052 -1.757 -19.554 1.00 98.81 325 MET A N 1
ATOM 2429 C CA . MET A 1 325 ? -0.306 -1.687 -18.995 1.00 98.81 325 MET A CA 1
ATOM 2430 C C . MET A 1 325 ? -0.282 -1.392 -17.492 1.00 98.81 325 MET A C 1
ATOM 2432 O O . MET A 1 325 ? -1.035 -0.538 -17.026 1.00 98.81 325 MET A O 1
ATOM 2436 N N . VAL A 1 326 ? 0.623 -2.033 -16.746 1.00 98.88 326 VAL A N 1
ATOM 2437 C CA . VAL A 1 326 ? 0.828 -1.757 -15.317 1.00 98.88 326 VAL A CA 1
ATOM 2438 C C . VAL A 1 326 ? 1.240 -0.304 -15.089 1.00 98.88 326 VAL A C 1
ATOM 2440 O O . VAL A 1 326 ? 0.652 0.374 -14.250 1.00 98.88 326 VAL A O 1
ATOM 2443 N N . ALA A 1 327 ? 2.190 0.215 -15.868 1.00 98.81 327 ALA A N 1
ATOM 2444 C CA . ALA A 1 327 ? 2.616 1.602 -15.737 1.00 98.81 327 ALA A CA 1
ATOM 2445 C C . ALA A 1 327 ? 1.468 2.594 -15.996 1.00 98.81 327 ALA A C 1
ATOM 2447 O O . ALA A 1 327 ? 1.317 3.563 -15.252 1.00 98.81 327 ALA A O 1
ATOM 2448 N N . ALA A 1 328 ? 0.625 2.336 -17.002 1.00 98.75 328 ALA A N 1
ATOM 2449 C CA . ALA A 1 328 ? -0.565 3.144 -17.259 1.00 98.75 328 ALA A CA 1
ATOM 2450 C C . ALA A 1 328 ? -1.558 3.100 -16.083 1.00 98.75 328 ALA A C 1
ATOM 2452 O O . ALA A 1 328 ? -2.061 4.149 -15.675 1.00 98.75 328 ALA A O 1
ATOM 2453 N N . GLN A 1 329 ? -1.790 1.918 -15.500 1.00 98.88 329 GLN A N 1
ATOM 2454 C CA . GLN A 1 329 ? -2.660 1.763 -14.331 1.00 98.88 329 GLN A CA 1
ATOM 2455 C C . GLN A 1 329 ? -2.138 2.557 -13.128 1.00 98.88 329 GLN A C 1
ATOM 2457 O O . GLN A 1 329 ? -2.902 3.290 -12.510 1.00 98.88 329 GLN A O 1
ATOM 2462 N N . VAL A 1 330 ? -0.837 2.484 -12.829 1.00 98.88 330 VAL A N 1
ATOM 2463 C CA . VAL A 1 330 ? -0.216 3.229 -11.717 1.00 98.88 330 VAL A CA 1
ATOM 2464 C C . VAL A 1 330 ? -0.347 4.740 -11.905 1.00 98.88 330 VAL A C 1
ATOM 2466 O O . VAL A 1 330 ? -0.624 5.458 -10.950 1.00 98.88 330 VAL A O 1
ATOM 2469 N N . ILE A 1 331 ? -0.186 5.243 -13.133 1.00 98.81 331 ILE A N 1
ATOM 2470 C CA . ILE A 1 331 ? -0.376 6.672 -13.434 1.00 98.81 331 ILE A CA 1
ATOM 2471 C C . ILE A 1 331 ? -1.841 7.091 -13.200 1.00 98.81 331 ILE A C 1
ATOM 2473 O O . ILE A 1 331 ? -2.105 8.169 -12.659 1.00 98.81 331 ILE A O 1
ATOM 2477 N N . GLY A 1 332 ? -2.801 6.239 -13.573 1.00 98.88 332 GLY A N 1
ATOM 2478 C CA . GLY A 1 332 ? -4.221 6.456 -13.281 1.00 98.88 332 GLY A CA 1
ATOM 2479 C C . GLY A 1 332 ? -4.517 6.453 -11.779 1.00 98.88 332 GLY A C 1
ATOM 2480 O O . GLY A 1 332 ? -5.182 7.361 -11.277 1.00 98.88 332 GLY A O 1
ATOM 2481 N N . ASN A 1 333 ? -3.959 5.483 -11.054 1.00 98.88 333 ASN A N 1
ATOM 2482 C CA . ASN A 1 333 ? -4.075 5.371 -9.602 1.00 98.88 333 ASN A CA 1
ATOM 2483 C C . ASN A 1 333 ? -3.500 6.606 -8.897 1.00 98.88 333 ASN A C 1
ATOM 2485 O O . ASN A 1 333 ? -4.136 7.132 -7.988 1.00 98.88 333 ASN A O 1
ATOM 2489 N N . ASP A 1 334 ? -2.354 7.122 -9.352 1.00 98.88 334 ASP A N 1
ATOM 2490 C CA . ASP A 1 334 ? -1.759 8.348 -8.811 1.00 98.88 334 ASP A CA 1
ATOM 2491 C C . ASP A 1 334 ? -2.666 9.564 -8.986 1.00 98.88 334 ASP A C 1
ATOM 2493 O O . ASP A 1 334 ? -2.841 10.355 -8.062 1.00 98.88 334 ASP A O 1
ATOM 2497 N N . THR A 1 335 ? -3.322 9.675 -10.141 1.00 98.69 335 THR A N 1
ATOM 2498 C CA . THR A 1 335 ? -4.308 10.738 -10.367 1.00 98.69 335 THR A CA 1
ATOM 2499 C C . THR A 1 335 ? -5.477 10.619 -9.383 1.00 98.69 335 THR A C 1
ATOM 2501 O O . THR A 1 335 ? -5.941 11.625 -8.848 1.00 98.69 335 THR A O 1
ATOM 2504 N N . CYS A 1 336 ? -5.933 9.396 -9.093 1.00 98.75 336 CYS A N 1
ATOM 2505 C CA . CYS A 1 336 ? -6.961 9.157 -8.082 1.00 98.75 336 CYS A CA 1
ATOM 2506 C C . CYS A 1 336 ? -6.479 9.549 -6.676 1.00 98.75 336 CYS A C 1
ATOM 2508 O O . CYS A 1 336 ? -7.178 10.290 -5.985 1.00 98.75 336 CYS A O 1
ATOM 2510 N N . VAL A 1 337 ? -5.280 9.122 -6.267 1.00 98.88 337 VAL A N 1
ATOM 2511 C CA . VAL A 1 337 ? -4.688 9.454 -4.958 1.00 98.88 337 VAL A CA 1
ATOM 2512 C C . VAL A 1 337 ? -4.509 10.963 -4.794 1.00 98.88 337 VAL A C 1
ATOM 2514 O O . VAL A 1 337 ? -4.886 11.505 -3.755 1.00 98.88 337 VAL A O 1
ATOM 2517 N N . LEU A 1 338 ? -4.019 11.654 -5.826 1.00 98.50 338 LEU A N 1
ATOM 2518 C CA . LEU A 1 338 ? -3.890 13.111 -5.851 1.00 98.50 338 LEU A CA 1
ATOM 2519 C C . LEU A 1 338 ? -5.236 13.800 -5.593 1.00 98.50 338 LEU A C 1
ATOM 2521 O O . LEU A 1 338 ? -5.333 14.657 -4.715 1.00 98.50 338 LEU A O 1
ATOM 2525 N N . LEU A 1 339 ? -6.286 13.395 -6.317 1.00 98.38 339 LEU A N 1
ATOM 2526 C CA . LEU A 1 339 ? -7.634 13.933 -6.119 1.00 98.38 339 LEU A CA 1
ATOM 2527 C C . LEU A 1 339 ? -8.169 13.635 -4.716 1.00 98.38 339 LEU A C 1
ATOM 2529 O O . LEU A 1 339 ? -8.875 14.461 -4.149 1.00 98.38 339 LEU A O 1
ATOM 2533 N N . CYS A 1 340 ? -7.841 12.482 -4.135 1.00 98.38 340 CYS A N 1
ATOM 2534 C CA . CYS A 1 340 ? -8.233 12.157 -2.766 1.00 98.38 340 CYS A CA 1
ATOM 2535 C C . CYS A 1 340 ? -7.517 13.047 -1.739 1.00 98.38 340 CYS A C 1
ATOM 2537 O O . CYS A 1 340 ? -8.140 13.484 -0.771 1.00 98.38 340 CYS A O 1
ATOM 2539 N N . GLY A 1 341 ? -6.230 13.340 -1.951 1.00 97.06 341 GLY A N 1
ATOM 2540 C CA . GLY A 1 341 ? -5.436 14.214 -1.085 1.00 97.06 341 GLY A CA 1
ATOM 2541 C C . GLY A 1 341 ? -5.963 15.649 -1.041 1.00 97.06 341 GLY A C 1
ATOM 2542 O O . GLY A 1 341 ? -6.070 16.226 0.035 1.00 97.06 341 GLY A O 1
ATOM 2543 N N . GLU A 1 342 ? -6.408 16.182 -2.184 1.00 93.69 342 GLU A N 1
ATOM 2544 C CA . GLU A 1 342 ? -6.990 17.532 -2.299 1.00 93.69 342 GLU A CA 1
ATOM 2545 C C . GLU A 1 342 ? -8.282 17.716 -1.470 1.00 93.69 342 GLU A C 1
ATOM 2547 O O . GLU A 1 342 ? -8.663 18.835 -1.133 1.00 93.69 342 GLU A O 1
ATOM 2552 N N . ARG A 1 343 ? -8.995 16.632 -1.140 1.00 89.62 343 ARG A N 1
ATOM 2553 C CA . ARG A 1 343 ? -10.360 16.680 -0.576 1.00 89.62 343 ARG A CA 1
ATOM 2554 C C . ARG A 1 343 ? -10.402 16.627 0.955 1.00 89.62 343 ARG A C 1
ATOM 2556 O O . ARG A 1 343 ? -11.394 16.181 1.529 1.00 89.62 343 ARG A O 1
ATOM 2563 N N . GLY A 1 344 ? -9.350 17.096 1.625 1.00 92.50 344 GLY A N 1
ATOM 2564 C CA . GLY A 1 344 ? -9.381 17.357 3.066 1.00 92.50 344 GLY A CA 1
ATOM 2565 C C . GLY A 1 344 ? -10.364 18.480 3.412 1.00 92.50 344 GLY A C 1
ATOM 2566 O O . GLY A 1 344 ? -10.389 19.519 2.749 1.00 92.50 344 GLY A O 1
ATOM 2567 N N . ASN A 1 345 ? -11.197 18.295 4.441 1.00 96.88 345 ASN A N 1
ATOM 2568 C CA . ASN A 1 345 ? -12.081 19.349 4.938 1.00 96.88 345 ASN A CA 1
ATOM 2569 C C . ASN A 1 345 ? -11.927 19.489 6.453 1.00 96.88 345 ASN A C 1
ATOM 2571 O O . ASN A 1 345 ? -12.319 18.594 7.200 1.00 96.88 345 ASN A O 1
ATOM 2575 N N . LEU A 1 346 ? -11.408 20.641 6.891 1.00 97.44 346 LEU A N 1
ATOM 2576 C CA . LEU A 1 346 ? -11.167 20.934 8.307 1.00 97.44 346 LEU A CA 1
ATOM 2577 C C . LEU A 1 346 ? -10.309 19.823 8.950 1.00 97.44 346 LEU A C 1
ATOM 2579 O O . LEU A 1 346 ? -9.242 19.511 8.428 1.00 97.44 346 LEU A O 1
ATOM 2583 N N . GLU A 1 347 ? -10.755 19.208 10.045 1.00 98.25 347 GLU A N 1
ATOM 2584 C CA . GLU A 1 347 ? -9.964 18.254 10.834 1.00 98.25 347 GLU A CA 1
ATOM 2585 C C . GLU A 1 347 ? -9.840 16.839 10.225 1.00 98.25 347 GLU A C 1
ATOM 2587 O O . GLU A 1 347 ? -9.185 15.984 10.825 1.00 98.25 347 GLU A O 1
ATOM 2592 N N . LEU A 1 348 ? -10.462 16.536 9.072 1.00 98.38 348 LEU A N 1
ATOM 2593 C CA . LEU A 1 348 ? -10.423 15.177 8.510 1.00 98.38 348 LEU A CA 1
ATOM 2594 C C . LEU A 1 348 ? -10.460 15.113 6.974 1.00 98.38 348 LEU A C 1
ATOM 2596 O O . LEU A 1 348 ? -11.341 15.676 6.322 1.00 98.38 348 LEU A O 1
ATOM 2600 N N . ASN A 1 349 ? -9.570 14.304 6.391 1.00 98.44 349 ASN A N 1
ATOM 2601 C CA . ASN A 1 349 ? -9.712 13.836 5.011 1.00 98.44 349 ASN A CA 1
ATOM 2602 C C . ASN A 1 349 ? -10.629 12.602 4.950 1.00 98.44 349 ASN A C 1
ATOM 2604 O O . ASN A 1 349 ? -10.394 11.602 5.628 1.00 98.44 349 ASN A O 1
ATOM 2608 N N . THR A 1 350 ? -11.667 12.660 4.113 1.00 97.69 350 THR A N 1
ATOM 2609 C CA . THR A 1 350 ? -12.698 11.613 3.997 1.00 97.69 350 THR A CA 1
ATOM 2610 C C . THR A 1 350 ? -12.634 10.841 2.673 1.00 97.69 350 THR A C 1
ATOM 2612 O O . THR A 1 350 ? -13.623 10.281 2.219 1.00 97.69 350 THR A O 1
ATOM 2615 N N . MET A 1 351 ? -11.463 10.764 2.046 1.00 98.25 351 MET A N 1
ATOM 2616 C CA . MET A 1 351 ? -11.227 9.956 0.841 1.00 98.25 351 MET A CA 1
ATOM 2617 C C . MET A 1 351 ? -10.261 8.788 1.110 1.00 98.25 351 MET A C 1
ATOM 2619 O O . MET A 1 351 ? -9.684 8.213 0.185 1.00 98.25 351 MET A O 1
ATOM 2623 N N . MET A 1 352 ? -10.078 8.420 2.384 1.00 98.50 352 MET A N 1
ATOM 2624 C CA . MET A 1 352 ? -9.036 7.488 2.828 1.00 98.50 352 MET A CA 1
ATOM 2625 C C . MET A 1 352 ? -9.151 6.073 2.232 1.00 98.50 352 MET A C 1
ATOM 2627 O O . MET A 1 352 ? -8.127 5.563 1.781 1.00 98.50 352 MET A O 1
ATOM 2631 N N . PRO A 1 353 ? -10.332 5.421 2.162 1.00 98.69 353 PRO A N 1
ATOM 2632 C CA . PRO A 1 353 ? -10.413 4.058 1.641 1.00 98.69 353 PRO A CA 1
ATOM 2633 C C . PRO A 1 353 ? -9.963 3.900 0.187 1.00 98.69 353 PRO A C 1
ATOM 2635 O O . PRO A 1 353 ? -9.160 3.021 -0.124 1.00 98.69 353 PRO A O 1
ATOM 2638 N N . VAL A 1 354 ? -10.445 4.766 -0.706 1.00 98.62 354 VAL A N 1
ATOM 2639 C CA . VAL A 1 354 ? -10.090 4.703 -2.130 1.00 98.62 354 VAL A CA 1
ATOM 2640 C C . VAL A 1 354 ? -8.640 5.132 -2.367 1.00 98.62 354 VAL A C 1
ATOM 2642 O O . VAL A 1 354 ? -7.960 4.530 -3.198 1.00 98.62 354 VAL A O 1
ATOM 2645 N N . MET A 1 355 ? -8.133 6.096 -1.590 1.00 98.69 355 MET A N 1
ATOM 2646 C CA . MET A 1 355 ? -6.719 6.479 -1.593 1.00 98.69 355 MET A CA 1
ATOM 2647 C C . MET A 1 355 ? -5.822 5.289 -1.243 1.00 98.69 355 MET A C 1
ATOM 2649 O O . MET A 1 355 ? -4.905 4.955 -1.989 1.00 98.69 355 MET A O 1
ATOM 2653 N N . ALA A 1 356 ? -6.126 4.623 -0.132 1.00 98.75 356 ALA A N 1
ATOM 2654 C CA . ALA A 1 356 ? -5.391 3.466 0.353 1.00 98.75 356 ALA A CA 1
ATOM 2655 C C . ALA A 1 356 ? -5.404 2.310 -0.654 1.00 98.75 356 ALA A C 1
ATOM 2657 O O . ALA A 1 356 ? -4.357 1.740 -0.947 1.00 98.75 356 ALA A O 1
ATOM 2658 N N . TYR A 1 357 ? -6.571 2.000 -1.229 1.00 98.81 357 TYR A N 1
ATOM 2659 C CA . TYR A 1 357 ? -6.696 0.951 -2.239 1.00 98.81 357 TYR A CA 1
ATOM 2660 C C . TYR A 1 357 ? -5.801 1.215 -3.457 1.00 98.81 357 TYR A C 1
ATOM 2662 O O . TYR A 1 357 ? -5.037 0.341 -3.857 1.00 98.81 357 TYR A O 1
ATOM 2670 N N . ASN A 1 358 ? -5.853 2.425 -4.024 1.00 98.88 358 ASN A N 1
ATOM 2671 C CA . ASN A 1 358 ? -5.058 2.777 -5.204 1.00 98.88 358 ASN A CA 1
ATOM 2672 C C . ASN A 1 358 ? -3.554 2.789 -4.907 1.00 98.88 358 ASN A C 1
ATOM 2674 O O . ASN A 1 358 ? -2.757 2.359 -5.745 1.00 98.88 358 ASN A O 1
ATOM 2678 N N . LEU A 1 359 ? -3.164 3.252 -3.718 1.00 98.81 359 LEU A N 1
ATOM 2679 C CA . LEU A 1 359 ? -1.772 3.257 -3.283 1.00 98.81 359 LEU A CA 1
ATOM 2680 C C . LEU A 1 359 ? -1.223 1.827 -3.167 1.00 98.81 359 LEU A C 1
ATOM 2682 O O . LEU A 1 359 ? -0.209 1.509 -3.786 1.00 98.81 359 LEU A O 1
ATOM 2686 N N . LEU A 1 360 ? -1.924 0.950 -2.443 1.00 98.88 360 LEU A N 1
ATOM 2687 C CA . LEU A 1 360 ? -1.504 -0.439 -2.228 1.00 98.88 360 LEU A CA 1
ATOM 2688 C C . LEU A 1 360 ? -1.560 -1.269 -3.513 1.00 98.88 360 LEU A C 1
ATOM 2690 O O . LEU A 1 360 ? -0.615 -2.001 -3.800 1.00 98.88 360 LEU A O 1
ATOM 2694 N N . GLN A 1 361 ? -2.598 -1.092 -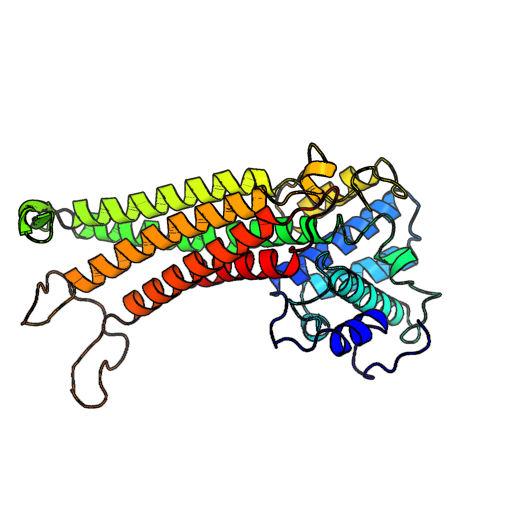4.339 1.00 98.81 361 GLN A N 1
ATOM 2695 C CA . GLN A 1 361 ? -2.665 -1.740 -5.648 1.00 98.81 361 GLN A CA 1
ATOM 2696 C C . GLN A 1 361 ? -1.454 -1.350 -6.499 1.00 98.81 361 GLN A C 1
ATOM 2698 O O . GLN A 1 361 ? -0.849 -2.220 -7.112 1.00 98.81 361 GLN A O 1
ATOM 2703 N N . SER A 1 362 ? -1.076 -0.065 -6.519 1.00 98.94 362 SER A N 1
ATOM 2704 C CA . SER A 1 362 ? 0.076 0.412 -7.295 1.00 98.94 362 SER A CA 1
ATOM 2705 C C . SER A 1 362 ? 1.387 -0.223 -6.837 1.00 98.94 362 SER A C 1
ATOM 2707 O O . SER A 1 362 ? 2.197 -0.603 -7.679 1.00 98.94 362 SER A O 1
ATOM 2709 N N . ILE A 1 363 ? 1.587 -0.363 -5.523 1.00 98.94 363 ILE A N 1
ATOM 2710 C CA . ILE A 1 363 ? 2.759 -1.037 -4.950 1.00 98.94 363 ILE A CA 1
ATOM 2711 C C . ILE A 1 363 ? 2.791 -2.503 -5.397 1.00 98.94 363 ILE A C 1
ATOM 2713 O O . ILE A 1 363 ? 3.813 -2.963 -5.904 1.00 98.94 363 ILE A O 1
ATOM 2717 N N . GLU A 1 364 ? 1.674 -3.221 -5.276 1.00 98.75 364 GLU A N 1
ATOM 2718 C CA . GLU A 1 364 ? 1.569 -4.636 -5.647 1.00 98.75 364 GLU A CA 1
ATOM 2719 C C . GLU A 1 364 ? 1.843 -4.866 -7.139 1.00 98.75 364 GLU A C 1
ATOM 2721 O O . GLU A 1 364 ? 2.719 -5.654 -7.501 1.00 98.75 364 GLU A O 1
ATOM 2726 N N . ILE A 1 365 ? 1.135 -4.156 -8.024 1.00 98.75 365 ILE A N 1
ATOM 2727 C CA . ILE A 1 365 ? 1.256 -4.392 -9.468 1.00 98.75 365 ILE A CA 1
ATOM 2728 C C . ILE A 1 365 ? 2.622 -3.964 -10.012 1.00 98.75 365 ILE A C 1
ATOM 2730 O O . ILE A 1 365 ? 3.130 -4.634 -10.905 1.00 98.75 365 ILE A O 1
ATOM 2734 N N . LEU A 1 366 ? 3.250 -2.915 -9.457 1.00 98.75 366 LEU A N 1
ATOM 2735 C CA . LEU A 1 366 ? 4.633 -2.556 -9.800 1.00 98.75 366 LEU A CA 1
ATOM 2736 C C . LEU A 1 366 ? 5.641 -3.600 -9.333 1.00 98.75 366 LEU A C 1
ATOM 2738 O O . LEU A 1 366 ? 6.647 -3.797 -10.001 1.00 98.75 366 LEU A O 1
ATOM 2742 N N . SER A 1 367 ? 5.399 -4.234 -8.186 1.00 98.75 367 SER A N 1
ATOM 2743 C CA . SER A 1 367 ? 6.298 -5.264 -7.656 1.00 98.75 367 SER A CA 1
ATOM 2744 C C . SER A 1 367 ? 6.241 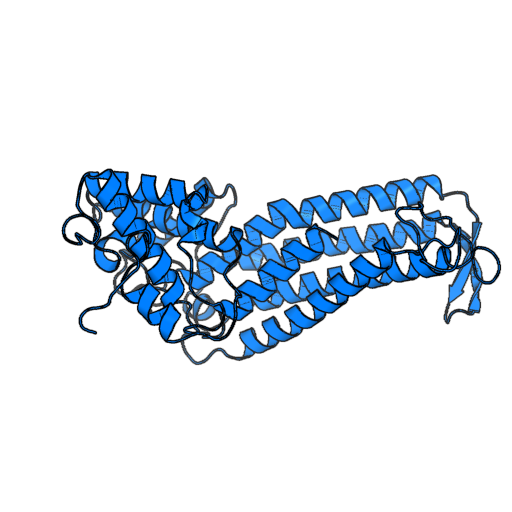-6.548 -8.487 1.00 98.75 367 SER A C 1
ATOM 2746 O O . SER A 1 367 ? 7.244 -7.246 -8.623 1.00 98.75 367 SER A O 1
ATOM 2748 N N . ASN A 1 368 ? 5.063 -6.865 -9.029 1.00 98.38 368 ASN A N 1
ATOM 2749 C CA . ASN A 1 368 ? 4.828 -8.069 -9.823 1.00 98.38 368 ASN A CA 1
ATOM 2750 C C . ASN A 1 368 ? 5.281 -7.941 -11.289 1.00 98.38 368 ASN A C 1
ATOM 2752 O O . ASN A 1 368 ? 5.577 -8.962 -11.912 1.00 98.38 368 ASN A O 1
ATOM 2756 N N . ALA A 1 369 ? 5.275 -6.722 -11.838 1.00 96.31 369 ALA A N 1
ATOM 2757 C CA . ALA A 1 369 ? 5.647 -6.412 -13.221 1.00 96.31 369 ALA A CA 1
ATOM 2758 C C . ALA A 1 369 ? 7.165 -6.346 -13.417 1.00 96.31 369 ALA A C 1
ATOM 2760 O O . ALA A 1 369 ? 7.636 -6.879 -14.450 1.00 96.31 369 ALA A O 1
#

Radius of gyration: 24.45 Å; Cα contacts (8 Å, |Δi|>4): 633; chains: 1; bounding box: 63×41×75 Å

Nearest PDB structures (foldseek):
  3e04-assembly1_C  TM=9.832E-01  e=1.068E-35  Homo sapiens
  4hgv-assembly1_D  TM=9.861E-01  e=5.648E-35  Sinorhizobium meliloti 1021
  6n1m-assembly1_A  TM=9.792E-01  e=2.628E-35  Legionella pneumophila subsp. pneumophila str. Philadelphia 1
  6nz9-assembly1_B  TM=9.843E-01  e=7.739E-35  Escherichia coli K-12
  6p3c-assembly1_A  TM=9.834E-01  e=3.267E-34  Escherichia coli K-12

Solvent-accessible surface area (backbone atoms only — not comparable to full-atom values): 18588 Å² total; per-residue (Å²): 135,78,87,65,90,68,66,92,89,49,48,35,44,59,66,31,48,50,39,40,73,74,26,77,77,69,88,52,52,74,54,65,58,43,52,26,26,46,19,43,51,44,32,16,37,40,51,24,34,37,75,69,71,74,38,58,70,72,56,37,52,28,40,40,50,30,18,49,40,34,49,73,46,78,51,57,88,47,64,70,48,34,42,70,52,57,29,48,29,45,48,55,47,47,22,53,21,24,30,32,19,31,43,17,20,50,71,71,72,48,59,85,76,47,45,88,75,34,30,31,61,76,55,56,37,43,61,58,29,37,49,7,47,44,54,24,19,45,25,49,19,46,48,51,45,38,65,71,40,27,49,56,37,47,50,52,50,24,52,52,30,41,53,50,13,61,76,24,52,83,44,74,41,74,31,67,58,97,86,36,90,47,66,75,43,31,51,6,61,56,31,43,51,51,20,49,49,42,53,52,31,51,56,46,41,57,57,29,42,62,56,33,31,42,25,22,46,45,14,15,80,59,32,79,28,66,83,37,61,95,64,40,36,66,44,18,40,52,41,37,16,64,76,71,74,45,85,48,43,71,40,95,45,27,45,54,50,26,11,42,42,62,43,60,34,50,34,31,53,34,52,31,54,37,24,55,47,52,30,54,50,30,50,48,55,44,52,34,39,30,54,88,78,87,50,72,42,76,44,84,74,84,83,85,58,86,51,46,98,84,45,86,90,40,69,57,66,59,68,37,53,51,35,39,53,46,22,54,49,32,45,52,30,32,53,51,26,45,58,33,36,72,54,40,53,80,54,38,33,47,38,46,38,56,29,42,47,35,49,48,50,38,46,52,50,63,34,73,92

Mean predicted aligned error: 3.16 Å

Sequence (369 aa):
MGEMEVPDDALYGASTQRAVLNFPISSLRFPRGFIKALGIIKKSAATANRALGLLPEDKFKAISEACSEVIEGTHDRHFVVDIFQTGSGTSTNMNANEVIANRAIEIMGGEYGDRSLVHPNDHVNMSQSSNDVIPSAIHISAVCDVMALLVPALEKLAASLDAKSQEFSSVVKSGRTHLQDATPITLGQEFSGYCTQIRKGIKRVLGAVESMKELALGGTAVGTGLNTHPKFPQLAIKEISKESGIEFREAENHFEAQGAKDACVELSGQLRVVACSMLKIADDIRWLGAGPRCNLAEIRLPEVQPGSSIMPGKVNPVICESVMMVAAQVIGNDTCVLLCGERGNLELNTMMPVMAYNLLQSIEILSNA